Protein AF-A0A6A3NQK3-F1 (afdb_monomer_lite)

Organism: NCBI:txid129364

Foldseek 3Di:
DPPVQFDDPPWDWAAPPCCVQQVAQWEAFLLFTFGWDFRTWTQDPQGIKTWIAGLQQGKTWIKDWAPDADQFDPPDDPVQRRQKIWIWMKMWGADPDQKTKIFTWTGIARPVVNYTYIATDDIAMARHDDPVRNVHRDDPDDGHDPPCVVLVVVVVVVVVVVVVVLVVLLVLLVVVCVVVVHDDDPQLSLLLSLVVVLCPCPPDDPVRLVVVLVSLRRQLVVLVVVLRNDNDPVNLVSLLSNLVSLLVNVSSVLVNVLVVVPDDPVVNVVSVVLSSQLRRPVLSVQLSNQLSVVLSVVSSCVVVDCSSVCVVVCVVPHSVVSSVVSVVVSSVVSNVSSSVRRNVVSVVVCVPGQWDDDPNDIHGDQSSVVSQVFHFDADPNDTDTDHDDSD

Secondary structure (DSSP, 8-state):
--GGGPPPTTPPPB-TTHHHHS---EEEETTEEEE-EEEEEEEETTEEEEEEEETTTTEEEEEEEEEEE-PPPTTS-GGGGGGEEEEEEEEEEE-SSS-EEEEEEEEEEETTTTEEEEEEEEEEEES--THHHHH----SSPP--HHHHHHHHHHHHHHHHHHHHHHHHHHHHHHHHHHTT----HHHHHHHHHHHHHHTTTT--HHHHHHHHHHHHHHHHHHHHHHHH--STHHHHHHHHHHHHHHHHHHHHHHHHHHTT-S-HHHHHHHHHHHHHHT-HHHHHHHHHHHHHHHHHHHHHGGGSGGGG-HHHHHHH-HHHHHHHHHHHHHHHHHHHHHHHHHHHHHHHHHHSSEEEETTEEEE-HHHHHTTTEEEEEETTEEEEEE----

Sequence (391 aa):
MPQLLVVPSDLQQETANISSVCPVQGYLLAGVWWNLHPTHYYNTKNGTICHGVVPQYNLHGNYWIGDATTTPYYRTPANCIDNSFVYDMYMYHGSIGFYSFYEEVVGTYCAKDNFAYVVVDVLGTYDINGVFLAADTGSVNLRLSYWYGIAGVVWLIYRGLTIHRSFVACRRYGRKCTEMGVGLHQKEAMVFVQESLRWSAHGASNYQRAALLYLIVEGIMSDLFLIIANDNWTTKIQYLSLGYNLSGLMLLLFEMVESMQWLSDKWRQRVKRVKRVFFSYETALVGELVSALALQAFLTGLNGSDFKRSRPVALAVSYYFWSLISHSVVVAVITGIIASVRVPTAITLMMLGGYRWEHGRLYYKVTALKAFGMLKMEEDGVEYLALQKLH

Radius of gyration: 26.5 Å; chains: 1; bounding box: 67×40×82 Å

pLDDT: mean 78.44, std 11.05, range [43.75, 94.56]

Structure (mmCIF, N/CA/C/O backbone):
data_AF-A0A6A3NQK3-F1
#
_entry.id   AF-A0A6A3NQK3-F1
#
loop_
_atom_site.group_PDB
_atom_site.id
_atom_site.type_symbol
_atom_site.label_atom_id
_atom_site.label_alt_id
_atom_site.label_comp_id
_atom_site.label_asym_id
_atom_site.label_entity_id
_atom_site.label_seq_id
_atom_site.pdbx_PDB_ins_code
_atom_site.Cartn_x
_atom_site.Cartn_y
_atom_site.Cartn_z
_atom_site.occupancy
_atom_site.B_iso_or_equiv
_atom_site.auth_seq_id
_atom_site.auth_comp_id
_atom_site.auth_asym_id
_atom_site.auth_atom_id
_atom_site.pdbx_PDB_model_num
ATOM 1 N N . MET A 1 1 ? -1.022 -5.386 -20.473 1.00 72.81 1 MET A N 1
ATOM 2 C CA . MET A 1 1 ? 0.406 -5.269 -20.812 1.00 72.81 1 MET A CA 1
ATOM 3 C C . MET A 1 1 ? 0.598 -4.872 -22.258 1.00 72.81 1 MET A C 1
ATOM 5 O O . MET A 1 1 ? 0.149 -5.611 -23.139 1.00 72.81 1 MET A O 1
ATOM 9 N N . PRO A 1 2 ? 1.319 -3.773 -22.510 1.00 78.62 2 PRO A N 1
ATOM 10 C CA . PRO A 1 2 ? 1.888 -3.475 -23.814 1.00 78.62 2 PRO A CA 1
ATOM 11 C C . PRO A 1 2 ? 2.771 -4.628 -24.296 1.00 78.62 2 PRO A C 1
ATOM 13 O O . PRO A 1 2 ? 3.581 -5.165 -23.538 1.00 78.62 2 PRO A O 1
ATOM 16 N N . GLN A 1 3 ? 2.653 -4.989 -25.574 1.00 81.44 3 GLN A N 1
ATOM 17 C CA . GLN A 1 3 ? 3.459 -6.056 -26.176 1.00 81.44 3 GLN A CA 1
ATOM 18 C C . GLN A 1 3 ? 4.968 -5.761 -26.103 1.00 81.44 3 GLN A C 1
ATOM 20 O O . GLN A 1 3 ? 5.765 -6.691 -26.057 1.00 81.44 3 GLN A O 1
ATOM 25 N N . LEU A 1 4 ? 5.355 -4.480 -26.039 1.00 84.00 4 LEU A N 1
ATOM 26 C CA . LEU A 1 4 ? 6.747 -4.042 -25.909 1.00 84.00 4 LEU A CA 1
ATOM 27 C C . LEU A 1 4 ? 7.423 -4.449 -24.595 1.00 84.00 4 LEU A C 1
ATOM 29 O O . LEU A 1 4 ? 8.645 -4.501 -24.558 1.00 84.00 4 LEU A O 1
ATOM 33 N N . LEU A 1 5 ? 6.664 -4.724 -23.534 1.00 85.19 5 LEU A N 1
ATOM 34 C CA . LEU A 1 5 ? 7.226 -5.100 -22.232 1.00 85.19 5 LEU A CA 1
ATOM 35 C C . LEU A 1 5 ? 7.298 -6.620 -22.031 1.00 85.19 5 LEU A C 1
ATOM 37 O O . LEU A 1 5 ? 7.822 -7.089 -21.021 1.00 85.19 5 LEU A O 1
ATOM 41 N N . VAL A 1 6 ? 6.756 -7.394 -22.976 1.00 88.12 6 VAL A N 1
ATOM 42 C CA . VAL A 1 6 ? 6.719 -8.854 -22.904 1.00 88.12 6 VAL A CA 1
ATOM 43 C C . VAL A 1 6 ? 7.976 -9.427 -23.545 1.00 88.12 6 VAL A C 1
ATOM 45 O O . VAL A 1 6 ? 8.252 -9.199 -24.722 1.00 88.12 6 VAL A O 1
ATOM 48 N N . VAL A 1 7 ? 8.713 -10.214 -22.770 1.00 87.00 7 VAL A N 1
ATOM 49 C CA . VAL A 1 7 ? 9.919 -10.912 -23.206 1.00 87.00 7 VAL A CA 1
ATOM 50 C C . VAL A 1 7 ? 9.530 -12.306 -23.728 1.00 87.00 7 VAL A C 1
ATOM 52 O O . VAL A 1 7 ? 8.929 -13.095 -22.990 1.00 87.00 7 VAL A O 1
ATOM 55 N N . PRO A 1 8 ? 9.853 -12.636 -24.992 1.00 85.06 8 PRO A N 1
ATOM 56 C CA . PRO A 1 8 ? 9.714 -13.988 -25.526 1.00 85.06 8 PRO A CA 1
ATOM 57 C C . PRO A 1 8 ? 10.480 -15.033 -24.700 1.00 85.06 8 PRO A C 1
ATOM 59 O O . PRO A 1 8 ? 11.602 -14.794 -24.261 1.00 85.06 8 PRO A O 1
ATOM 62 N N . SER A 1 9 ? 9.883 -16.211 -24.505 1.00 81.44 9 SER A N 1
ATOM 63 C CA . SER A 1 9 ? 10.418 -17.268 -23.629 1.00 81.44 9 SER A CA 1
ATOM 64 C C . SER A 1 9 ? 11.724 -17.910 -24.115 1.00 81.44 9 SER A C 1
ATOM 66 O O . SER A 1 9 ? 12.358 -18.646 -23.366 1.00 81.44 9 SER A O 1
ATOM 68 N N . ASP A 1 10 ? 12.093 -17.696 -25.375 1.00 83.75 10 ASP A N 1
ATOM 69 C CA . ASP A 1 10 ? 13.293 -18.226 -26.027 1.00 83.75 10 ASP A CA 1
ATOM 70 C C . ASP A 1 10 ? 14.533 -17.334 -25.856 1.00 83.75 10 ASP A C 1
ATOM 72 O O . ASP A 1 10 ? 15.645 -17.766 -26.168 1.00 83.75 10 ASP A O 1
ATOM 76 N N . LEU A 1 11 ? 14.369 -16.110 -25.346 1.00 86.31 11 LEU A N 1
ATOM 77 C CA . LEU A 1 11 ? 15.478 -15.181 -25.145 1.00 86.31 11 LEU A CA 1
ATOM 78 C C . LEU A 1 11 ? 16.240 -15.473 -23.850 1.00 86.31 11 LEU A C 1
ATOM 80 O O . LEU A 1 11 ? 15.658 -15.739 -22.799 1.00 86.31 11 LEU A O 1
ATOM 84 N N . GLN A 1 12 ? 17.568 -15.381 -23.925 1.00 86.88 12 GLN A N 1
ATOM 85 C CA . GLN A 1 12 ? 18.438 -15.542 -22.765 1.00 86.88 12 GLN A CA 1
ATOM 86 C C . GLN A 1 12 ? 18.610 -14.228 -22.002 1.00 86.88 12 GLN A C 1
ATOM 88 O O . GLN A 1 12 ? 18.578 -13.142 -22.577 1.00 86.88 12 GLN A O 1
ATOM 93 N N . GLN A 1 13 ? 18.814 -14.357 -20.693 1.00 90.94 13 GLN A N 1
ATOM 94 C CA . GLN A 1 13 ? 19.129 -13.239 -19.812 1.00 90.94 13 GLN A CA 1
ATOM 95 C C . GLN A 1 13 ? 20.565 -12.775 -20.039 1.00 90.94 13 GLN A C 1
ATOM 97 O O . GLN A 1 13 ? 21.504 -13.570 -19.951 1.00 90.94 13 GLN A O 1
ATOM 102 N N . GLU A 1 14 ? 20.741 -11.476 -20.250 1.00 92.12 14 GLU A N 1
ATOM 103 C CA . GLU A 1 14 ? 22.048 -10.843 -20.370 1.00 92.12 14 GLU A CA 1
ATOM 104 C C . GLU A 1 14 ? 22.323 -9.940 -19.160 1.00 92.12 14 GLU A C 1
ATOM 106 O O . GLU A 1 14 ? 21.443 -9.251 -18.643 1.00 92.12 14 GLU A O 1
ATOM 111 N N . THR A 1 15 ? 23.567 -9.947 -18.679 1.00 92.12 15 THR A N 1
ATOM 112 C CA . THR A 1 15 ? 24.007 -9.150 -17.513 1.00 92.12 15 THR A CA 1
ATOM 113 C C . THR A 1 15 ? 25.237 -8.290 -17.808 1.00 92.12 15 THR A C 1
ATOM 115 O O . THR A 1 15 ? 25.654 -7.476 -16.981 1.00 92.12 15 THR A O 1
ATOM 118 N N . ALA A 1 16 ? 25.824 -8.433 -19.000 1.00 91.31 16 ALA A N 1
ATOM 119 C CA . ALA A 1 16 ? 27.027 -7.715 -19.395 1.00 91.31 16 ALA A CA 1
ATOM 120 C C . ALA A 1 16 ? 26.740 -6.219 -19.590 1.00 91.31 16 ALA A C 1
ATOM 122 O O . ALA A 1 16 ? 25.795 -5.852 -20.282 1.00 91.31 16 ALA A O 1
ATOM 123 N N . ASN A 1 17 ? 27.584 -5.357 -19.010 1.00 91.00 17 ASN A N 1
ATOM 124 C CA . ASN A 1 17 ? 27.489 -3.895 -19.121 1.00 91.00 17 ASN A CA 1
ATOM 125 C C . ASN A 1 17 ? 26.116 -3.319 -18.724 1.00 91.00 17 ASN A C 1
ATOM 127 O O . ASN A 1 17 ? 25.649 -2.333 -19.292 1.00 91.00 17 ASN A O 1
ATOM 131 N N . ILE A 1 18 ? 25.470 -3.913 -17.716 1.00 91.00 18 ILE A N 1
ATOM 132 C CA . ILE A 1 18 ? 24.099 -3.553 -17.347 1.00 91.00 18 ILE A CA 1
ATOM 133 C C . ILE A 1 18 ? 23.912 -2.061 -17.050 1.00 91.00 18 ILE A C 1
ATOM 135 O O . ILE A 1 18 ? 22.918 -1.483 -17.462 1.00 91.00 18 ILE A O 1
ATOM 139 N N . SER A 1 19 ? 24.883 -1.403 -16.414 1.00 87.38 19 SER A N 1
ATOM 140 C CA . SER A 1 19 ? 24.779 0.020 -16.071 1.00 87.38 19 SER A CA 1
ATOM 141 C C . SER A 1 19 ? 24.772 0.949 -17.288 1.00 87.38 19 SER A C 1
ATOM 143 O O . SER A 1 19 ? 24.285 2.069 -17.176 1.00 87.38 19 SER A O 1
ATOM 145 N N . SER A 1 20 ? 25.335 0.527 -18.426 1.00 89.00 20 SER A N 1
ATOM 146 C CA . SER A 1 20 ? 25.296 1.322 -19.661 1.00 89.00 20 SER A CA 1
ATOM 147 C C . SER A 1 20 ? 24.070 1.005 -20.508 1.00 89.00 20 SER A C 1
ATOM 149 O O . SER A 1 20 ? 23.533 1.900 -21.146 1.00 89.00 20 SER A O 1
ATOM 151 N N . VAL A 1 21 ? 23.635 -0.258 -20.514 1.00 91.62 21 VAL A N 1
ATOM 152 C CA . VAL A 1 21 ? 22.471 -0.716 -21.290 1.00 91.62 21 VAL A CA 1
ATOM 153 C C . VAL A 1 21 ? 21.159 -0.304 -20.615 1.00 91.62 21 VAL A C 1
ATOM 155 O O . VAL A 1 21 ? 20.217 0.134 -21.264 1.00 91.62 21 VAL A O 1
ATOM 158 N N . CYS A 1 22 ? 21.123 -0.395 -19.291 1.00 94.12 22 CYS A N 1
ATOM 159 C CA . CYS A 1 22 ? 19.976 -0.128 -18.441 1.00 94.12 22 CYS A CA 1
ATOM 160 C C . CYS A 1 22 ? 20.345 1.000 -17.458 1.00 94.12 22 CYS A C 1
ATOM 162 O O . CYS A 1 22 ? 20.640 0.727 -16.296 1.00 94.12 22 CYS A O 1
ATOM 164 N N . PRO A 1 23 ? 20.372 2.273 -17.895 1.00 93.25 23 PRO A N 1
ATOM 165 C CA . PRO A 1 23 ? 20.962 3.366 -17.112 1.00 93.25 23 PRO A CA 1
ATOM 166 C C . PRO A 1 23 ? 20.088 3.871 -15.953 1.00 93.25 23 PRO A C 1
ATOM 168 O O . PRO A 1 23 ? 20.563 4.638 -15.117 1.00 93.25 23 PRO A O 1
ATOM 171 N N . VAL A 1 24 ? 18.820 3.454 -15.884 1.00 93.25 24 VAL A N 1
ATOM 172 C CA . VAL A 1 24 ? 17.829 3.957 -14.920 1.00 93.25 24 VAL A CA 1
ATOM 173 C C . VAL A 1 24 ? 18.227 3.612 -13.487 1.00 93.25 24 VAL A C 1
ATOM 175 O O . VAL A 1 24 ? 18.388 2.443 -13.137 1.00 93.25 24 VAL A O 1
ATOM 178 N N . GLN A 1 25 ? 18.338 4.637 -12.640 1.00 91.44 25 GLN A N 1
ATOM 179 C CA . GLN A 1 25 ? 18.720 4.484 -11.229 1.00 91.44 25 GLN A CA 1
ATOM 180 C C . GLN A 1 25 ? 17.521 4.525 -10.274 1.00 91.44 25 GLN A C 1
ATOM 182 O O . GLN A 1 25 ? 17.608 4.098 -9.121 1.00 91.44 25 GLN A O 1
ATOM 187 N N . GLY A 1 26 ? 16.387 5.041 -10.737 1.00 91.31 26 GLY A N 1
ATOM 188 C CA . GLY A 1 26 ? 15.159 5.104 -9.963 1.00 91.31 26 GLY A CA 1
ATOM 189 C C . GLY A 1 26 ? 14.068 5.874 -10.675 1.00 91.31 26 GLY A C 1
ATOM 190 O O . GLY A 1 26 ? 14.263 6.387 -11.779 1.00 91.31 26 GLY A O 1
ATOM 191 N N . TYR A 1 27 ? 12.919 5.968 -10.020 1.00 90.94 27 TYR A N 1
ATOM 192 C CA . TYR A 1 27 ? 11.779 6.696 -10.552 1.00 90.94 27 TYR A CA 1
ATOM 193 C C . TYR A 1 27 ? 11.020 7.469 -9.476 1.00 90.94 27 TYR A C 1
ATOM 195 O O . TYR A 1 27 ? 11.101 7.171 -8.281 1.00 90.94 27 TYR A O 1
ATOM 203 N N . LEU A 1 28 ? 10.299 8.500 -9.908 1.00 88.81 28 LEU A N 1
ATOM 204 C CA . LEU A 1 28 ? 9.404 9.290 -9.074 1.00 88.81 28 LEU A CA 1
ATOM 205 C C . LEU A 1 28 ? 7.955 8.952 -9.432 1.00 88.81 28 LEU A C 1
ATOM 207 O O . LEU A 1 28 ? 7.515 9.232 -10.548 1.00 88.81 28 LEU A O 1
ATOM 211 N N . LEU A 1 29 ? 7.216 8.407 -8.466 1.00 87.00 29 LEU A N 1
ATOM 212 C CA . LEU A 1 29 ? 5.804 8.047 -8.589 1.00 87.00 29 LEU A CA 1
ATOM 213 C C . LEU A 1 29 ? 5.005 8.715 -7.466 1.00 87.00 29 LEU A C 1
ATOM 215 O O . LEU A 1 29 ? 5.373 8.609 -6.299 1.00 87.00 29 LEU A O 1
ATOM 219 N N . ALA A 1 30 ? 3.945 9.451 -7.818 1.00 79.56 30 ALA A N 1
ATOM 220 C CA . ALA A 1 30 ? 3.093 10.200 -6.880 1.00 79.56 30 ALA A CA 1
ATOM 221 C C . ALA A 1 30 ? 3.865 11.093 -5.880 1.00 79.56 30 ALA A C 1
ATOM 223 O O . ALA A 1 30 ? 3.456 11.290 -4.738 1.00 79.56 30 ALA A O 1
ATOM 224 N N . GLY A 1 31 ? 5.005 11.648 -6.307 1.00 77.31 31 GLY A N 1
ATOM 225 C CA . GLY A 1 31 ? 5.861 12.476 -5.452 1.00 77.31 31 GLY A CA 1
ATOM 226 C C . GLY A 1 31 ? 6.709 11.690 -4.448 1.00 77.31 31 GLY A C 1
ATOM 227 O O . GLY A 1 31 ? 7.399 12.311 -3.645 1.00 77.31 31 GLY A O 1
ATOM 228 N N . VAL A 1 32 ? 6.706 10.358 -4.513 1.00 81.25 32 VAL A N 1
ATOM 229 C CA . VAL A 1 32 ? 7.569 9.460 -3.740 1.00 81.25 32 VAL A CA 1
ATOM 230 C C . VAL A 1 32 ? 8.636 8.881 -4.656 1.00 81.25 32 VAL A C 1
ATOM 232 O O . VAL A 1 32 ? 8.386 8.548 -5.814 1.00 81.25 32 VAL A O 1
ATOM 235 N N . TRP A 1 33 ? 9.849 8.797 -4.140 1.00 86.25 33 TRP A N 1
ATOM 236 C CA . TRP A 1 33 ? 11.007 8.292 -4.854 1.00 86.25 33 TRP A CA 1
ATOM 237 C C . TRP A 1 33 ? 11.221 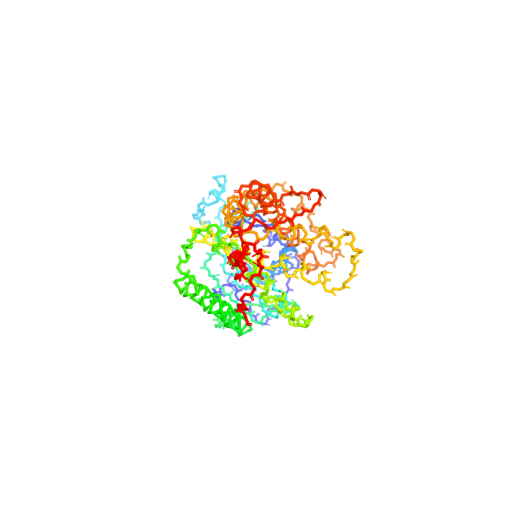6.787 -4.628 1.00 86.25 33 TRP A C 1
ATOM 239 O O . TRP A 1 33 ? 11.094 6.298 -3.504 1.00 86.25 33 TRP A O 1
ATOM 249 N N . TRP A 1 34 ? 11.618 6.078 -5.687 1.00 88.19 34 TRP A N 1
ATOM 250 C CA . TRP A 1 34 ? 11.801 4.623 -5.725 1.00 88.19 34 TRP A CA 1
ATOM 251 C C . TRP A 1 34 ? 13.187 4.294 -6.294 1.00 88.19 34 TRP A C 1
ATOM 253 O O . TRP A 1 34 ? 13.529 4.777 -7.376 1.00 88.19 34 TRP A O 1
ATOM 263 N N . ASN A 1 35 ? 14.001 3.485 -5.594 1.00 88.50 35 ASN A N 1
ATOM 264 C CA . ASN A 1 35 ? 15.262 3.006 -6.182 1.00 88.50 35 ASN A CA 1
ATOM 265 C C . ASN A 1 35 ? 14.952 1.922 -7.193 1.00 88.50 35 ASN A C 1
ATOM 267 O O . ASN A 1 35 ? 14.375 0.905 -6.819 1.00 88.50 35 ASN A O 1
ATOM 271 N N . LEU A 1 36 ? 15.450 2.071 -8.412 1.00 90.81 36 LEU A N 1
ATOM 272 C CA . LEU A 1 36 ? 15.404 1.002 -9.388 1.00 90.81 36 LEU A CA 1
ATOM 273 C C . LEU A 1 36 ? 16.799 0.425 -9.564 1.00 90.81 36 LEU A C 1
ATOM 275 O O . LEU A 1 36 ? 17.779 1.142 -9.769 1.00 90.81 36 LEU A O 1
ATOM 279 N N . HIS A 1 37 ? 16.887 -0.894 -9.482 1.00 89.25 37 HIS A N 1
ATOM 280 C CA . HIS A 1 37 ? 18.121 -1.613 -9.727 1.00 89.25 37 HIS A CA 1
ATOM 281 C C . HIS A 1 37 ? 17.925 -2.606 -10.861 1.00 89.25 37 HIS A C 1
ATOM 283 O O . HIS A 1 37 ? 17.261 -3.625 -10.676 1.00 89.25 37 HIS A O 1
ATOM 289 N N . PRO A 1 38 ? 18.515 -2.324 -12.026 1.00 92.19 38 PRO A N 1
ATOM 290 C CA . PRO A 1 38 ? 18.568 -3.280 -13.116 1.00 92.19 38 PRO A CA 1
ATOM 291 C C . PRO A 1 38 ? 19.358 -4.518 -12.680 1.00 92.19 38 PRO A C 1
ATOM 293 O O . PRO A 1 38 ? 20.419 -4.391 -12.061 1.00 92.19 38 PRO A O 1
ATOM 296 N N . THR A 1 39 ? 18.848 -5.709 -12.985 1.00 90.50 39 THR A N 1
ATOM 297 C CA . THR A 1 39 ? 19.514 -6.985 -12.643 1.00 90.50 39 THR A CA 1
ATOM 298 C C . THR A 1 39 ? 19.956 -7.768 -13.871 1.00 90.50 39 THR A C 1
ATOM 300 O O . THR A 1 39 ? 21.042 -8.343 -13.867 1.00 90.50 39 THR A O 1
ATOM 303 N N . HIS A 1 40 ? 19.148 -7.748 -14.927 1.00 92.56 40 HIS A N 1
ATOM 304 C CA . HIS A 1 40 ? 19.435 -8.343 -16.224 1.00 92.56 40 HIS A CA 1
ATOM 305 C C . HIS A 1 40 ? 18.617 -7.628 -17.306 1.00 92.56 40 HIS A C 1
ATOM 307 O O . HIS A 1 40 ? 17.730 -6.829 -16.996 1.00 92.56 40 HIS A O 1
ATOM 313 N N . TYR A 1 41 ? 18.914 -7.904 -18.569 1.00 94.12 41 TYR A N 1
ATOM 314 C CA . TYR A 1 41 ? 18.152 -7.413 -19.711 1.00 94.12 41 TYR A CA 1
ATOM 315 C C . TYR A 1 41 ? 17.993 -8.487 -20.781 1.00 94.12 41 TYR A C 1
ATOM 317 O O . TYR A 1 41 ? 18.647 -9.530 -20.748 1.00 94.12 41 TYR A O 1
ATOM 325 N N . TYR A 1 42 ? 17.105 -8.201 -21.724 1.00 92.69 42 TYR A N 1
ATOM 326 C CA . TYR A 1 42 ? 16.799 -9.031 -22.873 1.00 92.69 42 TYR A CA 1
ATOM 327 C C . TYR A 1 42 ? 16.870 -8.177 -24.132 1.00 92.69 42 TYR A C 1
ATOM 329 O O . TYR A 1 42 ? 16.253 -7.110 -24.211 1.00 92.69 42 TYR A O 1
ATOM 337 N N . ASN A 1 43 ? 17.592 -8.660 -25.136 1.00 90.38 43 ASN A N 1
ATOM 338 C CA . ASN A 1 43 ? 17.611 -8.040 -26.451 1.00 90.38 43 ASN A CA 1
ATOM 339 C C . ASN A 1 43 ? 16.445 -8.572 -27.284 1.00 90.38 43 ASN A C 1
ATOM 341 O O . ASN A 1 43 ? 16.431 -9.733 -27.693 1.00 90.38 43 ASN A O 1
ATOM 345 N N . THR A 1 44 ? 15.451 -7.720 -27.531 1.00 87.00 44 THR A N 1
ATOM 346 C CA . THR A 1 44 ? 14.289 -8.061 -28.358 1.00 87.00 44 THR A CA 1
ATOM 347 C C . THR A 1 44 ? 14.364 -7.370 -29.718 1.00 87.00 44 THR A C 1
ATOM 349 O O . THR A 1 44 ? 15.156 -6.455 -29.933 1.00 87.00 44 THR A O 1
ATOM 352 N N . LYS A 1 45 ? 13.494 -7.769 -30.654 1.00 82.12 45 LYS A N 1
ATOM 353 C CA . LYS A 1 45 ? 13.386 -7.110 -31.969 1.00 82.12 45 LYS A CA 1
ATOM 354 C C . LYS A 1 45 ? 12.962 -5.638 -31.876 1.00 82.12 45 LYS A C 1
ATOM 356 O O . LYS A 1 45 ? 13.254 -4.880 -32.792 1.00 82.12 45 LYS A O 1
ATOM 361 N N . ASN A 1 46 ? 12.290 -5.254 -30.789 1.00 79.19 46 ASN A N 1
ATOM 362 C CA . ASN A 1 46 ? 11.742 -3.913 -30.577 1.00 79.19 46 ASN A CA 1
ATOM 363 C C . ASN A 1 46 ? 12.624 -3.059 -29.645 1.00 79.19 46 ASN A C 1
ATOM 365 O O . ASN A 1 46 ? 12.188 -2.009 -29.180 1.00 79.19 46 ASN A O 1
ATOM 369 N N . GLY A 1 47 ? 13.844 -3.520 -29.354 1.00 86.38 47 GLY A N 1
ATOM 370 C CA . GLY A 1 47 ? 14.792 -2.855 -28.464 1.00 86.38 47 GLY A CA 1
ATOM 371 C C . GLY A 1 47 ? 15.118 -3.682 -27.223 1.00 86.38 47 GLY A C 1
ATOM 372 O O . GLY A 1 47 ? 14.764 -4.862 -27.108 1.00 86.38 47 GLY A O 1
ATOM 373 N N . THR A 1 48 ? 15.825 -3.060 -26.288 1.00 91.56 48 THR A N 1
ATOM 374 C CA . THR A 1 48 ? 16.267 -3.716 -25.059 1.00 91.56 48 THR A CA 1
ATOM 375 C C . THR A 1 48 ? 15.224 -3.573 -23.956 1.00 91.56 48 THR A C 1
ATOM 377 O O . THR A 1 48 ? 14.789 -2.468 -23.636 1.00 91.56 48 THR A O 1
ATOM 380 N N . ILE A 1 49 ? 14.839 -4.699 -23.355 1.00 93.75 49 ILE A N 1
ATOM 381 C CA . ILE A 1 49 ? 13.955 -4.743 -22.188 1.00 93.75 49 ILE A CA 1
ATOM 382 C C . ILE A 1 49 ? 14.813 -5.031 -20.963 1.00 93.75 49 ILE A C 1
ATOM 384 O O . ILE A 1 49 ? 15.499 -6.051 -20.903 1.00 93.75 49 ILE A O 1
ATOM 388 N N . CYS A 1 50 ? 14.764 -4.150 -19.977 1.00 94.25 50 CYS A N 1
ATOM 389 C CA . CYS A 1 50 ? 15.528 -4.278 -18.746 1.00 94.25 50 CYS A CA 1
ATOM 390 C C . CYS A 1 50 ? 14.628 -4.797 -17.622 1.00 94.25 50 CYS A C 1
ATOM 392 O O . CYS A 1 50 ? 13.533 -4.276 -17.414 1.00 94.25 50 CYS A O 1
ATOM 394 N N . HIS A 1 51 ? 15.104 -5.774 -16.854 1.00 93.56 51 HIS A N 1
ATOM 395 C CA . HIS A 1 51 ? 14.448 -6.196 -15.622 1.00 93.56 51 HIS A CA 1
ATOM 396 C C . HIS A 1 51 ? 15.006 -5.412 -14.439 1.00 93.56 51 HIS A C 1
ATOM 398 O O . HIS A 1 51 ? 16.212 -5.446 -14.156 1.00 93.56 51 HIS A O 1
ATOM 404 N N . GLY A 1 52 ? 14.122 -4.728 -13.724 1.00 91.31 52 GLY A N 1
ATOM 405 C CA . GLY A 1 52 ? 14.452 -3.908 -12.573 1.00 91.31 52 GLY A CA 1
ATOM 406 C C . GLY A 1 52 ? 13.792 -4.410 -11.297 1.00 91.31 52 GLY A C 1
ATOM 407 O O . GLY A 1 52 ? 12.651 -4.867 -11.298 1.00 91.31 52 GLY A O 1
ATOM 408 N N . VAL A 1 53 ? 14.518 -4.274 -10.190 1.00 89.94 53 VAL A N 1
ATOM 409 C CA . VAL A 1 53 ? 14.001 -4.529 -8.846 1.00 89.94 53 VAL A CA 1
ATOM 410 C C . VAL A 1 53 ? 14.021 -3.256 -8.016 1.00 89.94 53 VAL A C 1
ATOM 412 O O . VAL A 1 53 ? 14.935 -2.437 -8.144 1.00 89.94 53 VAL A O 1
ATOM 415 N N . VAL A 1 54 ? 13.044 -3.112 -7.124 1.00 88.94 54 VAL A N 1
ATOM 416 C CA . VAL A 1 54 ? 12.992 -2.040 -6.123 1.00 88.94 54 VAL A CA 1
ATOM 417 C C . VAL A 1 54 ? 13.152 -2.661 -4.736 1.00 88.94 54 VAL A C 1
ATOM 419 O O . VAL A 1 54 ? 12.170 -3.114 -4.136 1.00 88.94 54 VAL A O 1
ATOM 422 N N . PRO A 1 55 ? 14.378 -2.717 -4.182 1.00 78.69 55 PRO A N 1
ATOM 423 C CA . PRO A 1 55 ? 14.626 -3.460 -2.950 1.00 78.69 55 PRO A CA 1
ATOM 424 C C . PRO A 1 55 ? 13.910 -2.931 -1.717 1.00 78.69 55 PRO A C 1
ATOM 426 O O . PRO A 1 55 ? 13.669 -3.702 -0.793 1.00 78.69 55 PRO A O 1
ATOM 429 N N . GLN A 1 56 ? 13.604 -1.629 -1.658 1.00 79.25 56 GLN A N 1
ATOM 430 C CA . GLN A 1 56 ? 12.974 -1.047 -0.464 1.00 79.25 56 GLN A CA 1
ATOM 431 C C . GLN A 1 56 ? 11.554 -1.541 -0.255 1.00 79.25 56 GLN A C 1
ATOM 433 O O . GLN A 1 56 ? 11.058 -1.506 0.863 1.00 79.25 56 GLN A O 1
ATOM 438 N N . TYR A 1 57 ? 10.907 -1.975 -1.328 1.00 80.38 57 TYR A N 1
ATOM 439 C CA . TYR A 1 57 ? 9.486 -2.271 -1.328 1.00 80.38 57 TYR A CA 1
ATOM 440 C C . TYR A 1 57 ? 9.192 -3.642 -1.960 1.00 80.38 57 TYR A C 1
ATOM 442 O O . TYR A 1 57 ? 8.044 -4.055 -2.029 1.00 80.38 57 TYR A O 1
ATOM 450 N N . ASN A 1 58 ? 10.236 -4.405 -2.317 1.00 83.00 58 ASN A N 1
ATOM 451 C CA . ASN A 1 58 ? 10.147 -5.722 -2.951 1.00 83.00 58 ASN A CA 1
ATOM 452 C C . ASN A 1 58 ? 9.282 -5.697 -4.218 1.00 83.00 58 ASN A C 1
ATOM 454 O O . ASN A 1 58 ? 8.299 -6.432 -4.336 1.00 83.00 58 ASN A O 1
ATOM 458 N N . LEU A 1 59 ? 9.673 -4.833 -5.155 1.00 88.19 59 LEU A N 1
ATOM 459 C CA . LEU A 1 59 ? 9.072 -4.814 -6.477 1.00 88.19 59 LEU A CA 1
ATOM 460 C C . LEU A 1 59 ? 9.983 -5.427 -7.527 1.00 88.19 59 LEU A C 1
ATOM 462 O O . LEU A 1 59 ? 11.204 -5.292 -7.432 1.00 88.19 59 LEU A O 1
ATOM 466 N N . HIS A 1 60 ? 9.369 -6.080 -8.511 1.00 91.00 60 HIS A N 1
ATOM 467 C CA . HIS A 1 60 ? 10.039 -6.731 -9.639 1.00 91.00 60 HIS A CA 1
ATOM 468 C C . HIS A 1 60 ? 9.251 -6.492 -10.916 1.00 91.00 60 HIS A C 1
ATOM 470 O O . HIS A 1 60 ? 8.019 -6.570 -10.905 1.00 91.00 60 HIS A O 1
ATOM 476 N N . GLY A 1 61 ? 9.942 -6.221 -12.013 1.00 91.75 61 GLY A N 1
ATOM 477 C CA . GLY A 1 61 ? 9.261 -5.869 -13.245 1.00 91.75 61 GLY A CA 1
ATOM 478 C C . GLY A 1 61 ? 10.199 -5.529 -14.382 1.00 91.75 61 GLY A C 1
ATOM 479 O O . GLY A 1 61 ? 11.407 -5.376 -14.195 1.00 91.75 61 GLY A O 1
ATOM 480 N N . ASN A 1 62 ? 9.620 -5.403 -15.570 1.00 93.50 62 ASN A N 1
ATOM 481 C CA . ASN A 1 62 ? 10.356 -5.058 -16.774 1.00 93.50 62 ASN A CA 1
ATOM 482 C C . ASN A 1 62 ? 10.028 -3.634 -17.194 1.00 93.50 62 ASN A C 1
ATOM 484 O O . ASN A 1 62 ? 8.892 -3.173 -17.061 1.00 93.50 62 ASN A O 1
ATOM 488 N N . TYR A 1 63 ? 11.027 -2.962 -17.745 1.00 94.31 63 TYR A N 1
ATOM 489 C CA . TYR A 1 63 ? 10.875 -1.640 -18.313 1.00 94.31 63 TYR A CA 1
ATOM 490 C C . TYR A 1 63 ? 11.595 -1.517 -19.644 1.00 94.31 63 TYR A C 1
ATOM 492 O O . TYR A 1 63 ? 12.540 -2.251 -19.951 1.00 94.31 63 TYR A O 1
ATOM 500 N N . TRP A 1 64 ? 11.133 -0.550 -20.415 1.00 94.56 64 TRP A N 1
ATOM 501 C CA . TRP A 1 64 ? 11.633 -0.226 -21.732 1.00 94.56 64 TRP A CA 1
ATOM 502 C C . TRP A 1 64 ? 11.800 1.289 -21.856 1.00 94.56 64 TRP A C 1
ATOM 504 O O . TRP A 1 64 ? 11.029 2.067 -21.289 1.00 94.56 64 TRP A O 1
ATOM 514 N N . ILE A 1 65 ? 12.845 1.693 -22.576 1.00 92.88 65 ILE A N 1
ATOM 515 C CA . ILE A 1 65 ? 13.153 3.092 -22.871 1.00 92.88 65 ILE A CA 1
ATOM 516 C C . ILE A 1 65 ? 13.104 3.252 -24.386 1.00 92.88 65 ILE A C 1
ATOM 518 O O . ILE A 1 65 ? 13.728 2.472 -25.103 1.00 92.88 65 ILE A O 1
ATOM 522 N N . GLY A 1 66 ? 12.378 4.259 -24.862 1.00 89.81 66 GLY A N 1
ATOM 523 C CA . GLY A 1 66 ? 12.331 4.581 -26.285 1.00 89.81 66 GLY A CA 1
ATOM 524 C C . GLY A 1 66 ? 13.587 5.302 -26.777 1.00 89.81 66 GLY A C 1
ATOM 525 O O . GLY A 1 66 ? 14.193 6.082 -26.047 1.00 89.81 66 GLY A O 1
ATOM 526 N N . ASP A 1 67 ? 13.928 5.098 -28.050 1.00 87.56 67 ASP A N 1
ATOM 527 C CA . ASP A 1 67 ? 15.119 5.697 -28.675 1.00 87.56 67 ASP A CA 1
ATOM 528 C C . ASP A 1 67 ? 14.923 7.170 -29.078 1.00 87.56 67 ASP A C 1
ATOM 530 O O . ASP A 1 67 ? 15.887 7.917 -29.255 1.00 87.56 67 ASP A O 1
ATOM 534 N N . ALA A 1 68 ? 13.669 7.599 -29.248 1.00 87.44 68 ALA A N 1
ATOM 535 C CA . ALA A 1 68 ? 13.317 8.951 -29.668 1.00 87.44 68 ALA A CA 1
ATOM 536 C C . ALA A 1 68 ? 12.966 9.843 -28.473 1.00 87.44 68 ALA A C 1
ATOM 538 O O . ALA A 1 68 ? 12.334 9.406 -27.504 1.00 87.44 68 ALA A O 1
ATOM 539 N N . THR A 1 69 ? 13.336 11.120 -28.571 1.00 88.81 69 THR A N 1
ATOM 540 C CA . THR A 1 69 ? 12.926 12.116 -27.585 1.00 88.81 69 THR A CA 1
ATOM 541 C C . THR A 1 69 ? 11.418 12.353 -27.645 1.00 88.81 69 THR A C 1
ATOM 543 O O . THR A 1 69 ? 10.795 12.284 -28.706 1.00 88.81 69 THR A O 1
ATOM 546 N N . THR A 1 70 ? 10.818 12.621 -26.489 1.00 90.00 70 THR A N 1
ATOM 547 C CA . THR A 1 70 ? 9.374 12.820 -26.332 1.00 90.00 70 THR A CA 1
ATOM 548 C C . THR A 1 70 ? 9.071 14.065 -25.509 1.00 90.00 70 THR A C 1
ATOM 550 O O . THR A 1 70 ? 9.929 14.583 -24.790 1.00 90.00 70 THR A O 1
ATOM 553 N N . THR A 1 71 ? 7.830 14.540 -25.592 1.00 87.50 71 THR A N 1
ATOM 554 C CA . THR A 1 71 ? 7.338 15.608 -24.722 1.00 87.50 71 THR A CA 1
ATOM 555 C C . THR A 1 71 ? 7.377 15.144 -23.261 1.00 87.50 71 THR A C 1
ATOM 557 O O . THR A 1 71 ? 6.758 14.125 -22.943 1.00 87.50 71 THR A O 1
ATOM 560 N N . PRO A 1 72 ? 8.067 15.867 -22.363 1.00 86.88 72 PRO A N 1
ATOM 561 C CA . PRO A 1 72 ? 8.185 15.466 -20.968 1.00 86.88 72 PRO A CA 1
ATOM 562 C C . PRO A 1 72 ? 6.841 15.442 -20.241 1.00 86.88 72 PRO A C 1
ATOM 564 O O . PRO A 1 72 ? 5.994 16.313 -20.448 1.00 86.88 72 PRO A O 1
ATOM 567 N N . TYR A 1 73 ? 6.674 14.489 -19.325 1.00 84.75 73 TYR A N 1
ATOM 568 C CA . TYR A 1 73 ? 5.543 14.472 -18.401 1.00 84.75 73 TYR A CA 1
ATOM 569 C C . TYR A 1 73 ? 5.517 15.710 -17.493 1.00 84.75 73 TYR A C 1
ATOM 571 O O . TYR A 1 73 ? 6.550 16.296 -17.177 1.00 84.75 73 TYR A O 1
ATOM 579 N N . TYR A 1 74 ? 4.335 16.075 -16.985 1.00 82.75 74 TYR A N 1
ATOM 580 C CA . TYR A 1 74 ? 4.135 17.283 -16.163 1.00 82.75 74 TYR A CA 1
ATOM 581 C C . TYR A 1 74 ? 4.943 17.315 -14.851 1.00 82.75 74 TYR A C 1
ATOM 583 O O . TYR A 1 74 ? 5.092 18.377 -14.250 1.00 82.75 74 TYR A O 1
ATOM 591 N N . ARG A 1 75 ? 5.452 16.165 -14.384 1.00 78.75 75 ARG A N 1
ATOM 592 C CA . ARG A 1 75 ? 6.343 16.063 -13.213 1.00 78.75 75 ARG A CA 1
ATOM 593 C C . ARG A 1 75 ? 7.830 16.069 -13.559 1.00 78.75 75 ARG A C 1
ATOM 595 O O . ARG A 1 75 ? 8.649 16.141 -12.642 1.00 78.75 75 ARG A O 1
ATOM 602 N N . THR A 1 76 ? 8.180 15.981 -14.837 1.00 85.25 76 THR A N 1
ATOM 603 C CA . THR A 1 76 ? 9.570 16.005 -15.279 1.00 85.25 76 THR A CA 1
ATOM 604 C C . THR A 1 76 ? 10.151 17.404 -15.049 1.00 85.25 76 THR A C 1
ATOM 606 O O . THR A 1 76 ? 9.523 18.398 -15.426 1.00 85.25 76 THR A O 1
ATOM 609 N N . PRO A 1 77 ? 11.333 17.533 -14.425 1.00 86.69 77 PRO A N 1
ATOM 610 C CA . PRO A 1 77 ? 11.928 18.832 -14.169 1.00 86.69 77 PRO A CA 1
ATOM 611 C C . PRO A 1 77 ? 12.274 19.563 -15.471 1.00 86.69 77 PRO A C 1
ATOM 613 O O . PRO A 1 77 ? 12.655 18.958 -16.472 1.00 86.69 77 PRO A O 1
ATOM 616 N N . ALA A 1 78 ? 12.205 20.895 -15.444 1.00 85.50 78 ALA A N 1
ATOM 617 C CA . ALA A 1 78 ? 12.410 21.727 -16.633 1.00 85.50 78 ALA A CA 1
ATOM 618 C C . ALA A 1 78 ? 13.802 21.563 -17.276 1.00 85.50 78 ALA A C 1
ATOM 620 O O . ALA A 1 78 ? 13.971 21.794 -18.469 1.00 85.50 78 ALA A O 1
ATOM 621 N N . ASN A 1 79 ? 14.812 21.136 -16.513 1.00 87.56 79 ASN A N 1
ATOM 622 C CA . ASN A 1 79 ? 16.156 20.890 -17.042 1.00 87.56 79 ASN A CA 1
ATOM 623 C C . ASN A 1 79 ? 16.235 19.644 -17.952 1.00 87.56 79 ASN A C 1
ATOM 625 O O . ASN A 1 79 ? 17.219 19.505 -18.682 1.00 87.56 79 ASN A O 1
ATOM 629 N N . CYS A 1 80 ? 15.230 18.766 -17.931 1.00 88.00 80 CYS A N 1
ATOM 630 C CA . CYS A 1 80 ? 15.181 17.504 -18.669 1.00 88.00 80 CYS A CA 1
ATOM 631 C C . CYS A 1 80 ? 14.406 17.585 -19.994 1.00 88.00 80 CYS A C 1
ATOM 633 O O . CYS A 1 80 ? 14.301 16.567 -20.675 1.00 88.00 80 CYS A O 1
ATOM 635 N N . ILE A 1 81 ? 13.892 18.761 -20.384 1.00 82.50 81 ILE A N 1
ATOM 636 C CA . ILE A 1 81 ? 13.002 18.915 -21.550 1.00 82.50 81 ILE A CA 1
ATOM 637 C C . ILE A 1 81 ? 13.608 18.343 -22.840 1.00 82.50 81 ILE A C 1
ATOM 639 O O . ILE A 1 81 ? 12.947 17.579 -23.533 1.00 82.50 81 ILE A O 1
ATOM 643 N N . ASP A 1 82 ? 14.881 18.634 -23.106 1.00 86.25 82 ASP A N 1
ATOM 644 C CA . ASP A 1 82 ? 15.543 18.223 -24.355 1.00 86.25 82 ASP A CA 1
ATOM 645 C C . ASP A 1 82 ? 16.123 16.795 -24.316 1.00 86.25 82 ASP A C 1
ATOM 647 O O . ASP A 1 82 ? 16.535 16.261 -25.341 1.00 86.25 82 ASP A O 1
ATOM 651 N N . ASN A 1 83 ? 16.156 16.162 -23.137 1.00 90.56 83 ASN A N 1
ATOM 652 C CA . ASN A 1 83 ? 16.781 14.849 -22.910 1.00 90.56 83 ASN A CA 1
ATOM 653 C C . ASN A 1 83 ? 15.782 13.859 -22.291 1.00 90.56 83 ASN A C 1
ATOM 655 O O . ASN A 1 83 ? 16.130 13.082 -21.396 1.00 90.56 83 ASN A O 1
ATOM 659 N N . SER A 1 84 ? 14.534 13.955 -22.740 1.00 92.44 84 SER A N 1
ATOM 660 C CA . SER A 1 84 ? 13.393 13.184 -22.262 1.00 92.44 84 SER A CA 1
ATOM 661 C C . SER A 1 84 ? 13.034 12.087 -23.256 1.00 92.44 84 SER A C 1
ATOM 663 O O . SER A 1 84 ? 12.752 12.383 -24.413 1.00 92.44 84 SER A O 1
ATOM 665 N N . PHE A 1 85 ? 13.013 10.838 -22.802 1.00 93.38 85 PHE A N 1
ATOM 666 C CA . PHE A 1 85 ? 12.698 9.651 -23.603 1.00 93.38 85 PHE A CA 1
ATOM 667 C C . PHE A 1 85 ? 11.437 8.969 -23.080 1.00 93.38 85 PHE A C 1
ATOM 669 O O . PHE A 1 85 ? 11.107 9.096 -21.899 1.00 93.38 85 PHE A O 1
ATOM 676 N N . VAL A 1 86 ? 10.729 8.245 -23.949 1.00 93.19 86 VAL A N 1
ATOM 677 C CA . VAL A 1 86 ? 9.560 7.451 -23.536 1.00 93.19 86 VAL A CA 1
ATOM 678 C C . VAL A 1 86 ? 10.004 6.389 -22.534 1.00 93.19 86 VAL A C 1
ATOM 680 O O . VAL A 1 86 ? 11.042 5.755 -22.728 1.00 93.19 86 VAL A O 1
ATOM 683 N N . TYR A 1 87 ? 9.230 6.218 -21.466 1.00 93.38 87 TYR A N 1
ATOM 684 C CA . TYR A 1 87 ? 9.481 5.215 -20.445 1.00 93.38 87 TYR A CA 1
ATOM 685 C C . TYR A 1 87 ? 8.201 4.452 -20.135 1.00 93.38 87 TYR A C 1
ATOM 687 O O . TYR A 1 87 ? 7.242 5.044 -19.638 1.00 93.38 87 TYR A O 1
ATOM 695 N N . ASP A 1 88 ? 8.235 3.145 -20.379 1.00 93.75 88 ASP A N 1
ATOM 696 C CA . ASP A 1 88 ? 7.156 2.224 -20.042 1.00 93.75 88 ASP A CA 1
ATOM 697 C C . ASP A 1 88 ? 7.693 1.142 -19.119 1.00 93.75 88 ASP A C 1
ATOM 699 O O . ASP A 1 88 ? 8.798 0.623 -19.303 1.00 93.75 88 ASP A O 1
ATOM 703 N N . MET A 1 89 ? 6.907 0.781 -18.119 1.00 93.00 89 MET A N 1
ATOM 704 C CA . MET A 1 89 ? 7.284 -0.239 -17.160 1.00 93.00 89 MET A CA 1
ATOM 705 C C . MET A 1 89 ? 6.042 -0.936 -16.639 1.00 93.00 89 MET A C 1
ATOM 707 O O . MET A 1 89 ? 4.998 -0.321 -16.444 1.00 93.00 89 MET A O 1
ATOM 711 N N . TYR A 1 90 ? 6.170 -2.225 -16.357 1.00 92.75 90 TYR A N 1
ATOM 712 C CA . TYR A 1 90 ? 5.253 -2.871 -15.437 1.00 92.75 90 TYR A CA 1
ATOM 713 C C . TYR A 1 90 ? 6.016 -3.372 -14.230 1.00 92.75 90 TYR A C 1
ATOM 715 O O . TYR A 1 90 ? 7.196 -3.714 -14.320 1.00 92.75 90 TYR A O 1
ATOM 723 N N . MET A 1 91 ? 5.324 -3.444 -13.105 1.00 91.06 91 MET A N 1
ATOM 724 C CA . MET A 1 91 ? 5.921 -3.815 -11.844 1.00 91.06 91 MET A CA 1
ATOM 725 C C . MET A 1 91 ? 4.934 -4.618 -11.001 1.00 91.06 91 MET A C 1
ATOM 727 O O . MET A 1 91 ? 3.734 -4.342 -10.976 1.00 91.06 91 MET A O 1
ATOM 731 N N . TYR A 1 92 ? 5.449 -5.620 -10.300 1.00 90.88 92 TYR A N 1
ATOM 732 C CA . TYR A 1 92 ? 4.724 -6.321 -9.256 1.00 90.88 92 TYR A CA 1
ATOM 733 C C . TYR A 1 92 ? 5.182 -5.850 -7.896 1.00 90.88 92 TYR A C 1
ATOM 735 O O . TYR A 1 92 ? 6.368 -5.936 -7.591 1.00 90.88 92 TYR A O 1
ATOM 743 N N . HIS A 1 93 ? 4.240 -5.445 -7.059 1.00 88.38 93 HIS A N 1
ATOM 744 C CA . HIS A 1 93 ? 4.468 -5.230 -5.642 1.00 88.38 93 HIS A CA 1
ATOM 745 C C . HIS A 1 93 ? 4.017 -6.465 -4.862 1.00 88.38 93 HIS A C 1
ATOM 747 O O . HIS A 1 93 ? 2.817 -6.731 -4.738 1.00 88.38 93 HIS A O 1
ATOM 753 N N . GLY A 1 94 ? 4.977 -7.224 -4.329 1.00 81.56 94 GLY A N 1
ATOM 754 C CA . GLY A 1 94 ? 4.681 -8.433 -3.558 1.00 81.56 94 GLY A CA 1
ATOM 755 C C . GLY A 1 94 ? 3.816 -8.137 -2.329 1.00 81.56 94 GLY A C 1
ATOM 756 O O . GLY A 1 94 ? 4.096 -7.188 -1.592 1.00 81.56 94 GLY A O 1
ATOM 757 N N . SER A 1 95 ? 2.773 -8.941 -2.096 1.00 77.38 95 SER A N 1
ATOM 758 C CA . SER A 1 95 ? 2.033 -8.930 -0.824 1.00 77.38 95 SER A CA 1
ATOM 759 C C . SER A 1 95 ? 2.653 -9.909 0.189 1.00 77.38 95 SER A C 1
ATOM 761 O O . SER A 1 95 ? 3.624 -10.610 -0.099 1.00 77.38 95 SER A O 1
ATOM 763 N N . ILE A 1 96 ? 2.094 -9.961 1.399 1.00 76.12 96 ILE A N 1
ATOM 764 C CA . ILE A 1 96 ? 2.367 -11.009 2.394 1.00 76.12 96 ILE A CA 1
ATOM 765 C C . ILE A 1 96 ? 1.679 -12.328 1.986 1.00 76.12 96 ILE A C 1
ATOM 767 O O . ILE A 1 96 ? 2.185 -13.407 2.293 1.00 76.12 96 ILE A O 1
ATOM 771 N N . GLY A 1 97 ? 0.549 -12.257 1.274 1.00 74.38 97 GLY A N 1
ATOM 772 C CA . GLY A 1 97 ? -0.121 -13.404 0.654 1.00 74.38 97 GLY A CA 1
ATOM 773 C C . GLY A 1 97 ? 0.534 -13.903 -0.644 1.00 74.38 97 GLY A C 1
ATOM 774 O O . GLY A 1 97 ? 1.586 -13.436 -1.059 1.00 74.38 97 GLY A O 1
ATOM 775 N N . PHE A 1 98 ? -0.107 -14.861 -1.325 1.00 81.62 98 PHE A N 1
ATOM 776 C CA . PHE A 1 98 ? 0.393 -15.421 -2.596 1.00 81.62 98 PHE A CA 1
ATOM 777 C C . PHE A 1 98 ? 0.192 -14.498 -3.817 1.00 81.62 98 PHE A C 1
ATOM 779 O O . PHE A 1 98 ? 0.753 -14.756 -4.876 1.00 81.62 98 PHE A O 1
ATOM 786 N N . TYR A 1 99 ? -0.588 -13.425 -3.681 1.00 87.38 99 TYR A N 1
ATOM 787 C CA . TYR A 1 99 ? -0.827 -12.473 -4.764 1.00 87.38 99 TYR A CA 1
ATOM 788 C C . TYR A 1 99 ? 0.129 -11.275 -4.689 1.00 87.38 99 TYR A C 1
ATOM 790 O O . TYR A 1 99 ? 0.670 -10.951 -3.629 1.00 87.38 99 TYR A O 1
ATOM 798 N N . SER A 1 100 ? 0.290 -10.591 -5.815 1.00 89.25 100 SER A N 1
ATOM 799 C CA . SER A 1 100 ? 0.994 -9.316 -5.922 1.00 89.25 100 SER A CA 1
ATOM 800 C C . SER A 1 100 ? 0.083 -8.268 -6.536 1.00 89.25 100 SER A C 1
ATOM 802 O O . SER A 1 100 ? -0.772 -8.578 -7.376 1.00 89.25 100 SER A O 1
ATOM 804 N N . PHE A 1 101 ? 0.281 -7.018 -6.135 1.00 88.81 101 PHE A N 1
ATOM 805 C CA . PHE A 1 101 ? -0.305 -5.906 -6.861 1.00 88.81 101 PHE A CA 1
ATOM 806 C C . PHE A 1 101 ? 0.467 -5.681 -8.146 1.00 88.81 101 PHE A C 1
ATOM 808 O O . PHE A 1 101 ? 1.684 -5.844 -8.189 1.00 88.81 101 PHE A O 1
ATOM 815 N N . TYR A 1 102 ? -0.268 -5.349 -9.190 1.00 89.00 102 TYR A N 1
ATOM 816 C CA . TYR A 1 102 ? 0.245 -5.167 -10.526 1.00 89.00 102 TYR A CA 1
ATOM 817 C C . TYR A 1 102 ? 0.065 -3.711 -10.939 1.00 89.00 102 TYR A C 1
ATOM 819 O O . TYR A 1 102 ? -1.042 -3.179 -10.839 1.00 89.00 102 TYR A O 1
ATOM 827 N N . GLU A 1 103 ? 1.143 -3.093 -11.405 1.00 89.38 103 GLU A N 1
ATOM 828 C CA . GLU A 1 103 ? 1.167 -1.710 -11.873 1.00 89.38 103 GLU A CA 1
ATOM 829 C C . GLU A 1 103 ? 1.734 -1.662 -13.285 1.00 89.38 103 GLU A C 1
ATOM 831 O O . GLU A 1 103 ? 2.815 -2.197 -13.535 1.00 89.38 103 GLU A O 1
ATOM 836 N N . GLU A 1 104 ? 1.031 -0.998 -14.198 1.00 90.81 104 GLU A N 1
ATOM 837 C CA . GLU A 1 104 ? 1.621 -0.467 -15.426 1.00 90.81 104 GLU A CA 1
ATOM 838 C C . GLU A 1 104 ? 1.858 1.021 -15.206 1.00 90.81 104 GLU A C 1
ATOM 840 O O . GLU A 1 104 ? 0.934 1.767 -14.866 1.00 90.81 104 GLU A O 1
ATOM 845 N N . VAL A 1 105 ? 3.107 1.443 -15.371 1.00 90.69 105 VAL A N 1
ATOM 846 C CA . VAL A 1 105 ? 3.519 2.831 -15.225 1.00 90.69 105 VAL A CA 1
ATOM 847 C C . VAL A 1 105 ? 4.069 3.340 -16.545 1.00 90.69 105 VAL A C 1
ATOM 849 O O . VAL A 1 105 ? 4.864 2.677 -17.214 1.00 90.69 105 VAL A O 1
ATOM 852 N N . VAL A 1 106 ? 3.641 4.544 -16.896 1.00 92.31 106 VAL A N 1
ATOM 853 C CA . VAL A 1 106 ? 4.056 5.255 -18.104 1.00 92.31 106 VAL A CA 1
ATOM 854 C C . VAL A 1 106 ? 4.652 6.591 -17.700 1.00 92.31 106 VAL A C 1
ATOM 856 O O . VAL A 1 106 ? 4.299 7.173 -16.666 1.00 92.31 106 VAL A O 1
ATOM 859 N N . GLY A 1 107 ? 5.579 7.099 -18.497 1.00 92.50 107 GLY A N 1
ATOM 860 C CA . GLY A 1 107 ? 6.171 8.391 -18.213 1.00 92.50 107 GLY A CA 1
ATOM 861 C C . GLY A 1 107 ? 7.369 8.720 -19.074 1.00 92.50 107 GLY A C 1
ATOM 862 O O . GLY A 1 107 ? 7.438 8.394 -20.260 1.00 92.50 107 GLY A O 1
ATOM 863 N N . THR A 1 108 ? 8.311 9.432 -18.464 1.00 94.19 108 THR A N 1
ATOM 864 C CA . THR A 1 108 ? 9.467 9.979 -19.165 1.00 94.19 108 THR A CA 1
ATOM 865 C C . THR A 1 108 ? 10.757 9.671 -18.425 1.00 94.19 108 THR A C 1
ATOM 867 O O . THR A 1 108 ? 10.88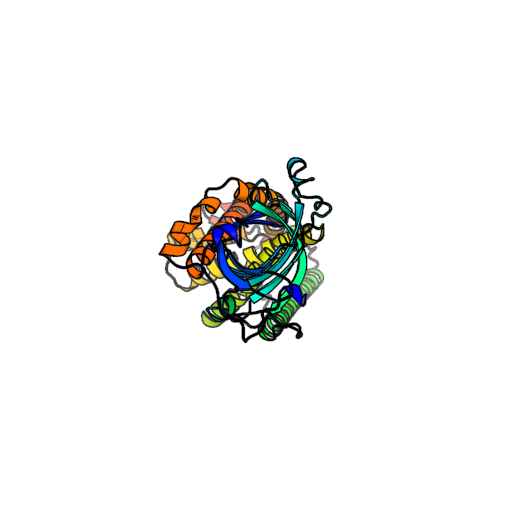3 9.978 -17.241 1.00 94.19 108 THR A O 1
ATOM 870 N N . TYR A 1 109 ? 11.738 9.121 -19.129 1.00 94.56 109 TYR A N 1
ATOM 871 C CA . TYR A 1 109 ? 13.099 8.950 -18.634 1.00 94.56 109 TYR A CA 1
ATOM 872 C C . TYR A 1 109 ? 13.951 10.179 -18.964 1.00 94.56 109 TYR A C 1
ATOM 874 O O . TYR A 1 109 ? 14.007 10.596 -20.121 1.00 94.56 109 TYR A O 1
ATOM 882 N N . CYS A 1 110 ? 14.637 10.744 -17.968 1.00 93.81 110 CYS A N 1
ATOM 883 C CA . CYS A 1 110 ? 15.595 11.823 -18.170 1.00 93.81 110 CYS A CA 1
ATOM 884 C C . CYS A 1 110 ? 17.035 11.299 -18.183 1.00 93.81 110 CYS A C 1
ATOM 886 O O . CYS A 1 110 ? 17.565 10.827 -17.179 1.00 93.81 110 CYS A O 1
ATOM 888 N N . ALA A 1 111 ? 17.725 11.471 -19.312 1.00 91.56 111 ALA A N 1
ATOM 889 C CA . ALA A 1 111 ? 19.115 11.027 -19.446 1.00 91.56 111 ALA A CA 1
ATOM 890 C C . ALA A 1 111 ? 20.140 11.917 -18.710 1.00 91.56 111 ALA A C 1
ATOM 892 O O . ALA A 1 111 ? 21.308 11.552 -18.618 1.00 91.56 111 ALA A O 1
ATOM 893 N N . LYS A 1 112 ? 19.745 13.100 -18.211 1.00 90.69 112 LYS A N 1
ATOM 894 C CA . LYS A 1 112 ? 20.660 13.999 -17.477 1.00 90.69 112 LYS A CA 1
ATOM 895 C C . LYS A 1 112 ? 20.880 13.564 -16.031 1.00 90.69 112 LYS A C 1
ATOM 897 O O . LYS A 1 112 ? 21.978 13.746 -15.512 1.00 90.69 112 LYS A O 1
ATOM 902 N N . ASP A 1 113 ? 19.852 13.029 -15.382 1.00 90.25 113 ASP A N 1
ATOM 903 C CA . ASP A 1 113 ? 19.907 12.584 -13.986 1.00 90.25 113 ASP A CA 1
ATOM 904 C C . ASP A 1 113 ? 19.700 11.072 -13.817 1.00 90.25 113 ASP A C 1
ATOM 906 O O . ASP A 1 113 ? 19.903 10.554 -12.720 1.00 90.25 113 ASP A O 1
ATOM 910 N N . ASN A 1 114 ? 19.389 10.358 -14.902 1.00 92.19 114 ASN A N 1
ATOM 911 C CA . ASN A 1 114 ? 19.109 8.925 -14.941 1.00 92.19 114 ASN A CA 1
ATOM 912 C C . ASN A 1 114 ? 17.869 8.506 -14.127 1.00 92.19 114 ASN A C 1
ATOM 914 O O . ASN A 1 114 ? 17.791 7.361 -13.658 1.00 92.19 114 ASN A O 1
ATOM 918 N N . PHE A 1 115 ? 16.895 9.409 -13.971 1.00 91.81 115 PHE A N 1
ATOM 919 C CA . PHE A 1 115 ? 15.619 9.135 -13.309 1.00 91.81 115 PHE A CA 1
ATOM 920 C C . PHE A 1 115 ? 14.452 9.072 -14.292 1.00 91.81 115 PHE A C 1
ATOM 922 O O . PHE A 1 115 ? 14.405 9.789 -15.291 1.00 91.81 115 PHE A O 1
ATOM 929 N N . ALA A 1 116 ? 13.474 8.223 -13.978 1.00 92.94 116 ALA A N 1
ATOM 930 C CA . ALA A 1 116 ? 12.183 8.221 -14.654 1.00 92.94 116 ALA A CA 1
ATOM 931 C C . ALA A 1 116 ? 11.118 8.977 -13.840 1.00 92.94 116 ALA A C 1
ATOM 933 O O . ALA A 1 116 ? 11.035 8.868 -12.617 1.00 92.94 116 ALA A O 1
ATOM 934 N N . TYR A 1 117 ? 10.278 9.741 -14.525 1.00 92.38 117 TYR A N 1
ATOM 935 C CA . TYR A 1 117 ? 9.159 10.488 -13.959 1.00 92.38 117 TYR A CA 1
ATOM 936 C C . TYR A 1 117 ? 7.876 9.868 -14.477 1.00 92.38 117 TYR A C 1
ATOM 938 O O . TYR A 1 117 ? 7.573 9.985 -15.664 1.00 92.38 117 TYR A O 1
ATOM 946 N N . VAL A 1 118 ? 7.156 9.175 -13.595 1.00 91.38 118 VAL A N 1
ATOM 947 C CA . VAL A 1 118 ? 6.099 8.249 -14.006 1.00 91.38 118 VAL A CA 1
ATOM 948 C C . VAL A 1 118 ? 4.765 8.530 -13.322 1.00 91.38 118 VAL A C 1
ATOM 950 O O . VAL A 1 118 ? 4.666 9.180 -12.266 1.00 91.38 118 VAL A O 1
ATOM 953 N N . VAL A 1 119 ? 3.719 8.028 -13.962 1.00 89.75 119 VAL A N 1
ATOM 954 C CA . VAL A 1 119 ? 2.364 7.911 -13.431 1.00 89.75 119 VAL A CA 1
ATOM 955 C C . VAL A 1 119 ? 1.886 6.481 -13.628 1.00 89.75 119 VAL A C 1
ATOM 957 O O . VAL A 1 119 ? 2.362 5.782 -14.521 1.00 89.75 119 VAL A O 1
ATOM 960 N N . VAL A 1 120 ? 0.949 6.049 -12.794 1.00 89.25 120 VAL A N 1
ATOM 961 C CA . VAL A 1 120 ? 0.275 4.771 -13.008 1.00 89.25 120 VAL A CA 1
ATOM 962 C C . VAL A 1 120 ? -0.776 4.943 -14.098 1.00 89.25 120 VAL A C 1
ATOM 964 O O . VAL A 1 120 ? -1.595 5.859 -14.018 1.00 89.25 120 VAL A O 1
ATOM 967 N N . ASP A 1 121 ? -0.746 4.063 -15.093 1.00 88.75 121 ASP A N 1
ATOM 968 C CA . ASP A 1 121 ? -1.756 3.983 -16.152 1.00 88.75 121 ASP A CA 1
ATOM 969 C C . ASP A 1 121 ? -2.781 2.884 -15.845 1.00 88.75 121 ASP A C 1
ATOM 971 O O . ASP A 1 121 ? -3.992 3.111 -15.867 1.00 88.75 121 ASP A O 1
ATOM 975 N N . VAL A 1 122 ? -2.298 1.696 -15.461 1.00 88.06 122 VAL A N 1
ATOM 976 C CA . VAL A 1 122 ? -3.148 0.536 -15.159 1.00 88.06 122 VAL A CA 1
ATOM 977 C C . VAL A 1 122 ? -2.789 -0.058 -13.804 1.00 88.06 122 VAL A C 1
ATOM 979 O O . VAL A 1 122 ? -1.621 -0.226 -13.460 1.00 88.06 122 VAL A O 1
ATOM 982 N N . LEU A 1 123 ? -3.825 -0.427 -13.049 1.00 88.44 123 LEU A N 1
ATOM 983 C CA . LEU A 1 123 ? -3.718 -1.161 -11.794 1.00 88.44 123 LEU A CA 1
ATOM 984 C C . LEU A 1 123 ? -4.431 -2.501 -11.887 1.00 88.44 123 LEU A C 1
ATOM 986 O O . LEU A 1 123 ? -5.537 -2.604 -12.421 1.00 88.44 123 LEU A O 1
ATOM 990 N N . GLY A 1 124 ? -3.824 -3.518 -11.294 1.00 88.62 124 GLY A N 1
ATOM 991 C CA . GLY A 1 124 ? -4.408 -4.842 -11.190 1.00 88.62 124 GLY A CA 1
ATOM 992 C C . GLY A 1 124 ? -3.835 -5.642 -10.030 1.00 88.62 124 GLY A C 1
ATOM 993 O O . GLY A 1 124 ? -3.093 -5.146 -9.184 1.00 88.62 124 GLY A O 1
ATOM 994 N N . THR A 1 125 ? -4.186 -6.919 -10.001 1.00 90.00 125 THR A N 1
ATOM 995 C CA . THR A 1 125 ? -3.632 -7.903 -9.070 1.00 90.00 125 THR A CA 1
ATOM 996 C C . THR A 1 125 ? -3.406 -9.209 -9.811 1.00 90.00 125 THR A C 1
ATOM 998 O O . THR A 1 125 ? -4.137 -9.533 -10.750 1.00 90.00 125 THR A O 1
ATOM 1001 N N . TYR A 1 126 ? -2.389 -9.964 -9.408 1.00 91.31 126 TYR A N 1
ATOM 1002 C CA . TYR A 1 126 ? -2.066 -11.243 -10.031 1.00 91.31 126 TYR A CA 1
ATOM 1003 C C . TYR A 1 126 ? -1.548 -12.253 -9.004 1.00 91.31 126 TYR A C 1
ATOM 1005 O O . TYR A 1 126 ? -0.834 -11.883 -8.073 1.00 91.31 126 TYR A O 1
ATOM 1013 N N . ASP A 1 127 ? -1.918 -13.525 -9.165 1.00 90.88 127 ASP A N 1
ATOM 1014 C CA . ASP A 1 127 ? -1.533 -14.619 -8.262 1.00 90.88 127 ASP A CA 1
ATOM 1015 C C . ASP A 1 127 ? -0.092 -15.076 -8.532 1.00 90.88 127 ASP A C 1
ATOM 1017 O O . ASP A 1 127 ? 0.166 -16.131 -9.111 1.00 90.88 127 ASP A O 1
ATOM 1021 N N . ILE A 1 128 ? 0.854 -14.233 -8.131 1.00 88.00 128 ILE A N 1
ATOM 1022 C CA . ILE A 1 128 ? 2.290 -14.468 -8.223 1.00 88.00 128 ILE A CA 1
ATOM 1023 C C . ILE A 1 128 ? 2.981 -13.825 -7.021 1.00 88.00 128 ILE A C 1
ATOM 1025 O O . ILE A 1 128 ? 2.587 -12.746 -6.584 1.00 88.00 128 ILE A O 1
ATOM 1029 N N . ASN A 1 129 ? 4.022 -14.458 -6.485 1.00 86.00 129 ASN A N 1
ATOM 1030 C CA . ASN A 1 129 ? 4.894 -13.865 -5.471 1.00 86.00 129 ASN A CA 1
ATOM 1031 C C . ASN A 1 129 ? 6.232 -14.626 -5.422 1.00 86.00 129 ASN A C 1
ATOM 1033 O O . ASN A 1 129 ? 6.415 -15.640 -6.103 1.00 86.00 129 ASN A O 1
ATOM 1037 N N . GLY A 1 130 ? 7.174 -14.189 -4.594 1.00 80.88 130 GLY A N 1
ATOM 1038 C CA . GLY A 1 130 ? 8.406 -14.932 -4.342 1.00 80.88 130 GLY A CA 1
ATOM 1039 C C . GLY A 1 130 ? 9.379 -14.882 -5.519 1.00 80.88 130 GLY A C 1
ATOM 1040 O O . GLY A 1 130 ? 9.561 -13.859 -6.176 1.00 80.88 130 GLY A O 1
ATOM 1041 N N . VAL A 1 131 ? 10.016 -16.023 -5.777 1.00 81.69 131 VAL A N 1
ATOM 1042 C CA . VAL A 1 131 ? 10.984 -16.207 -6.872 1.00 81.69 131 VAL A CA 1
ATOM 1043 C C . VAL A 1 131 ? 10.322 -16.064 -8.245 1.00 81.69 131 VAL A C 1
ATOM 1045 O O . VAL A 1 131 ? 10.964 -15.621 -9.191 1.00 81.69 131 VAL A O 1
ATOM 1048 N N . PHE A 1 132 ? 9.028 -16.376 -8.351 1.00 86.56 132 PHE A N 1
ATOM 1049 C CA . PHE A 1 132 ? 8.293 -16.285 -9.611 1.00 86.56 132 PHE A CA 1
ATOM 1050 C C . PHE A 1 132 ? 8.198 -14.846 -10.133 1.00 86.56 132 PHE A C 1
ATOM 1052 O O . PHE A 1 132 ? 8.158 -14.655 -11.340 1.00 86.56 132 PHE A O 1
ATOM 1059 N N . LEU A 1 133 ? 8.237 -13.842 -9.247 1.00 84.06 133 LEU A N 1
ATOM 1060 C CA . LEU A 1 133 ? 8.254 -12.429 -9.636 1.00 84.06 133 LEU A CA 1
ATOM 1061 C C . LEU A 1 133 ? 9.493 -12.054 -10.453 1.00 84.06 133 LEU A C 1
ATOM 1063 O O . LEU A 1 133 ? 9.380 -11.364 -11.460 1.00 84.06 133 LEU A O 1
ATOM 1067 N N . ALA A 1 134 ? 10.661 -12.539 -10.033 1.00 81.38 134 ALA A N 1
ATOM 1068 C CA . ALA A 1 134 ? 11.927 -12.268 -10.711 1.00 81.38 134 ALA A CA 1
ATOM 1069 C C . ALA A 1 134 ? 12.057 -13.025 -12.045 1.00 81.38 134 ALA A C 1
ATOM 1071 O O . ALA A 1 134 ? 12.855 -12.648 -12.897 1.00 81.38 134 ALA A O 1
ATOM 1072 N N . ALA A 1 135 ? 11.289 -14.105 -12.213 1.00 84.12 135 ALA A N 1
ATOM 1073 C CA . ALA A 1 135 ? 11.271 -14.924 -13.421 1.00 84.12 135 ALA A CA 1
ATOM 1074 C C . ALA A 1 135 ? 10.138 -14.550 -14.396 1.00 84.12 135 ALA A C 1
ATOM 1076 O O . ALA A 1 135 ? 10.056 -15.136 -15.474 1.00 84.12 135 ALA A O 1
ATOM 1077 N N . ASP A 1 136 ? 9.247 -13.619 -14.034 1.00 87.62 136 ASP A N 1
ATOM 1078 C CA . ASP A 1 136 ? 8.116 -13.246 -14.883 1.00 87.62 136 ASP A CA 1
ATOM 1079 C C . ASP A 1 136 ? 8.577 -12.394 -16.072 1.00 87.62 136 ASP A C 1
ATOM 1081 O O . ASP A 1 136 ? 9.111 -11.295 -15.921 1.00 87.62 136 ASP A O 1
ATOM 1085 N N . THR A 1 137 ? 8.311 -12.892 -17.275 1.00 87.00 137 THR A N 1
ATOM 1086 C CA . THR A 1 137 ? 8.674 -12.251 -18.543 1.00 87.00 137 THR A CA 1
ATOM 1087 C C . THR A 1 137 ? 7.550 -11.402 -19.137 1.00 87.00 137 THR A C 1
ATOM 1089 O O . THR A 1 137 ? 7.662 -10.935 -20.269 1.00 87.00 137 THR A O 1
ATOM 1092 N N . GLY A 1 138 ? 6.452 -11.184 -18.413 1.00 85.44 138 GLY A N 1
ATOM 1093 C CA . GLY A 1 138 ? 5.289 -10.485 -18.951 1.00 85.44 138 GLY A CA 1
ATOM 1094 C C . GLY A 1 138 ? 4.385 -11.402 -19.788 1.00 85.44 138 GLY A C 1
ATOM 1095 O O . GLY A 1 138 ? 4.732 -12.516 -20.168 1.00 85.44 138 GLY A O 1
ATOM 1096 N N . SER A 1 139 ? 3.139 -10.977 -20.004 1.00 85.00 139 SER A N 1
ATOM 1097 C CA . SER A 1 139 ? 2.168 -11.691 -20.842 1.00 85.00 139 SER A CA 1
ATOM 1098 C C . SER A 1 139 ? 1.087 -10.734 -21.327 1.00 85.00 139 SER A C 1
ATOM 1100 O O . SER A 1 139 ? 0.617 -9.899 -20.561 1.00 85.00 139 SER A O 1
ATOM 1102 N N . VAL A 1 140 ? 0.655 -10.894 -22.578 1.00 85.00 140 VAL A N 1
ATOM 1103 C CA . VAL A 1 140 ? -0.494 -10.162 -23.139 1.00 85.00 140 VAL A CA 1
ATOM 1104 C C . VAL A 1 140 ? -1.843 -10.716 -22.667 1.00 85.00 140 VAL A C 1
ATOM 1106 O O . VAL A 1 140 ? -2.875 -10.088 -22.888 1.00 85.00 140 VAL A O 1
ATOM 1109 N N . ASN A 1 141 ? -1.849 -11.886 -22.024 1.00 85.62 141 ASN A N 1
ATOM 1110 C CA . ASN A 1 141 ? -3.066 -12.479 -21.486 1.00 85.62 141 ASN A CA 1
ATOM 1111 C C . ASN A 1 141 ? -3.589 -11.679 -20.290 1.00 85.62 141 ASN A C 1
ATOM 1113 O O . ASN A 1 141 ? -2.835 -11.016 -19.575 1.00 85.62 141 ASN A O 1
ATOM 1117 N N . LEU A 1 142 ? -4.897 -11.790 -20.049 1.00 81.88 142 LEU A N 1
ATOM 1118 C CA . LEU A 1 142 ? -5.539 -11.175 -18.895 1.00 81.88 142 LEU A CA 1
ATOM 1119 C C . LEU A 1 142 ? -4.906 -11.699 -17.597 1.00 81.88 142 LEU A C 1
ATOM 1121 O O . LEU A 1 142 ? -4.933 -12.901 -17.327 1.00 81.88 142 LEU A O 1
ATOM 1125 N N . ARG A 1 143 ? -4.371 -10.785 -16.785 1.00 84.81 143 ARG A N 1
ATOM 1126 C CA . ARG A 1 143 ? -3.850 -11.079 -15.448 1.00 84.81 143 ARG A CA 1
ATOM 1127 C C . ARG A 1 143 ? -4.880 -10.683 -14.402 1.00 84.81 143 ARG A C 1
ATOM 1129 O O . ARG A 1 143 ? -5.361 -9.554 -14.396 1.00 84.81 143 ARG A O 1
ATOM 1136 N N . LEU A 1 144 ? -5.227 -11.630 -13.542 1.00 88.75 144 LEU A N 1
ATOM 1137 C CA . LEU A 1 144 ? -6.185 -11.440 -12.461 1.00 88.75 144 LEU A CA 1
ATOM 1138 C C . LEU A 1 144 ? -5.793 -12.304 -11.262 1.00 88.75 144 LEU A C 1
ATOM 1140 O O . LEU A 1 144 ? -5.209 -13.375 -11.431 1.00 88.75 144 LEU A O 1
ATOM 1144 N N . SER A 1 145 ? -6.109 -11.833 -10.059 1.00 90.19 145 SER A N 1
ATOM 1145 C CA . SER A 1 145 ? -5.900 -12.578 -8.819 1.00 90.19 145 SER A CA 1
ATOM 1146 C C . SER A 1 145 ? -7.230 -13.096 -8.288 1.00 90.19 145 SER A C 1
ATOM 1148 O O . SER A 1 145 ? -8.100 -12.323 -7.869 1.00 90.19 145 SER A O 1
ATOM 1150 N N . TYR A 1 146 ? -7.381 -14.418 -8.260 1.00 89.75 146 TYR A N 1
ATOM 1151 C CA . TYR A 1 146 ? -8.502 -15.047 -7.568 1.00 89.75 146 TYR A CA 1
ATOM 1152 C C . TYR A 1 146 ? -8.323 -14.937 -6.056 1.00 89.75 146 TYR A C 1
ATOM 1154 O O . TYR A 1 146 ? -9.307 -14.785 -5.330 1.00 89.75 146 TYR A O 1
ATOM 1162 N N . TRP A 1 147 ? -7.075 -14.972 -5.578 1.00 87.56 147 TRP A N 1
ATOM 1163 C CA . TRP A 1 147 ? -6.779 -14.908 -4.152 1.00 87.56 147 TRP A CA 1
ATOM 1164 C C . TRP A 1 147 ? -7.164 -13.563 -3.539 1.00 87.56 147 TRP A C 1
ATOM 1166 O O . TRP A 1 147 ? -7.857 -13.523 -2.519 1.00 87.56 147 TRP A O 1
ATOM 1176 N N . TYR A 1 148 ? -6.811 -12.468 -4.214 1.00 87.19 148 TYR A N 1
ATOM 1177 C CA . TYR A 1 148 ? -7.238 -11.123 -3.848 1.00 87.19 148 TYR A CA 1
ATOM 1178 C C . TYR A 1 148 ? -8.763 -10.992 -3.878 1.00 87.19 148 TYR A C 1
ATOM 1180 O O . TYR A 1 148 ? -9.359 -10.467 -2.938 1.00 87.19 148 TYR A O 1
ATOM 1188 N N . GLY A 1 149 ? -9.411 -11.537 -4.916 1.00 88.12 149 GLY A N 1
ATOM 1189 C CA . GLY A 1 149 ? -10.869 -11.545 -5.033 1.00 88.12 149 GLY A CA 1
ATOM 1190 C C . GLY A 1 149 ? -11.556 -12.254 -3.861 1.00 88.12 149 GLY A C 1
ATOM 1191 O O . GLY A 1 149 ? -12.457 -11.691 -3.238 1.00 88.12 149 GLY A O 1
ATOM 1192 N N . ILE A 1 150 ? -11.106 -13.461 -3.507 1.00 88.94 150 ILE A N 1
ATOM 1193 C CA . ILE A 1 150 ? -11.664 -14.240 -2.391 1.00 88.94 150 ILE A CA 1
ATOM 1194 C C . ILE A 1 150 ? -11.425 -13.524 -1.058 1.00 88.94 150 ILE A C 1
ATOM 1196 O O . ILE A 1 150 ? -12.372 -13.350 -0.285 1.00 88.94 150 ILE A O 1
ATOM 1200 N N . ALA A 1 151 ? -10.193 -13.080 -0.791 1.00 85.50 151 ALA A N 1
ATOM 1201 C CA . ALA A 1 151 ? -9.861 -12.353 0.433 1.00 85.50 151 ALA A CA 1
ATOM 1202 C C . ALA A 1 151 ? -10.699 -11.071 0.564 1.00 85.50 151 ALA A C 1
ATOM 1204 O O . ALA A 1 151 ? -11.260 -10.803 1.630 1.00 85.50 151 ALA A O 1
ATOM 1205 N N . GLY A 1 152 ? -10.865 -10.333 -0.537 1.00 86.56 152 GLY A N 1
ATOM 1206 C CA . GLY A 1 152 ? -11.710 -9.146 -0.620 1.00 86.56 152 GLY A CA 1
ATOM 1207 C C . GLY A 1 152 ? -13.180 -9.443 -0.322 1.00 86.56 152 GLY A C 1
ATOM 1208 O O . GLY A 1 152 ? -13.785 -8.759 0.503 1.00 86.56 152 GLY A O 1
ATOM 1209 N N . VAL A 1 153 ? -13.759 -10.494 -0.913 1.00 90.44 153 VAL A N 1
ATOM 1210 C CA . VAL A 1 153 ? -15.154 -10.892 -0.645 1.00 90.44 153 VAL A CA 1
ATOM 1211 C C . VAL A 1 153 ? -15.343 -11.295 0.817 1.00 90.44 153 VAL A C 1
ATOM 1213 O O . VAL A 1 153 ? -16.283 -10.827 1.462 1.00 90.44 153 VAL A O 1
ATOM 1216 N N . VAL A 1 154 ? -14.440 -12.109 1.373 1.00 88.94 154 VAL A N 1
ATOM 1217 C CA . VAL A 1 154 ? -14.478 -12.495 2.795 1.00 88.94 154 VAL A CA 1
ATOM 1218 C C . VAL A 1 154 ? -14.415 -11.256 3.690 1.00 88.94 154 VAL A C 1
ATOM 1220 O O . VAL A 1 154 ? -15.182 -11.138 4.651 1.00 88.94 154 VAL A O 1
ATOM 1223 N N . TRP A 1 155 ? -13.553 -10.299 3.348 1.00 86.69 155 TRP A N 1
ATOM 1224 C CA . TRP A 1 155 ? -13.411 -9.048 4.084 1.00 86.69 155 TRP A CA 1
ATOM 1225 C C . TRP A 1 155 ? -14.665 -8.170 4.021 1.00 86.69 155 TRP A C 1
ATOM 1227 O O . TRP A 1 155 ? -15.108 -7.641 5.046 1.00 86.69 155 TRP A O 1
ATOM 1237 N N . LEU A 1 156 ? -15.289 -8.062 2.846 1.00 86.81 156 LEU A N 1
ATOM 1238 C CA . LEU A 1 156 ? -16.543 -7.331 2.660 1.00 86.81 156 LEU A CA 1
ATOM 1239 C C . LEU A 1 156 ? -17.698 -7.970 3.431 1.00 86.81 156 LEU A C 1
ATOM 1241 O O . LEU A 1 156 ? -18.452 -7.252 4.089 1.00 86.81 156 LEU A O 1
ATOM 1245 N N . ILE A 1 157 ? -17.809 -9.302 3.418 1.00 88.88 157 ILE A N 1
ATOM 1246 C CA . ILE A 1 157 ? -18.810 -10.030 4.210 1.00 88.88 157 ILE A CA 1
ATOM 1247 C C . ILE A 1 157 ? -18.607 -9.737 5.698 1.00 88.88 157 ILE A C 1
ATOM 1249 O O . ILE A 1 157 ? -19.555 -9.353 6.385 1.00 88.88 157 ILE A O 1
ATOM 1253 N N . TYR A 1 158 ? -17.374 -9.849 6.198 1.00 84.06 158 TYR A N 1
ATOM 1254 C CA . TYR A 1 158 ? -17.058 -9.562 7.597 1.00 84.06 158 TYR A CA 1
ATOM 1255 C C . TYR A 1 158 ? -17.431 -8.124 7.998 1.00 84.06 158 TYR A C 1
ATOM 1257 O O . TYR A 1 158 ? -18.089 -7.904 9.025 1.00 84.06 158 TYR A O 1
ATOM 1265 N N . ARG A 1 159 ? -17.067 -7.133 7.174 1.00 81.75 159 ARG A N 1
ATOM 1266 C CA . ARG A 1 159 ? -17.422 -5.725 7.412 1.00 81.75 159 ARG A CA 1
ATOM 1267 C C . ARG A 1 159 ? -18.932 -5.506 7.359 1.00 81.75 159 ARG A C 1
ATOM 1269 O O . ARG A 1 159 ? -19.475 -4.853 8.248 1.00 81.75 159 ARG A O 1
ATOM 1276 N N . GLY A 1 160 ? -19.620 -6.100 6.387 1.00 82.75 160 GLY A N 1
ATOM 1277 C CA . GLY A 1 160 ? -21.077 -6.039 6.261 1.00 82.75 160 GLY A CA 1
ATOM 1278 C C . GLY A 1 160 ? -21.793 -6.602 7.490 1.00 82.75 160 GLY A C 1
ATOM 1279 O O . GLY A 1 160 ? -22.673 -5.945 8.049 1.00 82.75 160 GLY A O 1
ATOM 1280 N N . LEU A 1 161 ? -21.357 -7.764 7.985 1.00 84.75 161 LEU A N 1
ATOM 1281 C CA . LEU A 1 161 ? -21.877 -8.364 9.219 1.00 84.75 161 LEU A CA 1
ATOM 1282 C C . LEU A 1 161 ? -21.608 -7.483 10.446 1.00 84.75 161 LEU A C 1
ATOM 1284 O O . LEU A 1 161 ? -22.474 -7.342 11.312 1.00 84.75 161 LEU A O 1
ATOM 1288 N N . THR A 1 162 ? -20.437 -6.846 10.509 1.00 77.50 162 THR A N 1
ATOM 1289 C CA . THR A 1 162 ? -20.073 -5.930 11.601 1.00 77.50 162 THR A CA 1
ATOM 1290 C C . THR A 1 162 ? -20.953 -4.678 11.599 1.00 77.50 162 THR A C 1
ATOM 1292 O O . THR A 1 162 ? -21.480 -4.290 12.648 1.00 77.50 162 THR A O 1
ATOM 1295 N N . ILE A 1 163 ? -21.184 -4.078 10.427 1.00 78.38 163 ILE A N 1
ATOM 1296 C CA . ILE A 1 163 ? -22.089 -2.931 10.258 1.00 78.38 163 ILE A CA 1
ATOM 1297 C C . ILE A 1 163 ? -23.518 -3.331 10.625 1.00 78.38 163 ILE A C 1
ATOM 1299 O O . ILE A 1 163 ? -24.167 -2.630 11.400 1.00 78.38 163 ILE A O 1
ATOM 1303 N N . HIS A 1 164 ? -23.993 -4.482 10.145 1.00 82.00 164 HIS A N 1
ATOM 1304 C CA . HIS A 1 164 ? -25.328 -4.983 10.459 1.00 82.00 164 HIS A CA 1
ATOM 1305 C C . HIS A 1 164 ? -25.523 -5.187 11.967 1.00 82.00 164 HIS A C 1
ATOM 1307 O O . HIS A 1 164 ? -26.492 -4.686 12.542 1.00 82.00 164 HIS A O 1
ATOM 1313 N N . ARG A 1 165 ? -24.577 -5.859 12.637 1.00 82.31 165 ARG A N 1
ATOM 1314 C CA . ARG A 1 165 ? -24.594 -6.035 14.098 1.00 82.31 165 ARG A CA 1
ATOM 1315 C C . ARG A 1 165 ? -24.651 -4.688 14.818 1.00 82.31 165 ARG A C 1
ATOM 1317 O O . ARG A 1 165 ? -25.444 -4.530 15.746 1.00 82.31 165 ARG A O 1
ATOM 1324 N N . SER A 1 166 ? -23.836 -3.730 14.382 1.00 75.38 166 SER A N 1
ATOM 1325 C CA . SER A 1 166 ? -23.766 -2.388 14.970 1.00 75.38 166 SER A CA 1
ATOM 1326 C C . SER A 1 166 ? -25.085 -1.632 14.791 1.00 75.38 166 SER A C 1
ATOM 1328 O O . SER A 1 166 ? -25.616 -1.077 15.750 1.00 75.38 166 SER A O 1
ATOM 1330 N N . PHE A 1 167 ? -25.679 -1.695 13.598 1.00 79.88 167 PHE A N 1
ATOM 1331 C CA . PHE A 1 167 ? -26.987 -1.113 13.307 1.00 79.88 167 PHE A CA 1
ATOM 1332 C C . PHE A 1 167 ? -28.095 -1.716 14.180 1.00 79.88 167 PHE A C 1
ATOM 1334 O O . PHE A 1 167 ? -28.876 -0.980 14.787 1.00 79.88 167 PHE A O 1
ATOM 1341 N N . VAL A 1 168 ? -28.152 -3.047 14.299 1.00 83.25 168 VAL A N 1
ATOM 1342 C CA . VAL A 1 168 ? -29.143 -3.731 15.144 1.00 83.25 168 VAL A CA 1
ATOM 1343 C C . VAL A 1 168 ? -28.968 -3.349 16.616 1.00 83.25 168 VAL A C 1
ATOM 1345 O O . VAL A 1 168 ? -29.966 -3.098 17.295 1.00 83.25 168 VAL A O 1
ATOM 1348 N N . ALA A 1 169 ? -27.728 -3.263 17.106 1.00 76.81 169 ALA A N 1
ATOM 1349 C CA . ALA A 1 169 ? -27.434 -2.839 18.474 1.00 76.81 169 ALA A CA 1
ATOM 1350 C C . ALA A 1 169 ? -27.910 -1.401 18.735 1.00 76.81 169 ALA A C 1
ATOM 1352 O O . ALA A 1 169 ? -28.672 -1.177 19.676 1.00 76.81 169 ALA A O 1
ATOM 1353 N N . CYS A 1 170 ? -27.554 -0.453 17.862 1.00 75.00 170 CYS A N 1
ATOM 1354 C CA . CYS A 1 170 ? -27.995 0.941 17.960 1.00 75.00 170 CYS A CA 1
ATOM 1355 C C . CYS A 1 170 ? -29.520 1.074 17.880 1.00 75.00 170 CYS A C 1
ATOM 1357 O O . CYS A 1 170 ? -30.115 1.806 18.668 1.00 75.00 170 CYS A O 1
ATOM 1359 N N . ARG A 1 171 ? -30.180 0.332 16.982 1.00 81.88 171 ARG A N 1
ATOM 1360 C CA . ARG A 1 171 ? -31.644 0.348 16.850 1.00 81.88 171 ARG A CA 1
ATOM 1361 C C . ARG A 1 171 ? -32.339 -0.182 18.105 1.00 81.88 171 ARG A C 1
ATOM 1363 O O . ARG A 1 171 ? -33.316 0.413 18.555 1.00 81.88 171 ARG A O 1
ATOM 1370 N N . ARG A 1 172 ? -31.852 -1.291 18.676 1.00 81.75 172 ARG A N 1
ATOM 1371 C CA . ARG A 1 172 ? -32.389 -1.851 19.931 1.00 81.75 172 ARG A CA 1
ATOM 1372 C C . ARG A 1 172 ? -32.193 -0.887 21.095 1.00 81.75 172 ARG A C 1
ATOM 1374 O O . ARG A 1 172 ? -33.110 -0.718 21.889 1.00 81.75 172 ARG A O 1
ATOM 1381 N N . TYR A 1 173 ? -31.024 -0.259 21.169 1.00 76.62 173 TYR A N 1
ATOM 1382 C CA . TYR A 1 173 ? -30.719 0.744 22.180 1.00 76.62 173 TYR A CA 1
ATOM 1383 C C . TYR A 1 173 ? -31.642 1.965 22.062 1.00 76.62 173 TYR A C 1
ATOM 1385 O O . TYR A 1 173 ? -32.312 2.307 23.031 1.00 76.62 173 TYR A O 1
ATOM 1393 N N . GLY A 1 174 ? -31.790 2.533 20.861 1.00 77.56 174 GLY A N 1
ATOM 1394 C CA . GLY A 1 174 ? -32.706 3.650 20.613 1.00 77.56 174 GLY A CA 1
ATOM 1395 C C . GLY A 1 174 ? -34.154 3.324 20.984 1.00 77.56 174 GLY A C 1
ATOM 1396 O O . GLY A 1 174 ? -34.789 4.106 21.685 1.00 77.56 174 GLY A O 1
ATOM 1397 N N . ARG A 1 175 ? -34.651 2.135 20.604 1.00 81.56 175 ARG A N 1
ATOM 1398 C CA . ARG A 1 175 ? -36.004 1.686 20.975 1.00 81.56 175 ARG A CA 1
ATOM 1399 C C . ARG A 1 175 ? -36.187 1.605 22.493 1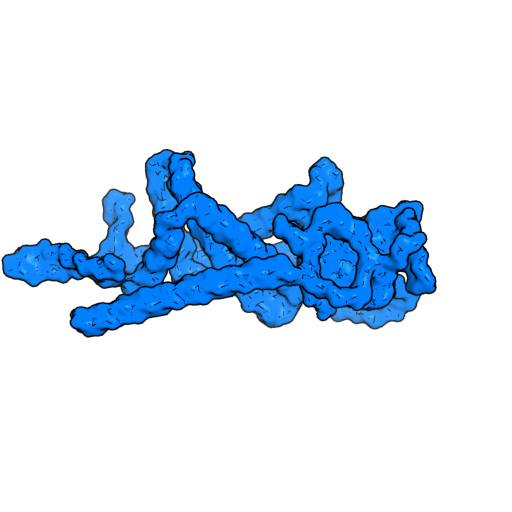.00 81.56 175 ARG A C 1
ATOM 1401 O O . ARG A 1 175 ? -37.190 2.090 23.000 1.00 81.56 175 ARG A O 1
ATOM 1408 N N . LYS A 1 176 ? -35.207 1.051 23.214 1.00 75.69 176 LYS A N 1
ATOM 1409 C CA . LYS A 1 176 ? -35.244 0.984 24.682 1.00 75.69 176 LYS A CA 1
ATOM 1410 C C . LYS A 1 176 ? -35.261 2.374 25.318 1.00 75.69 176 LYS A C 1
ATOM 1412 O O . LYS A 1 176 ? -36.009 2.601 26.259 1.00 75.69 176 LYS A O 1
ATOM 1417 N N . CYS A 1 177 ? -34.475 3.319 24.808 1.00 74.19 177 CYS A N 1
ATOM 1418 C CA . CYS A 1 177 ? -34.500 4.695 25.310 1.00 74.19 177 CYS A CA 1
ATOM 1419 C C . CYS A 1 177 ? -35.873 5.352 25.112 1.00 74.19 177 CYS A C 1
ATOM 1421 O O . CYS A 1 177 ? -36.358 6.014 26.027 1.00 74.19 177 CYS A O 1
ATOM 1423 N N . THR A 1 178 ? -36.534 5.095 23.976 1.00 79.81 178 THR A N 1
ATOM 1424 C CA . THR A 1 178 ? -37.924 5.516 23.745 1.00 79.81 178 THR A CA 1
ATOM 1425 C C . THR A 1 178 ? -38.895 4.872 24.738 1.00 79.81 178 THR A C 1
ATOM 1427 O O . THR A 1 178 ? -39.706 5.587 25.318 1.00 79.81 178 THR A O 1
ATOM 1430 N N . GLU A 1 179 ? -38.796 3.559 24.980 1.00 79.06 179 GLU A N 1
ATOM 1431 C CA . GLU A 1 179 ? -39.641 2.830 25.947 1.00 79.06 179 GLU A CA 1
ATOM 1432 C C . GLU A 1 179 ? -39.495 3.375 27.381 1.00 79.06 179 GLU A C 1
ATOM 1434 O O . GLU A 1 179 ? -40.471 3.435 28.121 1.00 79.06 179 GLU A O 1
ATOM 1439 N N . MET A 1 180 ? -38.294 3.815 27.763 1.00 72.44 180 MET A N 1
ATOM 1440 C CA . MET A 1 180 ? -38.008 4.375 29.091 1.00 72.44 180 MET A CA 1
ATOM 1441 C C . MET A 1 180 ? -38.298 5.882 29.204 1.00 72.44 180 MET A C 1
ATOM 1443 O O . MET A 1 180 ? -38.077 6.463 30.265 1.00 72.44 180 MET A O 1
ATOM 1447 N N . GLY A 1 181 ? -38.725 6.544 28.122 1.00 74.06 181 GLY A N 1
ATOM 1448 C CA . GLY A 1 181 ? -38.921 7.998 28.098 1.00 74.06 181 GLY A CA 1
ATOM 1449 C C . GLY A 1 181 ? -37.632 8.808 28.294 1.00 74.06 181 GLY A C 1
ATOM 1450 O O . GLY A 1 181 ? -37.687 9.973 28.688 1.00 74.06 181 GLY A O 1
ATOM 1451 N N . VAL A 1 182 ? -36.459 8.213 28.044 1.00 71.69 182 VAL A N 1
ATOM 1452 C CA . VAL A 1 182 ? -35.157 8.867 28.235 1.00 71.69 182 VAL A CA 1
ATOM 1453 C C . VAL A 1 182 ? -34.661 9.420 26.902 1.00 71.69 182 VAL A C 1
ATOM 1455 O O . VAL A 1 182 ? -34.464 8.680 25.937 1.00 71.69 182 VAL A O 1
ATOM 1458 N N . GLY A 1 183 ? -34.430 10.733 26.853 1.00 66.94 183 GLY A N 1
ATOM 1459 C CA . GLY A 1 183 ? -33.831 11.398 25.699 1.00 66.94 183 GLY A CA 1
ATOM 1460 C C . GLY A 1 183 ? -32.387 10.949 25.475 1.00 66.94 183 GLY A C 1
ATOM 1461 O O . GLY A 1 183 ? -31.599 10.876 26.415 1.00 66.94 183 GLY A O 1
ATOM 1462 N N . LEU A 1 184 ? -32.038 10.659 24.222 1.00 67.94 184 LEU A N 1
ATOM 1463 C CA . LEU A 1 184 ? -30.697 10.223 23.857 1.00 67.94 184 LEU A CA 1
ATOM 1464 C C . LEU A 1 184 ? -29.811 11.426 23.535 1.00 67.94 184 LEU A C 1
ATOM 1466 O O . LEU A 1 184 ? -29.890 11.992 22.443 1.00 67.94 184 LEU A O 1
ATOM 1470 N N . HIS A 1 185 ? -28.934 11.815 24.457 1.00 67.62 185 HIS A N 1
ATOM 1471 C CA . HIS A 1 185 ? -27.926 12.817 24.128 1.00 67.62 185 HIS A CA 1
ATOM 1472 C C . HIS A 1 185 ? -26.788 12.195 23.310 1.00 67.62 185 HIS A C 1
ATOM 1474 O O . HIS A 1 185 ? -26.361 11.066 23.556 1.00 67.62 185 HIS A O 1
ATOM 1480 N N . GLN A 1 186 ? -26.241 12.966 22.365 1.00 64.81 186 GLN A N 1
ATOM 1481 C CA . GLN A 1 186 ? -25.144 12.545 21.482 1.00 64.81 186 GLN A CA 1
ATOM 1482 C C . GLN A 1 186 ? -23.969 11.917 22.251 1.00 64.81 186 GLN A C 1
ATOM 1484 O O . GLN A 1 186 ? -23.417 10.906 21.829 1.00 64.81 186 GLN A O 1
ATOM 1489 N N . LYS A 1 187 ? -23.637 12.470 23.424 1.00 65.25 187 LYS A N 1
ATOM 1490 C CA . LYS A 1 187 ? -22.555 11.980 24.293 1.00 65.25 187 LYS A CA 1
ATOM 1491 C C . LYS A 1 187 ? -22.812 10.568 24.833 1.00 65.25 187 LYS A C 1
ATOM 1493 O O . LYS A 1 187 ? -21.888 9.769 24.917 1.00 65.25 187 LYS A O 1
ATOM 1498 N N . GLU A 1 188 ? -24.052 10.254 25.195 1.00 66.31 188 GLU A N 1
ATOM 1499 C CA . GLU A 1 188 ? -24.438 8.949 25.750 1.00 66.31 188 GLU A CA 1
ATOM 1500 C C . GLU A 1 188 ? -24.504 7.888 24.645 1.00 66.31 188 GLU A C 1
ATOM 1502 O O . GLU A 1 188 ? -23.983 6.785 24.807 1.00 66.31 188 GLU A O 1
ATOM 1507 N N . ALA A 1 189 ? -25.043 8.254 23.478 1.00 65.25 189 ALA A N 1
ATOM 1508 C CA . ALA A 1 189 ? -25.013 7.413 22.282 1.00 65.25 189 ALA A CA 1
ATOM 1509 C C . ALA A 1 189 ? -23.576 7.057 21.867 1.00 65.25 189 ALA A C 1
ATOM 1511 O O . ALA A 1 189 ? -23.287 5.909 21.529 1.00 65.25 189 ALA A O 1
ATOM 1512 N N . MET A 1 190 ? -22.661 8.027 21.951 1.00 60.88 190 MET A N 1
ATOM 1513 C CA . MET A 1 190 ? -21.251 7.836 21.619 1.00 60.88 190 MET A CA 1
ATOM 1514 C C . MET A 1 190 ? -20.571 6.816 22.539 1.00 60.88 190 MET A C 1
ATOM 1516 O O . MET A 1 190 ? -19.852 5.932 22.074 1.00 60.88 190 MET A O 1
ATOM 1520 N N . VAL A 1 191 ? -20.839 6.901 23.845 1.00 65.19 191 VAL A N 1
ATOM 1521 C CA . VAL A 1 191 ? -20.308 5.969 24.850 1.00 65.19 191 VAL A CA 1
ATOM 1522 C C . VAL A 1 191 ? -20.819 4.540 24.609 1.00 65.19 191 VAL A C 1
ATOM 1524 O O . VAL A 1 191 ? -20.036 3.590 24.683 1.00 65.19 191 VAL A O 1
ATOM 1527 N N . PHE A 1 192 ? -22.096 4.379 24.243 1.00 66.69 192 PHE A N 1
ATOM 1528 C CA . PHE A 1 192 ? -22.666 3.077 23.878 1.00 66.69 192 PHE A CA 1
ATOM 1529 C C . PHE A 1 192 ? -21.992 2.463 22.639 1.00 66.69 192 PHE A C 1
ATOM 1531 O O . PHE A 1 192 ? -21.623 1.284 22.654 1.00 66.69 192 PHE A O 1
ATOM 1538 N N . VAL A 1 193 ? -21.794 3.253 21.577 1.00 62.47 193 VAL A N 1
ATOM 1539 C CA . VAL A 1 193 ? -21.109 2.803 20.352 1.00 62.47 193 VAL A CA 1
ATOM 1540 C C . VAL A 1 193 ? -19.665 2.393 20.656 1.00 62.47 193 VAL A C 1
ATOM 1542 O O . VAL A 1 193 ? -19.226 1.327 20.221 1.00 62.47 193 VAL A O 1
ATOM 1545 N N . GLN A 1 194 ? -18.945 3.190 21.452 1.00 61.97 194 GLN A N 1
ATOM 1546 C CA . GLN A 1 194 ? -17.550 2.930 21.815 1.00 61.97 194 GLN A CA 1
ATOM 1547 C C . GLN A 1 194 ? -17.379 1.594 22.557 1.00 61.97 194 GLN A C 1
ATOM 1549 O O . GLN A 1 194 ? -16.513 0.786 22.212 1.00 61.97 194 GLN A O 1
ATOM 1554 N N . GLU A 1 195 ? -18.212 1.326 23.560 1.00 63.38 195 GLU A N 1
ATOM 1555 C CA . GLU A 1 195 ? -18.147 0.065 24.308 1.00 63.38 195 GLU A CA 1
ATOM 1556 C C . GLU A 1 195 ? -18.664 -1.130 23.492 1.00 63.38 195 GLU A C 1
ATOM 1558 O O . GLU A 1 195 ? -18.100 -2.222 23.588 1.00 63.38 195 GLU A O 1
ATOM 1563 N N . SER A 1 196 ? -19.655 -0.926 22.617 1.00 63.84 196 SER A N 1
ATOM 1564 C CA . SER A 1 196 ? -20.133 -1.968 21.694 1.00 63.84 196 SER A CA 1
ATOM 1565 C C . SER A 1 196 ? -19.038 -2.417 20.719 1.00 63.84 196 SER A C 1
ATOM 1567 O O . SER A 1 196 ? -18.869 -3.616 20.483 1.00 63.84 196 SER A O 1
ATOM 1569 N N . LEU A 1 197 ? -18.248 -1.471 20.193 1.00 59.34 197 LEU A N 1
ATOM 1570 C CA . LEU A 1 197 ? -17.077 -1.762 19.360 1.00 59.34 197 LEU A CA 1
ATOM 1571 C C . LEU A 1 197 ? -15.987 -2.487 20.157 1.00 59.34 197 LEU A C 1
ATOM 1573 O O . LEU A 1 197 ? -15.427 -3.467 19.664 1.00 59.34 197 LEU A O 1
ATOM 1577 N N . ARG A 1 198 ? -15.731 -2.083 21.408 1.00 62.31 198 ARG A N 1
ATOM 1578 C CA . ARG A 1 198 ? -14.768 -2.762 22.294 1.00 62.31 198 ARG A CA 1
ATOM 1579 C C . ARG A 1 198 ? -15.133 -4.226 22.538 1.00 62.31 198 ARG A C 1
ATOM 1581 O O . ARG A 1 198 ? -14.249 -5.075 22.596 1.00 62.31 198 ARG A O 1
ATOM 1588 N N . TRP A 1 199 ? -16.417 -4.533 22.700 1.00 59.00 199 TRP A N 1
ATOM 1589 C CA . TRP A 1 199 ? -16.878 -5.899 22.972 1.00 59.00 199 TRP A CA 1
ATOM 1590 C C . TRP A 1 199 ? -16.963 -6.787 21.733 1.00 59.00 199 TRP A C 1
ATOM 1592 O O . TRP A 1 199 ? -17.140 -7.995 21.871 1.00 59.00 199 TRP A O 1
ATOM 1602 N N . SER A 1 200 ? -16.811 -6.233 20.528 1.00 58.88 200 SER A N 1
ATOM 1603 C CA . SER A 1 200 ? -16.894 -7.011 19.287 1.00 58.88 200 SER A CA 1
ATOM 1604 C C . SER A 1 200 ? -15.866 -8.151 19.213 1.00 58.88 200 SER A C 1
ATOM 1606 O O . SER A 1 200 ? -16.210 -9.228 18.731 1.00 58.88 200 SER A O 1
ATOM 1608 N N . ALA A 1 201 ? -14.661 -7.948 19.761 1.00 56.50 201 ALA A N 1
ATOM 1609 C CA . ALA A 1 201 ? -13.571 -8.931 19.800 1.00 56.50 201 ALA A CA 1
ATOM 1610 C C . ALA A 1 201 ? -13.493 -9.737 21.117 1.00 56.50 201 ALA A C 1
ATOM 1612 O O . ALA A 1 201 ? -12.617 -10.597 21.289 1.00 56.50 201 ALA A O 1
ATOM 1613 N N . HIS A 1 202 ? -14.381 -9.452 22.073 1.00 61.81 202 HIS A N 1
ATOM 1614 C CA . HIS A 1 202 ? -14.366 -10.096 23.380 1.00 61.81 202 HIS A CA 1
ATOM 1615 C C . HIS A 1 202 ? -14.916 -11.526 23.266 1.00 61.81 202 HIS A C 1
ATOM 1617 O O . HIS A 1 202 ? -16.031 -11.727 22.795 1.00 61.81 202 HIS A O 1
ATOM 1623 N N . GLY A 1 203 ? -14.118 -12.521 23.665 1.00 65.31 203 GLY A N 1
ATOM 1624 C CA . GLY A 1 203 ? -14.461 -13.946 23.539 1.00 65.31 203 GLY A CA 1
ATOM 1625 C C . GLY A 1 203 ? -13.979 -14.635 22.254 1.00 65.31 203 GLY A C 1
ATOM 1626 O O . GLY A 1 203 ? -14.140 -15.845 22.133 1.00 65.31 203 GLY A O 1
ATOM 1627 N N . ALA A 1 204 ? -13.350 -13.914 21.316 1.00 73.88 204 ALA A N 1
ATOM 1628 C CA . ALA A 1 204 ? -12.725 -14.529 20.141 1.00 73.88 204 ALA A CA 1
ATOM 1629 C C . ALA A 1 204 ? -11.463 -15.321 20.525 1.00 73.88 204 ALA A C 1
ATOM 1631 O O . ALA A 1 204 ? -10.624 -14.822 21.281 1.00 73.88 204 ALA A O 1
ATOM 1632 N N . SER A 1 205 ? -11.301 -16.517 19.957 1.00 81.50 205 SER A N 1
ATOM 1633 C CA . SER A 1 205 ? -10.091 -17.337 20.109 1.00 81.50 205 SER A CA 1
ATOM 1634 C C . SER A 1 205 ? -8.867 -16.680 19.456 1.00 81.50 205 SER A C 1
ATOM 1636 O O . SER A 1 205 ? -8.989 -15.850 18.553 1.00 81.50 205 SER A O 1
ATOM 1638 N N . ASN A 1 206 ? -7.663 -17.092 19.862 1.00 80.38 206 ASN A N 1
ATOM 1639 C CA . ASN A 1 206 ? -6.421 -16.581 19.272 1.00 80.38 206 ASN A CA 1
ATOM 1640 C C . ASN A 1 206 ? -6.312 -16.874 17.765 1.00 80.38 206 ASN A C 1
ATOM 1642 O O . ASN A 1 206 ? -5.801 -16.036 17.030 1.00 80.38 206 ASN A O 1
ATOM 1646 N N . TYR A 1 207 ? -6.861 -17.995 17.284 1.00 82.75 207 TYR A N 1
ATOM 1647 C CA . TYR A 1 207 ? -6.906 -18.313 15.851 1.00 82.75 207 TYR A CA 1
ATOM 1648 C C . TYR A 1 207 ? -7.791 -17.342 15.064 1.00 82.75 207 TYR A C 1
ATOM 1650 O O . TYR A 1 207 ? -7.388 -16.850 14.014 1.00 82.75 207 TYR A O 1
ATOM 1658 N N . GLN A 1 208 ? -8.971 -17.007 15.592 1.00 84.69 208 GLN A N 1
ATOM 1659 C CA . GLN A 1 208 ? -9.858 -16.015 14.973 1.00 84.69 208 GLN A CA 1
ATOM 1660 C C . GLN A 1 208 ? -9.210 -14.626 14.947 1.00 84.69 208 GLN A C 1
ATOM 1662 O O . GLN A 1 208 ? -9.325 -13.908 13.956 1.00 84.69 208 GLN A O 1
ATOM 1667 N N . ARG A 1 209 ? -8.485 -14.260 16.011 1.00 84.31 209 ARG A N 1
ATOM 1668 C CA . ARG A 1 209 ? -7.728 -13.000 16.080 1.00 84.31 209 ARG A CA 1
ATOM 1669 C C . ARG A 1 209 ? -6.581 -12.973 15.071 1.00 84.31 209 ARG A C 1
ATOM 1671 O O . ARG A 1 209 ? -6.384 -11.948 14.433 1.00 84.31 209 ARG A O 1
ATOM 1678 N N . ALA A 1 210 ? -5.874 -14.087 14.887 1.00 84.88 210 ALA A N 1
ATOM 1679 C CA . ALA A 1 210 ? -4.817 -14.210 13.886 1.00 84.88 210 ALA A CA 1
ATOM 1680 C C . ALA A 1 210 ? -5.362 -14.124 12.449 1.00 84.88 210 ALA A C 1
ATOM 1682 O O . ALA A 1 210 ? -4.795 -13.417 11.621 1.00 84.88 210 ALA A O 1
ATOM 1683 N N . ALA A 1 211 ? -6.498 -14.767 12.159 1.00 86.00 211 ALA A N 1
ATOM 1684 C CA . ALA A 1 211 ? -7.161 -14.644 10.859 1.00 86.00 211 ALA A CA 1
ATOM 1685 C C . ALA A 1 211 ? -7.616 -13.200 10.584 1.00 86.00 211 ALA A C 1
ATOM 1687 O O . ALA A 1 211 ? -7.433 -12.680 9.485 1.00 86.00 211 ALA A O 1
ATOM 1688 N N . LEU A 1 212 ? -8.161 -12.521 11.598 1.00 84.94 212 LEU A N 1
ATOM 1689 C CA . LEU A 1 212 ? -8.551 -11.119 11.485 1.00 84.94 212 LEU A CA 1
ATOM 1690 C C . LEU A 1 212 ? -7.335 -10.191 11.324 1.00 84.94 212 LEU A C 1
ATOM 1692 O O . LEU A 1 212 ? -7.399 -9.246 10.544 1.00 84.94 212 LEU A O 1
ATOM 1696 N N . LEU A 1 213 ? -6.223 -10.479 12.013 1.00 86.50 213 LEU A N 1
ATOM 1697 C CA . LEU A 1 213 ? -4.955 -9.768 11.836 1.00 86.50 213 LEU A CA 1
ATOM 1698 C C . LEU A 1 213 ? -4.492 -9.839 10.385 1.00 86.50 213 LEU A C 1
ATOM 1700 O O . LEU A 1 213 ? -4.163 -8.806 9.812 1.00 86.50 213 LEU A O 1
ATOM 1704 N N . TYR A 1 214 ? -4.502 -11.038 9.801 1.00 86.25 214 TYR A N 1
ATOM 1705 C CA . TYR A 1 214 ? -4.115 -11.246 8.411 1.00 86.25 214 TYR A CA 1
ATOM 1706 C C . TYR A 1 214 ? -4.947 -10.370 7.463 1.00 86.25 214 TYR A C 1
ATOM 1708 O O . TYR A 1 214 ? -4.385 -9.580 6.712 1.00 86.25 214 TYR A O 1
ATOM 1716 N N . LEU A 1 215 ? -6.279 -10.416 7.571 1.00 85.75 215 LEU A N 1
ATOM 1717 C CA . LEU A 1 215 ? -7.167 -9.617 6.715 1.00 85.75 215 LEU A CA 1
ATOM 1718 C C . LEU A 1 215 ? -6.980 -8.101 6.898 1.00 85.75 215 LEU A C 1
ATOM 1720 O O . LEU A 1 215 ? -7.043 -7.351 5.925 1.00 85.75 215 LEU A O 1
ATOM 1724 N N . ILE A 1 216 ? -6.726 -7.637 8.128 1.00 86.00 216 ILE A N 1
ATOM 1725 C CA . ILE A 1 216 ? -6.439 -6.220 8.397 1.00 86.00 216 ILE A CA 1
ATOM 1726 C C . ILE A 1 216 ? -5.112 -5.804 7.759 1.00 86.00 216 ILE A C 1
ATOM 1728 O O . ILE A 1 216 ? -5.046 -4.739 7.151 1.00 86.00 216 ILE A O 1
ATOM 1732 N N . VAL A 1 217 ? -4.067 -6.622 7.891 1.00 84.81 217 VAL A N 1
ATOM 1733 C CA . VAL A 1 217 ? -2.749 -6.332 7.312 1.00 84.81 217 VAL A CA 1
ATOM 1734 C C . VAL A 1 217 ? -2.833 -6.266 5.785 1.00 84.81 217 VAL A C 1
ATOM 1736 O O . VAL A 1 217 ? -2.346 -5.302 5.202 1.00 84.81 217 VAL A O 1
ATOM 1739 N N . GLU A 1 218 ? -3.522 -7.212 5.145 1.00 83.62 218 GLU A N 1
ATOM 1740 C CA . GLU A 1 218 ? -3.773 -7.186 3.694 1.00 83.62 218 GLU A CA 1
ATOM 1741 C C . GLU A 1 218 ? -4.563 -5.931 3.269 1.00 83.62 218 GLU A C 1
ATOM 1743 O O . GLU A 1 218 ? -4.256 -5.299 2.254 1.00 83.62 218 GLU A O 1
ATOM 1748 N N . GLY A 1 219 ? -5.540 -5.509 4.081 1.00 83.12 219 GLY A N 1
ATOM 1749 C CA . GLY A 1 219 ? -6.275 -4.259 3.874 1.00 83.12 219 GLY A CA 1
ATOM 1750 C C . GLY A 1 219 ? -5.392 -3.008 3.972 1.00 83.12 219 GLY A C 1
ATOM 1751 O O . GLY A 1 219 ? -5.507 -2.119 3.133 1.00 83.12 219 GLY A O 1
ATOM 1752 N N . ILE A 1 220 ? -4.480 -2.954 4.950 1.00 83.56 220 ILE A N 1
ATOM 1753 C CA . ILE A 1 220 ? -3.514 -1.851 5.113 1.00 83.56 220 ILE A CA 1
ATOM 1754 C C . ILE A 1 220 ? -2.567 -1.779 3.916 1.00 83.56 220 ILE A C 1
ATOM 1756 O O . ILE A 1 220 ? -2.325 -0.690 3.401 1.00 83.56 220 ILE A O 1
ATOM 1760 N N . MET A 1 221 ? -2.048 -2.923 3.462 1.00 82.25 221 MET A N 1
ATOM 1761 C CA . MET A 1 221 ? -1.166 -2.982 2.294 1.00 82.25 221 MET A CA 1
ATOM 1762 C C . MET A 1 221 ? -1.885 -2.506 1.029 1.00 82.25 221 MET A C 1
ATOM 1764 O O . MET A 1 221 ? -1.328 -1.704 0.286 1.00 82.25 221 MET A O 1
ATOM 1768 N N . SER A 1 222 ? -3.143 -2.917 0.838 1.00 83.12 222 SER A N 1
ATOM 1769 C CA . SER A 1 222 ? -3.982 -2.443 -0.272 1.00 83.12 222 SER A CA 1
ATOM 1770 C C . SER A 1 222 ? -4.199 -0.926 -0.225 1.00 83.12 222 SER A C 1
ATOM 1772 O O . SER A 1 222 ? -4.092 -0.254 -1.248 1.00 83.12 222 SER A O 1
ATOM 1774 N N . ASP A 1 223 ? -4.485 -0.370 0.958 1.00 83.75 223 ASP A N 1
ATOM 1775 C CA . ASP A 1 223 ? -4.679 1.072 1.123 1.00 83.75 223 ASP A CA 1
ATOM 1776 C C . ASP A 1 223 ? -3.392 1.860 0.842 1.00 83.75 223 ASP A C 1
ATOM 1778 O O . ASP A 1 223 ? -3.433 2.853 0.117 1.00 83.75 223 ASP A O 1
ATOM 1782 N N . LEU A 1 224 ? -2.255 1.419 1.397 1.00 81.25 224 LEU A N 1
ATOM 1783 C CA . LEU A 1 224 ? -0.943 2.039 1.173 1.00 81.25 224 LEU A CA 1
ATOM 1784 C C . LEU A 1 224 ? -0.567 2.035 -0.309 1.00 81.25 224 LEU A C 1
ATOM 1786 O O . LEU A 1 224 ? -0.124 3.054 -0.833 1.00 81.25 224 LEU A O 1
ATOM 1790 N N . PHE A 1 225 ? -0.786 0.906 -0.977 1.00 81.06 225 PHE A N 1
ATOM 1791 C CA . PHE A 1 225 ? -0.538 0.756 -2.401 1.00 81.06 225 PHE A CA 1
ATOM 1792 C C . PHE A 1 225 ? -1.394 1.726 -3.228 1.00 81.06 225 PHE A C 1
ATOM 1794 O O . PHE A 1 225 ? -0.864 2.515 -4.005 1.00 81.06 225 PHE A O 1
ATOM 1801 N N . LEU A 1 226 ? -2.709 1.770 -2.989 1.00 82.25 226 LEU A N 1
ATOM 1802 C CA . LEU A 1 226 ? -3.616 2.671 -3.711 1.00 82.25 226 LEU A CA 1
ATOM 1803 C C . LEU A 1 226 ? -3.323 4.158 -3.469 1.00 82.25 226 LEU A C 1
ATOM 1805 O O . LEU A 1 226 ? -3.577 4.975 -4.357 1.00 82.25 226 LEU A O 1
ATOM 1809 N N . ILE A 1 227 ? -2.794 4.506 -2.290 1.00 79.69 227 ILE A N 1
ATOM 1810 C CA . ILE A 1 227 ? -2.342 5.865 -1.965 1.00 79.69 227 ILE A CA 1
ATOM 1811 C C . ILE A 1 227 ? -1.153 6.282 -2.831 1.00 79.69 227 ILE A C 1
ATOM 1813 O O . ILE A 1 227 ? -1.069 7.432 -3.251 1.00 79.69 227 ILE A O 1
ATOM 1817 N N . ILE A 1 228 ? -0.222 5.360 -3.052 1.00 76.38 228 ILE A N 1
ATOM 1818 C CA . ILE A 1 228 ? 1.016 5.600 -3.795 1.00 76.38 228 ILE A CA 1
ATOM 1819 C C . ILE A 1 228 ? 0.767 5.539 -5.306 1.00 76.38 228 ILE A C 1
ATOM 1821 O O . ILE A 1 228 ? 1.409 6.261 -6.065 1.00 76.38 228 ILE A O 1
ATOM 1825 N N . ALA A 1 229 ? -0.185 4.717 -5.740 1.00 77.31 229 ALA A N 1
ATOM 1826 C CA . ALA A 1 229 ? -0.519 4.557 -7.146 1.00 77.31 229 ALA A CA 1
ATOM 1827 C C . ALA A 1 229 ? -1.374 5.705 -7.715 1.00 77.31 229 ALA A C 1
ATOM 1829 O O . ALA A 1 229 ? -1.375 5.930 -8.921 1.00 77.31 229 ALA A O 1
ATOM 1830 N N . ASN A 1 230 ? -2.100 6.448 -6.873 1.00 75.44 230 ASN A N 1
ATOM 1831 C CA . ASN A 1 230 ? -2.964 7.545 -7.313 1.00 75.44 230 ASN A CA 1
ATOM 1832 C C . ASN A 1 230 ? -2.507 8.889 -6.743 1.00 75.44 230 ASN A C 1
ATOM 1834 O O . ASN A 1 230 ? -2.348 9.047 -5.534 1.00 75.44 230 ASN A O 1
ATOM 1838 N N . ASP A 1 231 ? -2.415 9.908 -7.591 1.00 69.38 231 ASP A N 1
ATOM 1839 C CA . ASP A 1 231 ? -2.160 11.298 -7.191 1.00 69.38 231 ASP A CA 1
ATOM 1840 C C . ASP A 1 231 ? -3.414 12.194 -7.252 1.00 69.38 231 ASP A C 1
ATOM 1842 O O . ASP A 1 231 ? -3.336 13.411 -7.067 1.00 69.38 231 ASP A O 1
ATOM 1846 N N . ASN A 1 232 ? -4.585 11.585 -7.448 1.00 72.75 232 ASN A N 1
ATOM 1847 C CA . ASN A 1 232 ? -5.867 12.267 -7.593 1.00 72.75 232 ASN A CA 1
ATOM 1848 C C . ASN A 1 232 ? -6.571 12.537 -6.250 1.00 72.75 232 ASN A C 1
ATOM 1850 O O . ASN A 1 232 ? -6.177 12.083 -5.179 1.00 72.75 232 ASN A O 1
ATOM 1854 N N . TRP A 1 233 ? -7.687 13.275 -6.285 1.00 67.88 233 TRP A N 1
ATOM 1855 C CA . TRP A 1 233 ? -8.486 13.559 -5.082 1.00 67.88 233 TRP A CA 1
ATOM 1856 C C . TRP A 1 233 ? -8.987 12.287 -4.369 1.00 67.88 233 TRP A C 1
ATOM 1858 O O . TRP A 1 233 ? -9.178 12.291 -3.151 1.00 67.88 233 TRP A O 1
ATOM 1868 N N . THR A 1 234 ? -9.156 11.186 -5.105 1.00 69.06 234 THR A N 1
ATOM 1869 C CA . THR A 1 234 ? -9.521 9.860 -4.579 1.00 69.06 234 THR A CA 1
ATOM 1870 C C . THR A 1 234 ? -8.529 9.344 -3.532 1.00 69.06 234 THR A C 1
ATOM 1872 O O . THR A 1 234 ? -8.947 8.687 -2.578 1.00 69.06 234 THR A O 1
ATOM 1875 N N . THR A 1 235 ? -7.256 9.745 -3.604 1.00 70.19 235 THR A N 1
ATOM 1876 C CA . THR A 1 235 ? -6.209 9.430 -2.618 1.00 70.19 235 THR A CA 1
ATOM 1877 C C . THR A 1 235 ? -6.574 9.918 -1.210 1.00 70.19 235 THR A C 1
ATOM 1879 O O . THR A 1 235 ? -6.256 9.264 -0.217 1.00 70.19 235 THR A O 1
ATOM 1882 N N . LYS A 1 236 ? -7.344 11.013 -1.089 1.00 70.06 236 LYS A N 1
ATOM 1883 C CA . LYS A 1 236 ? -7.829 11.518 0.211 1.00 70.06 236 LYS A CA 1
ATOM 1884 C C . LYS A 1 236 ? -8.803 10.569 0.898 1.00 70.06 236 LYS A C 1
ATOM 1886 O O . LYS A 1 236 ? -8.771 10.443 2.120 1.00 70.06 236 LYS A O 1
ATOM 1891 N N . ILE A 1 237 ? -9.649 9.892 0.124 1.00 71.62 237 ILE A N 1
ATOM 1892 C CA . ILE A 1 237 ? -10.570 8.875 0.645 1.00 71.62 237 ILE A CA 1
ATOM 1893 C C . ILE A 1 237 ? -9.769 7.651 1.100 1.00 71.62 237 ILE A C 1
ATOM 1895 O O . ILE A 1 237 ? -10.058 7.078 2.151 1.00 71.62 237 ILE A O 1
ATOM 1899 N N . GLN A 1 238 ? -8.715 7.298 0.363 1.00 77.31 238 GLN A N 1
ATOM 1900 C CA . GLN A 1 238 ? -7.862 6.169 0.715 1.00 77.31 238 GLN A CA 1
ATOM 1901 C C . GLN A 1 238 ? -7.113 6.383 2.037 1.00 77.31 238 GLN A C 1
ATOM 1903 O O . GLN A 1 238 ? -7.009 5.456 2.839 1.00 77.31 238 GLN A O 1
ATOM 1908 N N . TYR A 1 239 ? -6.684 7.615 2.331 1.00 74.31 239 TYR A N 1
ATOM 1909 C CA . TYR A 1 239 ? -6.104 7.947 3.635 1.00 74.31 239 TYR A CA 1
ATOM 1910 C C . TYR A 1 239 ? -7.069 7.719 4.808 1.00 74.31 239 TYR A C 1
ATOM 1912 O O . TYR A 1 239 ? -6.641 7.273 5.875 1.00 74.31 239 TYR A O 1
ATOM 1920 N N . LEU A 1 240 ? -8.367 7.980 4.616 1.00 70.44 240 LEU A N 1
ATOM 1921 C CA . LEU A 1 240 ? -9.386 7.690 5.631 1.00 70.44 240 LEU A CA 1
ATOM 1922 C C . LEU A 1 240 ? -9.536 6.175 5.846 1.00 70.44 240 LEU A C 1
ATOM 1924 O O . LEU A 1 240 ? -9.558 5.722 6.991 1.00 70.44 240 LEU A O 1
ATOM 1928 N N . SER A 1 241 ? -9.570 5.388 4.761 1.00 78.38 241 SER A N 1
ATOM 1929 C CA . SER A 1 241 ? -9.596 3.914 4.831 1.00 78.38 241 SER A CA 1
ATOM 1930 C C . SER A 1 241 ? -8.383 3.361 5.589 1.00 78.38 241 SER A C 1
ATOM 1932 O O . SER A 1 241 ? -8.546 2.566 6.521 1.00 78.38 241 SER A O 1
ATOM 1934 N N . LEU A 1 242 ? -7.185 3.870 5.278 1.00 79.62 242 LEU A N 1
ATOM 1935 C CA . LEU A 1 242 ? -5.938 3.476 5.934 1.00 79.62 242 LEU A CA 1
ATOM 1936 C C . LEU A 1 242 ? -5.972 3.758 7.439 1.00 79.62 242 LEU A C 1
ATOM 1938 O O . LEU A 1 242 ? -5.622 2.894 8.246 1.00 79.62 242 LEU A O 1
ATOM 1942 N N . GLY A 1 243 ? -6.418 4.954 7.835 1.00 73.94 243 GLY A N 1
ATOM 1943 C CA . GLY A 1 243 ? -6.547 5.323 9.244 1.00 73.94 243 GLY A CA 1
ATOM 1944 C C . GLY A 1 243 ? -7.530 4.421 10.001 1.00 73.94 243 GLY A C 1
ATOM 1945 O O . GLY A 1 243 ? -7.240 3.992 11.125 1.00 73.94 243 GLY A O 1
ATOM 1946 N N . TYR A 1 244 ? -8.644 4.044 9.369 1.00 75.19 244 TYR A N 1
ATOM 1947 C CA . TYR A 1 244 ? -9.602 3.095 9.939 1.00 75.19 244 TYR A CA 1
ATOM 1948 C C . TYR A 1 244 ? -8.992 1.695 10.112 1.00 75.19 244 TYR A C 1
ATOM 1950 O O . TYR A 1 244 ? -9.076 1.100 11.192 1.00 75.19 244 TYR A O 1
ATOM 1958 N N . ASN A 1 245 ? -8.316 1.176 9.084 1.00 79.25 245 ASN A N 1
ATOM 195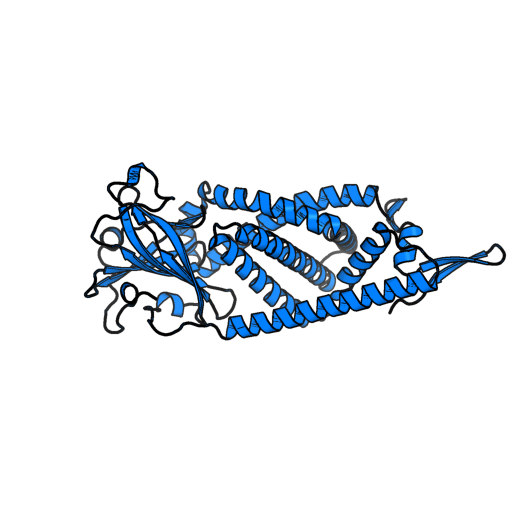9 C CA . ASN A 1 245 ? -7.659 -0.131 9.133 1.00 79.25 245 ASN A CA 1
ATOM 1960 C C . ASN A 1 245 ? -6.532 -0.184 10.179 1.00 79.25 245 ASN A C 1
ATOM 1962 O O . ASN A 1 245 ? -6.456 -1.145 10.949 1.00 79.25 245 ASN A O 1
ATOM 1966 N N . LEU A 1 246 ? -5.721 0.872 10.296 1.00 77.12 246 LEU A N 1
ATOM 1967 C CA . LEU A 1 246 ? -4.704 1.001 11.347 1.00 77.12 246 LEU A CA 1
ATOM 1968 C C . LEU A 1 246 ? -5.321 1.044 12.747 1.00 77.12 246 LEU A C 1
ATOM 1970 O O . LEU A 1 246 ? -4.786 0.453 13.684 1.00 77.12 246 LEU A O 1
ATOM 1974 N N . SER A 1 247 ? -6.484 1.678 12.897 1.00 75.50 247 SER A N 1
ATOM 1975 C CA . SER A 1 247 ? -7.236 1.655 14.157 1.00 75.50 247 SER A CA 1
ATOM 1976 C C . SER A 1 247 ? -7.663 0.234 14.524 1.00 75.50 247 SER A C 1
ATOM 1978 O O . SER A 1 247 ? -7.470 -0.199 15.661 1.00 75.50 247 SER A O 1
ATOM 1980 N N . GLY A 1 248 ? -8.195 -0.512 13.553 1.00 75.94 248 GLY A N 1
ATOM 1981 C CA . GLY A 1 248 ? -8.523 -1.927 13.721 1.00 75.94 248 GLY A CA 1
ATOM 1982 C C . GLY A 1 248 ? -7.302 -2.760 14.121 1.00 75.94 248 GLY A C 1
ATOM 1983 O O . GLY A 1 248 ? -7.378 -3.530 15.082 1.00 75.94 248 GLY A O 1
ATOM 1984 N N . LEU A 1 249 ? -6.164 -2.549 13.448 1.00 81.06 249 LEU A N 1
ATOM 1985 C CA . LEU A 1 249 ? -4.895 -3.217 13.751 1.00 81.06 249 LEU A CA 1
ATOM 1986 C C . LEU A 1 249 ? -4.466 -2.963 15.196 1.00 81.06 249 LEU A C 1
ATOM 1988 O O . LEU A 1 249 ? -4.220 -3.911 15.941 1.00 81.06 249 LEU A O 1
ATOM 1992 N N . MET A 1 250 ? -4.414 -1.696 15.614 1.00 77.19 250 MET A N 1
ATOM 1993 C CA . MET A 1 250 ? -4.022 -1.342 16.976 1.00 77.19 250 MET A CA 1
ATOM 1994 C C . MET A 1 250 ? -4.951 -2.002 18.005 1.00 77.19 250 MET A C 1
ATOM 1996 O O . MET A 1 250 ? -4.465 -2.587 18.973 1.00 77.19 250 MET A O 1
ATOM 2000 N N . LEU A 1 251 ? -6.276 -1.946 17.803 1.00 76.44 251 LEU A N 1
ATOM 2001 C CA . LEU A 1 251 ? -7.254 -2.523 18.735 1.00 76.44 251 LEU A CA 1
ATOM 2002 C C . LEU A 1 251 ? -7.037 -4.030 18.900 1.00 76.44 251 LEU A C 1
ATOM 2004 O O . LEU A 1 251 ? -7.046 -4.543 20.022 1.00 76.44 251 LEU A O 1
ATOM 2008 N N . LEU A 1 252 ? -6.812 -4.720 17.785 1.00 78.00 252 LEU A N 1
ATOM 2009 C CA . LEU A 1 252 ? -6.585 -6.155 17.758 1.00 78.00 252 LEU A CA 1
ATOM 2010 C C . LEU A 1 252 ? -5.244 -6.542 18.404 1.00 78.00 252 LEU A C 1
ATOM 2012 O O . LEU A 1 252 ? -5.209 -7.473 19.211 1.00 78.00 252 LEU A O 1
ATOM 2016 N N . LEU A 1 253 ? -4.163 -5.804 18.129 1.00 78.75 253 LEU A N 1
ATOM 2017 C CA . LEU A 1 253 ? -2.868 -5.997 18.794 1.00 78.75 253 LEU A CA 1
ATOM 2018 C C . LEU A 1 253 ? -2.999 -5.841 20.316 1.00 78.75 253 LEU A C 1
ATOM 2020 O O . LEU A 1 253 ? -2.501 -6.682 21.067 1.00 78.75 253 LEU A O 1
ATOM 2024 N N . PHE A 1 254 ? -3.736 -4.828 20.785 1.00 77.00 254 PHE A N 1
ATOM 2025 C CA . PHE A 1 254 ? -4.012 -4.654 22.214 1.00 77.00 254 PHE A CA 1
ATOM 2026 C C . PHE A 1 254 ? -4.785 -5.836 22.815 1.00 77.00 254 PHE A C 1
ATOM 2028 O O . PHE A 1 254 ? -4.448 -6.287 23.909 1.00 77.00 254 PHE A O 1
ATOM 2035 N N . GLU A 1 255 ? -5.811 -6.342 22.126 1.00 76.88 255 GLU A N 1
ATOM 2036 C CA . GLU A 1 255 ? -6.578 -7.516 22.568 1.00 76.88 255 GLU A CA 1
ATOM 2037 C C . GLU A 1 255 ? -5.715 -8.779 22.656 1.00 76.88 255 GLU A C 1
ATOM 2039 O O . GLU A 1 255 ? -5.844 -9.548 23.614 1.00 76.88 255 GLU A O 1
ATOM 2044 N N . MET A 1 256 ? -4.819 -8.990 21.688 1.00 76.50 256 MET A N 1
ATOM 2045 C CA . MET A 1 256 ? -3.902 -10.131 21.691 1.00 76.50 256 MET A CA 1
ATOM 2046 C C . MET A 1 256 ? -2.915 -10.047 22.857 1.00 76.50 256 MET A C 1
ATOM 2048 O O . MET A 1 256 ? -2.845 -10.989 23.650 1.00 76.50 256 MET A O 1
ATOM 2052 N N . VAL A 1 257 ? -2.253 -8.900 23.046 1.00 77.88 257 VAL A N 1
ATOM 2053 C CA . VAL A 1 257 ? -1.343 -8.669 24.185 1.00 77.88 257 VAL A CA 1
ATOM 2054 C C . VAL A 1 257 ? -2.064 -8.856 25.526 1.00 77.88 257 VAL A C 1
ATOM 2056 O O . VAL A 1 257 ? -1.515 -9.461 26.449 1.00 77.88 257 VAL A O 1
ATOM 2059 N N . GLU A 1 258 ? -3.311 -8.387 25.646 1.00 75.62 258 GLU A N 1
ATOM 2060 C CA . GLU A 1 258 ? -4.109 -8.572 26.862 1.00 75.62 258 GLU A CA 1
ATOM 2061 C C . GLU A 1 258 ? -4.412 -10.058 27.129 1.00 75.62 258 GLU A C 1
ATOM 2063 O O . GLU A 1 258 ? -4.256 -10.523 28.266 1.00 75.62 258 GLU A O 1
ATOM 2068 N N . SER A 1 259 ? -4.809 -10.809 26.096 1.00 74.12 259 SER A N 1
ATOM 2069 C CA . SER A 1 259 ? -5.142 -12.236 26.223 1.00 74.12 259 SER A CA 1
ATOM 2070 C C . SER A 1 259 ? -3.947 -13.135 26.506 1.00 74.12 259 SER A C 1
ATOM 2072 O O . SER A 1 259 ? -4.097 -14.120 27.220 1.00 74.12 259 SER A O 1
ATOM 2074 N N . MET A 1 260 ? -2.763 -12.782 26.004 1.00 75.81 260 MET A N 1
ATOM 2075 C CA . MET A 1 260 ? -1.543 -13.572 26.191 1.00 75.81 260 MET A CA 1
ATOM 2076 C C . MET A 1 260 ? -0.989 -13.498 27.622 1.00 75.81 260 MET A C 1
ATOM 2078 O O . MET A 1 260 ? -0.053 -14.209 27.960 1.00 75.81 260 MET A O 1
ATOM 2082 N N . GLN A 1 261 ? -1.566 -12.649 28.478 1.00 71.38 261 GLN A N 1
ATOM 2083 C CA . GLN A 1 261 ? -1.156 -12.439 29.869 1.00 71.38 261 GLN A CA 1
ATOM 2084 C C . GLN A 1 261 ? 0.324 -12.059 30.074 1.00 71.38 261 GLN A C 1
ATOM 2086 O O . GLN A 1 261 ? 0.821 -12.122 31.192 1.00 71.38 261 GLN A O 1
ATOM 2091 N N . TRP A 1 262 ? 1.005 -11.568 29.036 1.00 74.06 262 TRP A N 1
ATOM 2092 C CA . TRP A 1 262 ? 2.430 -11.210 29.076 1.00 74.06 262 TRP A CA 1
ATOM 2093 C C . TRP A 1 262 ? 2.763 -9.988 29.946 1.00 74.06 262 TRP A C 1
ATOM 2095 O O . TRP A 1 262 ? 3.928 -9.723 30.226 1.00 74.06 262 TRP A O 1
ATOM 2105 N N . LEU A 1 263 ? 1.755 -9.225 30.376 1.00 74.19 263 LEU A N 1
ATOM 2106 C CA . LEU A 1 263 ? 1.930 -8.025 31.192 1.00 74.19 263 LEU A CA 1
ATOM 2107 C C . LEU A 1 263 ? 1.533 -8.278 32.647 1.00 74.19 263 LEU A C 1
ATOM 2109 O O . LEU A 1 263 ? 0.460 -8.821 32.922 1.00 74.19 263 LEU A O 1
ATOM 2113 N N . SER A 1 264 ? 2.350 -7.772 33.575 1.00 76.38 264 SER A N 1
ATOM 2114 C CA . SER A 1 264 ? 2.000 -7.732 34.997 1.00 76.38 264 SER A CA 1
ATOM 2115 C C . SER A 1 264 ? 0.754 -6.876 35.243 1.00 76.38 264 SER A C 1
ATOM 2117 O O . SER A 1 264 ? 0.444 -5.965 34.468 1.00 76.38 264 SER A O 1
ATOM 2119 N N . ASP A 1 265 ? 0.038 -7.121 36.340 1.00 72.88 265 ASP A N 1
ATOM 2120 C CA . ASP A 1 265 ? -1.281 -6.514 36.578 1.00 72.88 265 ASP A CA 1
ATOM 2121 C C . ASP A 1 265 ? -1.275 -4.981 36.581 1.00 72.88 265 ASP A C 1
ATOM 2123 O O . ASP A 1 265 ? -2.194 -4.348 36.051 1.00 72.88 265 ASP A O 1
ATOM 2127 N N . LYS A 1 266 ? -0.201 -4.360 37.086 1.00 73.38 266 LYS A N 1
ATOM 2128 C CA . LYS A 1 266 ? -0.026 -2.897 37.043 1.00 73.38 266 LYS A CA 1
ATOM 2129 C C . LYS A 1 266 ? 0.053 -2.376 35.603 1.00 73.38 266 LYS A C 1
ATOM 2131 O O . LYS A 1 266 ? -0.579 -1.367 35.277 1.00 73.38 266 LYS A O 1
ATOM 2136 N N . TRP A 1 267 ? 0.798 -3.060 34.734 1.00 67.88 267 TRP A N 1
ATOM 2137 C CA . TRP A 1 267 ? 0.926 -2.702 33.319 1.00 67.88 267 TRP A CA 1
ATOM 2138 C C . TRP A 1 267 ? -0.334 -3.041 32.530 1.00 67.88 267 TRP A C 1
ATOM 2140 O O . TRP A 1 267 ? -0.786 -2.210 31.745 1.00 67.88 267 TRP A O 1
ATOM 2150 N N . ARG A 1 268 ? -0.985 -4.172 32.816 1.00 67.12 268 ARG A N 1
ATOM 2151 C CA . ARG A 1 268 ? -2.288 -4.537 32.245 1.00 67.12 268 ARG A CA 1
ATOM 2152 C C . ARG A 1 268 ? -3.336 -3.452 32.507 1.00 67.12 268 ARG A C 1
ATOM 2154 O O . ARG A 1 268 ? -4.055 -3.057 31.593 1.00 67.12 268 ARG A O 1
ATOM 2161 N N . GLN A 1 269 ? -3.400 -2.910 33.726 1.00 63.56 269 GLN A N 1
ATOM 2162 C CA . GLN A 1 269 ? -4.311 -1.807 34.061 1.00 63.56 269 GLN A CA 1
ATOM 2163 C C . GLN A 1 269 ? -3.958 -0.490 33.354 1.00 63.56 269 GLN A C 1
ATOM 2165 O O . GLN A 1 269 ? -4.855 0.285 33.010 1.00 63.56 269 GLN A O 1
ATOM 2170 N N . ARG A 1 270 ? -2.669 -0.200 33.141 1.00 66.31 270 ARG A N 1
ATOM 2171 C CA . ARG A 1 270 ? -2.232 0.972 32.361 1.00 66.31 270 ARG A CA 1
ATOM 2172 C C . ARG A 1 270 ? -2.577 0.817 30.883 1.00 66.31 270 ARG A C 1
ATOM 2174 O O . ARG A 1 270 ? -3.174 1.723 30.321 1.00 66.31 270 ARG A O 1
ATOM 2181 N N . VAL A 1 271 ? -2.313 -0.343 30.292 1.00 64.88 271 VAL A N 1
ATOM 2182 C CA . VAL A 1 271 ? -2.664 -0.651 28.898 1.00 64.88 271 VAL A CA 1
ATOM 2183 C C . VAL A 1 271 ? -4.179 -0.611 28.687 1.00 64.88 271 VAL A C 1
ATOM 2185 O O . VAL A 1 271 ? -4.645 0.010 27.737 1.00 64.88 271 VAL A O 1
ATOM 2188 N N . LYS A 1 272 ? -4.975 -1.147 29.624 1.00 63.50 272 LYS A N 1
ATOM 2189 C CA . LYS A 1 272 ? -6.442 -0.996 29.611 1.00 63.50 272 LYS A CA 1
ATOM 2190 C C . LYS A 1 272 ? -6.897 0.461 29.649 1.00 63.50 272 LYS A C 1
ATOM 2192 O O . LYS A 1 272 ? -7.869 0.806 28.981 1.00 63.50 272 LYS A O 1
ATOM 2197 N N . ARG A 1 273 ? -6.222 1.309 30.436 1.00 61.09 273 ARG A N 1
ATOM 2198 C CA . ARG A 1 273 ? -6.491 2.756 30.480 1.00 61.09 273 ARG A CA 1
ATOM 2199 C C . ARG A 1 273 ? -6.168 3.416 29.144 1.00 61.09 273 ARG A C 1
ATOM 2201 O O . ARG A 1 273 ? -7.020 4.110 28.606 1.00 61.09 273 ARG A O 1
ATOM 2208 N N . VAL A 1 274 ? -4.993 3.134 28.591 1.00 62.69 274 VAL A N 1
ATOM 2209 C CA . VAL A 1 274 ? -4.534 3.646 27.293 1.00 62.69 274 VAL A CA 1
ATOM 2210 C C . VAL A 1 274 ? -5.497 3.244 26.174 1.00 62.69 274 VAL A C 1
ATOM 2212 O O . VAL A 1 274 ? -5.975 4.104 25.445 1.00 62.69 274 VAL A O 1
ATOM 2215 N N . LYS A 1 275 ? -5.901 1.974 26.099 1.00 66.00 275 LYS A N 1
ATOM 2216 C CA . LYS A 1 275 ? -6.897 1.486 25.132 1.00 66.00 275 LYS A CA 1
ATOM 2217 C C . LYS A 1 275 ? -8.211 2.275 25.185 1.00 66.00 275 LYS A C 1
ATOM 2219 O O . LYS A 1 275 ? -8.770 2.616 24.149 1.00 66.00 275 LYS A O 1
ATOM 2224 N N . ARG A 1 276 ? -8.700 2.603 26.385 1.00 61.59 276 ARG A N 1
ATOM 2225 C CA . ARG A 1 276 ? -9.952 3.361 26.561 1.00 61.59 276 ARG A CA 1
ATOM 2226 C C . ARG A 1 276 ? -9.853 4.804 26.041 1.00 61.59 276 ARG A C 1
ATOM 2228 O O . ARG A 1 276 ? -10.857 5.365 25.624 1.00 61.59 276 ARG A O 1
ATOM 2235 N N . VAL A 1 277 ? -8.647 5.370 26.060 1.00 60.38 277 VAL A N 1
ATOM 2236 C CA . VAL A 1 277 ? -8.313 6.711 25.554 1.00 60.38 277 VAL A CA 1
ATOM 2237 C C . VAL A 1 277 ? -8.128 6.679 24.030 1.00 60.38 277 VAL A C 1
ATOM 2239 O O . VAL A 1 277 ? -8.703 7.496 23.326 1.00 60.38 277 VAL A O 1
ATOM 2242 N N . PHE A 1 278 ? -7.398 5.695 23.500 1.00 61.47 278 PHE A N 1
ATOM 2243 C CA . PHE A 1 278 ? -7.023 5.618 22.081 1.00 61.47 278 PHE A CA 1
ATOM 2244 C C . PHE A 1 278 ? -8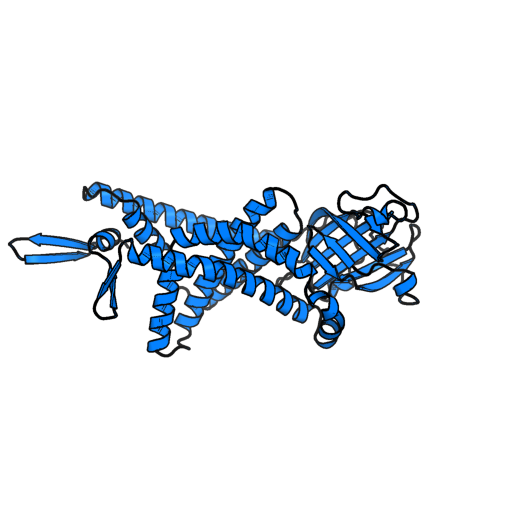.182 5.374 21.101 1.00 61.47 278 PHE A C 1
ATOM 2246 O O . PHE A 1 278 ? -8.085 5.777 19.944 1.00 61.47 278 PHE A O 1
ATOM 2253 N N . PHE A 1 279 ? -9.249 4.696 21.536 1.00 60.97 279 PHE A N 1
ATOM 2254 C CA . PHE A 1 279 ? -10.337 4.237 20.657 1.00 60.97 279 PHE A CA 1
ATOM 2255 C C . PHE A 1 279 ? -11.671 4.958 20.892 1.00 60.97 279 PHE A C 1
ATOM 2257 O O . PHE A 1 279 ? -12.733 4.365 20.710 1.00 60.97 279 PHE A O 1
ATOM 2264 N N . SER A 1 280 ? -11.650 6.226 21.313 1.00 61.06 280 SER A N 1
ATOM 2265 C CA . SER A 1 280 ? -12.867 7.050 21.281 1.00 61.06 280 SER A CA 1
ATOM 2266 C C . SER A 1 280 ? -13.200 7.435 19.835 1.00 61.06 280 SER A C 1
ATOM 2268 O O . SER A 1 280 ? -12.312 7.832 19.082 1.00 61.06 280 SER A O 1
ATOM 2270 N N . TYR A 1 281 ? -14.468 7.330 19.432 1.00 56.12 281 TYR A N 1
ATOM 2271 C CA . TYR A 1 281 ? -14.905 7.587 18.052 1.00 56.12 281 TYR A CA 1
ATOM 2272 C C . TYR A 1 281 ? -14.615 9.026 17.593 1.00 56.12 281 TYR A C 1
ATOM 2274 O O . TYR A 1 281 ? -14.125 9.234 16.486 1.00 56.12 281 TYR A O 1
ATOM 2282 N N . GLU A 1 282 ? -14.824 10.020 18.462 1.00 58.19 282 GLU A N 1
ATOM 2283 C CA . GLU A 1 282 ? -14.516 11.425 18.146 1.00 58.19 282 GLU A CA 1
ATOM 2284 C C . GLU A 1 282 ? -13.014 11.631 17.910 1.00 58.19 282 GLU A C 1
ATOM 2286 O O . GLU A 1 282 ? -12.609 12.327 16.982 1.00 58.19 282 GLU A O 1
ATOM 2291 N N . THR A 1 283 ? -12.171 10.950 18.691 1.00 63.00 283 THR A N 1
ATOM 2292 C CA . THR A 1 283 ? -10.721 10.962 18.461 1.00 63.00 283 THR A CA 1
ATOM 2293 C C . THR A 1 283 ? -10.305 10.151 17.250 1.00 63.00 283 THR A C 1
ATOM 2295 O O . THR A 1 283 ? -9.326 10.503 16.599 1.00 63.00 283 THR A O 1
ATOM 2298 N N . ALA A 1 284 ? -11.045 9.090 16.922 1.00 64.25 284 ALA A N 1
ATOM 2299 C CA . ALA A 1 284 ? -10.774 8.270 15.756 1.00 64.25 284 ALA A CA 1
ATOM 2300 C C . ALA A 1 284 ? -10.934 9.095 14.478 1.00 64.25 284 ALA A C 1
ATOM 2302 O O . ALA A 1 284 ? -9.977 9.168 13.710 1.00 64.25 284 ALA A O 1
ATOM 2303 N N . LEU A 1 285 ? -12.058 9.812 14.352 1.00 66.81 285 LEU A N 1
ATOM 2304 C CA . LEU A 1 285 ? -12.367 10.682 13.217 1.00 66.81 285 LEU A CA 1
ATOM 2305 C C . LEU A 1 285 ? -11.389 11.863 13.094 1.00 66.81 285 LEU A C 1
ATOM 2307 O O . LEU A 1 285 ? -10.855 12.115 12.017 1.00 66.81 285 LEU A O 1
ATOM 2311 N N . VAL A 1 286 ? -11.116 12.579 14.194 1.00 69.44 286 VAL A N 1
ATOM 2312 C CA . VAL A 1 286 ? -10.152 13.699 14.186 1.00 69.44 286 VAL A CA 1
ATOM 2313 C C . VAL A 1 286 ? -8.742 13.199 13.864 1.00 69.44 286 VAL A C 1
ATOM 2315 O O . VAL A 1 286 ? -8.042 13.793 13.047 1.00 69.44 286 VAL A O 1
ATOM 2318 N N . GLY A 1 287 ? -8.341 12.075 14.462 1.00 69.50 287 GLY A N 1
ATOM 2319 C CA . GLY A 1 287 ? -7.072 11.418 14.172 1.00 69.50 287 GLY A CA 1
ATOM 2320 C C . GLY A 1 287 ? -6.949 11.005 12.707 1.00 69.50 287 GLY A C 1
ATOM 2321 O O . GLY A 1 287 ? -5.900 11.227 12.116 1.00 69.50 287 GLY A O 1
ATOM 2322 N N . GLU A 1 288 ? -8.005 10.463 12.101 1.00 74.00 288 GLU A N 1
ATOM 2323 C CA . GLU A 1 288 ? -8.036 10.067 10.685 1.00 74.00 288 GLU A CA 1
ATOM 2324 C C . GLU A 1 288 ? -7.906 11.271 9.743 1.00 74.00 288 GLU A C 1
ATOM 2326 O O . GLU A 1 288 ? -7.090 11.235 8.823 1.00 74.00 288 GLU A O 1
ATOM 2331 N N . LEU A 1 289 ? -8.619 12.369 10.015 1.00 73.06 289 LEU A N 1
ATOM 2332 C CA . LEU A 1 289 ? -8.530 13.599 9.218 1.00 73.06 289 LEU A CA 1
ATOM 2333 C C . LEU A 1 289 ? -7.139 14.245 9.288 1.00 73.06 289 LEU A C 1
ATOM 2335 O O . LEU A 1 289 ? -6.584 14.634 8.261 1.00 73.06 289 LEU A O 1
ATOM 2339 N N . VAL A 1 290 ? -6.552 14.340 10.486 1.00 73.88 290 VAL A N 1
ATOM 2340 C CA . VAL A 1 290 ? -5.198 14.898 10.647 1.00 73.88 290 VAL A CA 1
ATOM 2341 C C . VAL A 1 290 ? -4.150 13.972 10.027 1.00 73.88 290 VAL A C 1
ATOM 2343 O O . VAL A 1 290 ? -3.211 14.449 9.392 1.00 73.88 290 VAL A O 1
ATOM 2346 N N . SER A 1 291 ? -4.330 12.654 10.141 1.00 71.44 291 SER A N 1
ATOM 2347 C CA . SER A 1 291 ? -3.420 11.678 9.531 1.00 71.44 291 SER A CA 1
ATOM 2348 C C . SER A 1 291 ? -3.449 11.748 8.009 1.00 71.44 291 SER A C 1
ATOM 2350 O O . SER A 1 291 ? -2.391 11.672 7.396 1.00 71.44 291 SER A O 1
ATOM 2352 N N . ALA A 1 292 ? -4.614 11.980 7.398 1.00 70.81 292 ALA A N 1
ATOM 2353 C CA . ALA A 1 292 ? -4.716 12.176 5.954 1.00 70.81 292 ALA A CA 1
ATOM 2354 C C . ALA A 1 292 ? -3.902 13.384 5.453 1.00 70.81 292 ALA A C 1
ATOM 2356 O O . ALA A 1 292 ? -3.323 13.327 4.371 1.00 70.81 292 ALA A O 1
ATOM 2357 N N . LEU A 1 293 ? -3.809 14.457 6.247 1.00 72.38 293 LEU A N 1
ATOM 2358 C CA . LEU A 1 293 ? -2.998 15.636 5.913 1.00 72.38 293 LEU A CA 1
ATOM 2359 C C . LEU A 1 293 ? -1.503 15.417 6.192 1.00 72.38 293 LEU A C 1
ATOM 2361 O O . LEU A 1 293 ? -0.656 15.759 5.368 1.00 72.38 293 LEU A O 1
ATOM 2365 N N . ALA A 1 294 ? -1.166 14.842 7.347 1.00 76.50 294 ALA A N 1
ATOM 2366 C CA . ALA A 1 294 ? 0.220 14.648 7.773 1.00 76.50 294 ALA A CA 1
ATOM 2367 C C . ALA A 1 294 ? 0.946 13.549 6.977 1.00 76.50 294 ALA A C 1
ATOM 2369 O O . ALA A 1 294 ? 2.157 13.634 6.767 1.00 76.50 294 ALA A O 1
ATOM 2370 N N . LEU A 1 295 ? 0.220 12.530 6.509 1.00 74.88 295 LEU A N 1
ATOM 2371 C CA . LEU A 1 295 ? 0.808 11.402 5.794 1.00 74.88 295 LEU A CA 1
ATOM 2372 C C . LEU A 1 295 ? 1.375 11.805 4.429 1.00 74.88 295 LEU A C 1
ATOM 2374 O O . LEU A 1 295 ? 2.472 11.379 4.078 1.00 74.88 295 LEU A O 1
ATOM 2378 N N . GLN A 1 296 ? 0.703 12.695 3.698 1.00 72.62 296 GLN A N 1
ATOM 2379 C CA . GLN A 1 296 ? 1.228 13.203 2.428 1.00 72.62 296 GLN A CA 1
ATOM 2380 C C . GLN A 1 296 ? 2.570 13.935 2.614 1.00 72.62 296 GLN A C 1
ATOM 2382 O O . GLN A 1 296 ? 3.508 13.746 1.833 1.00 72.62 296 GLN A O 1
ATOM 2387 N N . ALA A 1 297 ? 2.686 14.735 3.679 1.00 78.31 297 ALA A N 1
ATOM 2388 C CA . ALA A 1 297 ? 3.934 15.409 4.029 1.00 78.31 297 ALA A CA 1
ATOM 2389 C C . ALA A 1 297 ? 5.036 14.407 4.412 1.00 78.31 297 ALA A C 1
ATOM 2391 O O . ALA A 1 297 ? 6.178 14.558 3.978 1.00 78.31 297 ALA A O 1
ATOM 2392 N N . PHE A 1 298 ? 4.696 13.356 5.166 1.00 81.31 298 PHE A N 1
ATOM 2393 C CA . PHE A 1 298 ? 5.638 12.292 5.518 1.00 81.31 298 PHE A CA 1
ATOM 2394 C C . PHE A 1 298 ? 6.157 11.535 4.287 1.00 81.31 298 PHE A C 1
ATOM 2396 O O . PHE A 1 298 ? 7.370 11.398 4.135 1.00 81.31 298 PHE A O 1
ATOM 2403 N N . LEU A 1 299 ? 5.266 11.093 3.392 1.00 76.88 299 LEU A N 1
ATOM 2404 C CA . LEU A 1 299 ? 5.642 10.357 2.177 1.00 76.88 299 LEU A CA 1
ATOM 2405 C C . LEU A 1 299 ? 6.557 11.190 1.273 1.00 76.88 299 LEU A C 1
ATOM 2407 O O . LEU A 1 299 ? 7.559 10.683 0.778 1.00 76.88 299 LEU A O 1
ATOM 2411 N N . THR A 1 300 ? 6.280 12.488 1.136 1.00 74.44 300 THR A N 1
ATOM 2412 C CA . THR A 1 300 ? 7.162 13.406 0.396 1.00 74.44 300 THR A CA 1
ATOM 2413 C C . THR A 1 300 ? 8.507 13.588 1.113 1.00 74.44 300 THR A C 1
ATOM 2415 O O . THR A 1 300 ? 9.558 13.651 0.475 1.00 74.44 300 THR A O 1
ATOM 2418 N N . GLY A 1 301 ? 8.499 13.626 2.449 1.00 77.06 301 GLY A N 1
ATOM 2419 C CA . GLY A 1 301 ? 9.698 13.698 3.286 1.00 77.06 301 GLY A CA 1
ATOM 2420 C C . GLY A 1 301 ? 10.628 12.486 3.161 1.00 77.06 301 GLY A C 1
ATOM 2421 O O . GLY A 1 301 ? 11.841 12.642 3.315 1.00 77.06 301 GLY A O 1
ATOM 2422 N N . LEU A 1 302 ? 10.109 11.302 2.798 1.00 76.56 302 LEU A N 1
ATOM 2423 C CA . LEU A 1 302 ? 10.938 10.116 2.529 1.00 76.56 302 LEU A CA 1
ATOM 2424 C C . LEU A 1 302 ? 11.968 10.368 1.421 1.00 76.56 302 LEU A C 1
ATOM 2426 O O . LEU A 1 302 ? 13.067 9.810 1.477 1.00 76.56 302 LEU A O 1
ATOM 2430 N N . ASN A 1 303 ? 11.679 11.274 0.481 1.00 76.31 303 ASN A N 1
ATOM 2431 C CA . ASN A 1 303 ? 12.607 11.651 -0.586 1.00 76.31 303 ASN A CA 1
ATOM 2432 C C . ASN A 1 303 ? 13.914 12.264 -0.060 1.00 76.31 303 ASN A C 1
ATOM 2434 O O . ASN A 1 303 ? 14.930 12.211 -0.755 1.00 76.31 303 ASN A O 1
ATOM 2438 N N . GLY A 1 304 ? 13.901 12.861 1.133 1.00 73.75 304 GLY A N 1
ATOM 2439 C CA . GLY A 1 304 ? 15.084 13.438 1.774 1.00 73.75 304 GLY A CA 1
ATOM 2440 C C . GLY A 1 304 ? 15.833 12.475 2.698 1.00 73.75 304 GLY A C 1
ATOM 2441 O O . GLY A 1 304 ? 16.845 12.860 3.271 1.00 73.75 304 GLY A O 1
ATOM 2442 N N . SER A 1 305 ? 15.339 11.247 2.878 1.00 78.00 305 SER A N 1
ATOM 2443 C CA . SER A 1 305 ? 15.867 10.305 3.869 1.00 78.00 305 SER A CA 1
ATOM 2444 C C . SER A 1 305 ? 16.984 9.402 3.331 1.00 78.00 305 SER A C 1
ATOM 2446 O O . SER A 1 305 ? 17.129 9.192 2.125 1.00 78.00 305 SER A O 1
ATOM 2448 N N . ASP A 1 306 ? 17.734 8.771 4.239 1.00 78.69 306 ASP A N 1
ATOM 2449 C CA . ASP A 1 306 ? 18.766 7.784 3.894 1.00 78.69 306 ASP A CA 1
ATOM 2450 C C . ASP A 1 306 ? 18.205 6.451 3.363 1.00 78.69 306 ASP A C 1
ATOM 2452 O O . ASP A 1 306 ? 18.982 5.590 2.942 1.00 78.69 306 ASP A O 1
ATOM 2456 N N . PHE A 1 307 ? 16.874 6.282 3.263 1.00 72.62 307 PHE A N 1
ATOM 2457 C CA . PHE A 1 307 ? 16.275 5.142 2.547 1.00 72.62 307 PHE A CA 1
ATOM 2458 C C . PHE A 1 307 ? 16.797 5.031 1.115 1.00 72.62 307 PHE A C 1
ATOM 2460 O O . PHE A 1 307 ? 16.838 3.927 0.555 1.00 72.62 307 PHE A O 1
ATOM 2467 N N . LYS A 1 308 ? 17.281 6.145 0.548 1.00 70.56 308 LYS A N 1
ATOM 2468 C CA . LYS A 1 308 ? 17.930 6.143 -0.755 1.00 70.56 308 LYS A CA 1
ATOM 2469 C C . LYS A 1 308 ? 19.187 5.292 -0.836 1.00 70.56 308 LYS A C 1
ATOM 2471 O O . LYS A 1 308 ? 19.468 4.683 -1.864 1.00 70.56 308 LYS A O 1
ATOM 2476 N N . ARG A 1 309 ? 19.917 5.202 0.269 1.00 78.62 309 ARG A N 1
ATOM 2477 C CA . ARG A 1 309 ? 21.209 4.520 0.368 1.00 78.62 309 ARG A CA 1
ATOM 2478 C C . ARG A 1 309 ? 21.087 3.114 0.955 1.00 78.62 309 ARG A C 1
ATOM 2480 O O . ARG A 1 309 ? 22.097 2.480 1.231 1.00 78.62 309 ARG A O 1
ATOM 2487 N N . SER A 1 310 ? 19.865 2.600 1.110 1.00 77.12 310 SER A N 1
ATOM 2488 C CA . SER A 1 310 ? 19.600 1.311 1.765 1.00 77.12 310 SER A CA 1
ATOM 2489 C C . SER A 1 310 ? 19.964 0.065 0.943 1.00 77.12 310 SER A C 1
ATOM 2491 O O . SER A 1 310 ? 19.902 -1.051 1.457 1.00 77.12 310 SER A O 1
ATOM 2493 N N . ARG A 1 311 ? 20.407 0.232 -0.311 1.00 75.50 311 ARG A N 1
ATOM 2494 C CA . ARG A 1 311 ? 20.767 -0.865 -1.226 1.00 75.50 311 ARG A CA 1
ATOM 2495 C C . ARG A 1 311 ? 21.725 -1.906 -0.622 1.00 75.50 311 ARG A C 1
ATOM 2497 O O . ARG A 1 311 ? 21.401 -3.090 -0.719 1.00 75.50 311 ARG A O 1
ATOM 2504 N N . PRO A 1 312 ? 22.882 -1.541 -0.028 1.00 82.94 312 PRO A N 1
ATOM 2505 C CA . PRO A 1 312 ? 23.829 -2.537 0.478 1.00 82.94 312 PRO A CA 1
ATOM 2506 C C . PRO A 1 312 ? 23.212 -3.408 1.575 1.00 82.94 312 PRO A C 1
ATOM 2508 O O . PRO A 1 312 ? 23.471 -4.604 1.638 1.00 82.94 312 PRO A O 1
ATOM 2511 N N . VAL A 1 313 ? 22.340 -2.818 2.395 1.00 82.31 313 VAL A N 1
ATOM 2512 C CA . VAL A 1 313 ? 21.640 -3.519 3.475 1.00 82.31 313 VAL A CA 1
ATOM 2513 C C . VAL A 1 313 ? 20.582 -4.465 2.909 1.00 82.31 313 VAL A C 1
ATOM 2515 O O . VAL A 1 313 ? 20.492 -5.614 3.339 1.00 82.31 313 VAL A O 1
ATOM 2518 N N . ALA A 1 314 ? 19.830 -4.024 1.897 1.00 78.94 314 ALA A N 1
ATOM 2519 C CA . ALA A 1 314 ? 18.823 -4.855 1.246 1.00 78.94 314 ALA A CA 1
ATOM 2520 C C . ALA A 1 314 ? 19.436 -6.094 0.565 1.00 78.94 314 ALA A C 1
ATOM 2522 O O . ALA A 1 314 ? 18.875 -7.183 0.660 1.00 78.94 314 ALA A O 1
ATOM 2523 N N . LEU A 1 315 ? 20.607 -5.937 -0.066 1.00 78.75 315 LEU A N 1
ATOM 2524 C CA . LEU A 1 315 ? 21.385 -7.044 -0.637 1.00 78.75 315 LEU A CA 1
ATOM 2525 C C . LEU A 1 315 ? 21.946 -7.989 0.434 1.00 78.75 315 LEU A C 1
ATOM 2527 O O . LEU A 1 315 ? 21.994 -9.193 0.210 1.00 78.75 315 LEU A O 1
ATOM 2531 N N . ALA A 1 316 ? 22.369 -7.454 1.583 1.00 83.00 316 ALA A N 1
ATOM 2532 C CA . ALA A 1 316 ? 22.960 -8.251 2.654 1.00 83.00 316 ALA A CA 1
ATOM 2533 C C . ALA A 1 316 ? 21.941 -9.143 3.380 1.00 83.00 316 ALA A C 1
ATOM 2535 O O . ALA A 1 316 ? 22.304 -10.230 3.825 1.00 83.00 316 ALA A O 1
ATOM 2536 N N . VAL A 1 317 ? 20.687 -8.693 3.526 1.00 82.19 317 VAL A N 1
ATOM 2537 C CA . VAL A 1 317 ? 19.676 -9.421 4.316 1.00 82.19 317 VAL A CA 1
ATOM 2538 C C . VAL A 1 317 ? 18.645 -10.148 3.451 1.00 82.19 317 VAL A C 1
ATOM 2540 O O . VAL A 1 317 ? 18.328 -11.295 3.748 1.00 82.19 317 VAL A O 1
ATOM 2543 N N . SER A 1 318 ? 18.110 -9.483 2.419 1.00 81.50 318 SER A N 1
ATOM 2544 C CA . SER A 1 318 ? 17.123 -9.942 1.418 1.00 81.50 318 SER A CA 1
ATOM 2545 C C . SER A 1 318 ? 16.159 -8.795 1.109 1.00 81.50 318 SER A C 1
ATOM 2547 O O . SER A 1 318 ? 15.719 -8.084 2.017 1.00 81.50 318 SER A O 1
ATOM 2549 N N . TYR A 1 319 ? 15.750 -8.661 -0.155 1.00 78.38 319 TYR A N 1
ATOM 2550 C CA . TYR A 1 319 ? 14.744 -7.680 -0.578 1.00 78.38 319 TYR A CA 1
ATOM 2551 C C . TYR A 1 319 ? 13.394 -7.872 0.125 1.00 78.38 319 TYR A C 1
ATOM 2553 O O . TYR A 1 319 ? 12.756 -6.891 0.498 1.00 78.38 319 TYR A O 1
ATOM 2561 N N . TYR A 1 320 ? 12.993 -9.117 0.401 1.00 78.06 320 TYR A N 1
ATOM 2562 C CA . TYR A 1 320 ? 11.752 -9.416 1.127 1.00 78.06 320 TYR A CA 1
ATOM 2563 C C . TYR A 1 320 ? 11.791 -8.894 2.562 1.00 78.06 320 TYR A C 1
ATOM 2565 O O . TYR A 1 320 ? 10.883 -8.197 3.014 1.00 78.06 320 TYR A O 1
ATOM 2573 N N . PHE A 1 321 ? 12.862 -9.215 3.286 1.00 83.19 321 PHE A N 1
ATOM 2574 C CA . PHE A 1 321 ? 12.991 -8.820 4.684 1.00 83.19 321 PHE A CA 1
ATOM 2575 C C . PHE A 1 321 ? 13.197 -7.309 4.829 1.00 83.19 321 PHE A C 1
ATOM 2577 O O . PHE A 1 321 ? 12.597 -6.678 5.700 1.00 83.19 321 PHE A O 1
ATOM 2584 N N . TRP A 1 322 ? 13.996 -6.706 3.946 1.00 85.56 322 TRP A N 1
ATOM 2585 C CA . TRP A 1 322 ? 14.200 -5.261 3.942 1.00 85.56 322 TRP A CA 1
ATOM 2586 C C . TRP A 1 322 ? 12.926 -4.488 3.576 1.00 85.56 322 TRP A C 1
ATOM 2588 O O . TRP A 1 322 ? 12.646 -3.449 4.181 1.00 85.56 322 TRP A O 1
ATOM 2598 N N . SER A 1 323 ? 12.108 -5.021 2.663 1.00 81.75 323 SER A N 1
ATOM 2599 C CA . SER A 1 323 ? 10.777 -4.477 2.377 1.00 81.75 323 SER A CA 1
ATOM 2600 C C . SER A 1 323 ? 9.864 -4.521 3.600 1.00 81.75 323 SER A C 1
ATOM 2602 O O . SER A 1 323 ? 9.236 -3.511 3.923 1.00 81.75 323 SER A O 1
ATOM 2604 N N . LEU A 1 324 ? 9.852 -5.628 4.353 1.00 83.38 324 LEU A N 1
ATOM 2605 C CA . LEU A 1 324 ? 9.084 -5.728 5.599 1.00 83.38 324 LEU A CA 1
ATOM 2606 C C . LEU A 1 324 ? 9.506 -4.655 6.616 1.00 83.38 324 LEU A C 1
ATOM 2608 O O . LEU A 1 324 ? 8.647 -4.015 7.223 1.00 83.38 324 LEU A O 1
ATOM 2612 N N . ILE A 1 325 ? 10.814 -4.431 6.790 1.00 85.94 325 ILE A N 1
ATOM 2613 C CA . ILE A 1 325 ? 11.334 -3.371 7.672 1.00 85.94 325 ILE A CA 1
ATOM 2614 C C . ILE A 1 325 ? 10.874 -1.996 7.182 1.00 85.94 325 ILE A C 1
ATOM 2616 O O . ILE A 1 325 ? 10.354 -1.210 7.973 1.00 85.94 325 ILE A O 1
ATOM 2620 N N . SER A 1 326 ? 11.026 -1.717 5.888 1.00 82.25 326 SER A N 1
ATOM 2621 C CA . SER A 1 326 ? 10.671 -0.426 5.290 1.00 82.25 326 SER A CA 1
ATOM 2622 C C . SER A 1 326 ? 9.181 -0.115 5.470 1.00 82.25 326 SER A C 1
ATOM 2624 O O . SER A 1 326 ? 8.826 0.954 5.970 1.00 82.25 326 SER A O 1
ATOM 2626 N N . HIS A 1 327 ? 8.307 -1.083 5.185 1.00 83.19 327 HIS A N 1
ATOM 2627 C CA . HIS A 1 327 ? 6.870 -0.972 5.440 1.00 83.19 327 HIS A CA 1
ATOM 2628 C C . HIS A 1 327 ? 6.552 -0.835 6.934 1.00 83.19 327 HIS A C 1
ATOM 2630 O O . HIS A 1 327 ? 5.716 -0.014 7.309 1.00 83.19 327 HIS A O 1
ATOM 2636 N N . SER A 1 328 ? 7.243 -1.574 7.808 1.00 83.94 328 SER A N 1
ATOM 2637 C CA . SER A 1 328 ? 7.050 -1.480 9.262 1.00 83.94 328 SER A CA 1
ATOM 2638 C C . SER A 1 328 ? 7.389 -0.089 9.795 1.00 83.94 328 SER A C 1
ATOM 2640 O O . SER A 1 328 ? 6.677 0.415 10.661 1.00 83.94 328 SER A O 1
ATOM 2642 N N . VAL A 1 329 ? 8.431 0.559 9.264 1.00 85.38 329 VAL A N 1
ATOM 2643 C CA . VAL A 1 329 ? 8.775 1.948 9.603 1.00 85.38 329 VAL A CA 1
ATOM 2644 C C . VAL A 1 329 ? 7.659 2.897 9.173 1.00 85.38 329 VAL A C 1
ATOM 2646 O O . VAL A 1 329 ? 7.217 3.709 9.984 1.00 85.38 329 VAL A O 1
ATOM 2649 N N . VAL A 1 330 ? 7.156 2.767 7.941 1.00 81.50 330 VAL A N 1
ATOM 2650 C CA . VAL A 1 330 ? 6.032 3.581 7.444 1.00 81.50 330 VAL A CA 1
ATOM 2651 C C . VAL A 1 330 ? 4.801 3.401 8.338 1.00 81.50 330 VAL A C 1
ATOM 2653 O O . VAL A 1 330 ? 4.266 4.381 8.857 1.00 81.50 330 VAL A O 1
ATOM 2656 N N . VAL A 1 331 ? 4.399 2.156 8.610 1.00 82.31 331 VAL A N 1
ATOM 2657 C CA . VAL A 1 331 ? 3.260 1.834 9.485 1.00 82.31 331 VAL A CA 1
ATOM 2658 C C . VAL A 1 331 ? 3.471 2.374 10.902 1.00 82.31 331 VAL A C 1
ATOM 2660 O O . VAL A 1 331 ? 2.538 2.934 11.482 1.00 82.31 331 VAL A O 1
ATOM 2663 N N . ALA A 1 332 ? 4.677 2.261 11.462 1.00 85.19 332 ALA A N 1
ATOM 2664 C CA . ALA A 1 332 ? 4.994 2.764 12.797 1.00 85.19 332 ALA A CA 1
ATOM 2665 C C . ALA A 1 332 ? 4.915 4.294 12.875 1.00 85.19 332 ALA A C 1
ATOM 2667 O O . ALA A 1 332 ? 4.354 4.818 13.838 1.00 85.19 332 ALA A O 1
ATOM 2668 N N . VAL A 1 333 ? 5.414 5.013 11.864 1.00 83.94 333 VAL A N 1
ATOM 2669 C CA . VAL A 1 333 ? 5.320 6.479 11.811 1.00 83.94 333 VAL A CA 1
ATOM 2670 C C . VAL A 1 333 ? 3.866 6.923 11.690 1.00 83.94 333 VAL A C 1
ATOM 2672 O O . VAL A 1 333 ? 3.433 7.777 12.464 1.00 83.94 333 VAL A O 1
ATOM 2675 N N . ILE A 1 334 ? 3.086 6.308 10.796 1.00 79.44 334 ILE A N 1
ATOM 2676 C CA . ILE A 1 334 ? 1.657 6.629 10.650 1.00 79.44 334 ILE A CA 1
ATOM 2677 C C . ILE A 1 334 ? 0.922 6.356 11.963 1.00 79.44 334 ILE A C 1
ATOM 2679 O O . ILE A 1 334 ? 0.166 7.198 12.445 1.00 79.44 334 ILE A O 1
ATOM 2683 N N . THR A 1 335 ? 1.196 5.212 12.590 1.00 78.81 335 THR A N 1
ATOM 2684 C CA . THR A 1 335 ? 0.636 4.860 13.900 1.00 78.81 335 THR A CA 1
ATOM 2685 C C . THR A 1 335 ? 1.035 5.880 14.969 1.00 78.81 335 THR A C 1
ATOM 2687 O O . THR A 1 335 ? 0.207 6.254 15.797 1.00 78.81 335 THR A O 1
ATOM 2690 N N . GLY A 1 336 ? 2.274 6.376 14.941 1.00 83.44 336 GLY A N 1
ATOM 2691 C CA . GLY A 1 336 ? 2.768 7.422 15.835 1.00 83.44 336 GLY A CA 1
ATOM 2692 C C . GLY A 1 336 ? 2.062 8.765 15.643 1.00 83.44 336 GLY A C 1
ATOM 2693 O O . GLY A 1 336 ? 1.689 9.395 16.631 1.00 83.44 336 GLY A O 1
ATOM 2694 N N . ILE A 1 337 ? 1.815 9.177 14.396 1.00 79.44 337 ILE A N 1
ATOM 2695 C CA . ILE A 1 337 ? 1.041 10.385 14.060 1.00 79.44 337 ILE A CA 1
ATOM 2696 C C . ILE A 1 337 ? -0.408 10.238 14.541 1.00 79.44 337 ILE A C 1
ATOM 2698 O O . ILE A 1 337 ? -0.938 11.115 15.221 1.00 79.44 337 ILE A O 1
ATOM 2702 N N . ILE A 1 338 ? -1.039 9.096 14.257 1.00 76.31 338 ILE A N 1
ATOM 2703 C CA . ILE A 1 338 ? -2.389 8.791 14.741 1.00 76.31 338 ILE A CA 1
ATOM 2704 C C . ILE A 1 338 ? -2.422 8.872 16.274 1.00 76.31 338 ILE A C 1
ATOM 2706 O O . ILE A 1 338 ? -3.312 9.498 16.851 1.00 76.31 338 ILE A O 1
ATOM 2710 N N . ALA A 1 339 ? -1.440 8.273 16.949 1.00 76.31 339 ALA A N 1
ATOM 2711 C CA . ALA A 1 339 ? -1.339 8.272 18.403 1.00 76.31 339 ALA A CA 1
ATOM 2712 C C . ALA A 1 339 ? -1.149 9.681 18.984 1.00 76.31 339 ALA A C 1
ATOM 2714 O O . ALA A 1 339 ? -1.797 10.020 19.977 1.00 76.31 339 ALA A O 1
ATOM 2715 N N . SER A 1 340 ? -0.292 10.504 18.372 1.00 79.19 340 SER A N 1
ATOM 2716 C CA . SER A 1 340 ? 0.025 11.852 18.855 1.00 79.19 340 SER A CA 1
ATOM 2717 C C . SER A 1 340 ? -1.154 12.814 18.748 1.00 79.19 340 SER A C 1
ATOM 2719 O O . SER A 1 340 ? -1.235 13.748 19.539 1.00 79.19 340 SER A O 1
ATOM 2721 N N . VAL A 1 341 ? -2.097 12.560 17.838 1.00 76.31 341 VAL A N 1
ATOM 2722 C CA . VAL A 1 341 ? -3.358 13.309 17.740 1.00 76.31 341 VAL A CA 1
ATOM 2723 C C . VAL A 1 341 ? -4.408 12.721 18.677 1.00 76.31 341 VAL A C 1
ATOM 2725 O O . VAL A 1 341 ? -5.037 13.440 19.453 1.00 76.31 341 VAL A O 1
ATOM 2728 N N . ARG A 1 342 ? -4.587 11.397 18.656 1.00 75.88 342 ARG A N 1
ATOM 2729 C CA . ARG A 1 342 ? -5.661 10.735 19.408 1.00 75.88 342 ARG A CA 1
ATOM 2730 C C . ARG A 1 342 ? -5.498 10.856 20.912 1.00 75.88 342 ARG A C 1
ATOM 2732 O O . ARG A 1 342 ? -6.491 11.080 21.598 1.00 75.88 342 ARG A O 1
ATOM 2739 N N . VAL A 1 343 ? -4.278 10.728 21.433 1.00 70.06 343 VAL A N 1
ATOM 2740 C CA . VAL A 1 343 ? -4.035 10.761 22.882 1.00 70.06 343 VAL A CA 1
ATOM 2741 C C . VAL A 1 343 ? -4.398 12.119 23.490 1.00 70.06 343 VAL A C 1
ATOM 2743 O O . VAL A 1 343 ? -5.208 12.130 24.419 1.00 70.06 343 VAL A O 1
ATOM 2746 N N . PRO A 1 344 ? -3.897 13.262 22.986 1.00 70.44 344 PRO A N 1
ATOM 2747 C CA . PRO A 1 344 ? -4.287 14.569 23.505 1.00 70.44 344 PRO A CA 1
ATOM 2748 C C . PRO A 1 344 ? -5.779 14.854 23.340 1.00 70.44 344 PRO A C 1
ATOM 2750 O O . PRO A 1 344 ? -6.417 15.268 24.306 1.00 70.44 344 PRO A O 1
ATOM 2753 N N . THR A 1 345 ? -6.369 14.583 22.167 1.00 66.69 345 THR A N 1
ATOM 2754 C CA . THR A 1 345 ? -7.808 14.816 21.953 1.00 66.69 345 THR A CA 1
ATOM 2755 C C . THR A 1 345 ? -8.649 13.983 22.917 1.00 66.69 345 THR A C 1
ATOM 2757 O O . THR A 1 345 ? -9.634 14.477 23.463 1.00 66.69 345 THR A O 1
ATOM 2760 N N . ALA A 1 346 ? -8.246 12.744 23.195 1.00 63.28 346 ALA A N 1
ATOM 2761 C CA . ALA A 1 346 ? -8.981 11.863 24.090 1.00 63.28 346 ALA A CA 1
ATOM 2762 C C . ALA A 1 346 ? -8.852 12.300 25.547 1.00 63.28 346 ALA A C 1
ATOM 2764 O O . ALA A 1 346 ? -9.829 12.213 26.285 1.00 63.28 346 ALA A O 1
ATOM 2765 N N . ILE A 1 347 ? -7.687 12.806 25.962 1.00 63.34 347 ILE A N 1
ATOM 2766 C CA . ILE A 1 347 ? -7.504 13.404 27.290 1.00 63.34 347 ILE A CA 1
ATOM 2767 C C . ILE A 1 347 ? -8.419 14.626 27.440 1.00 63.34 347 ILE A C 1
ATOM 2769 O O . ILE A 1 347 ? -9.151 14.721 28.425 1.00 63.34 347 ILE A O 1
ATOM 2773 N N . THR A 1 348 ? -8.456 15.509 26.442 1.00 62.03 348 THR A N 1
ATOM 2774 C CA . THR A 1 348 ? -9.334 16.688 26.437 1.00 62.03 348 THR A CA 1
ATOM 2775 C C . THR A 1 348 ? -10.813 16.290 26.493 1.00 62.03 348 THR A C 1
ATOM 2777 O O . THR A 1 348 ? -11.562 16.815 27.314 1.00 62.03 348 THR A O 1
ATOM 2780 N N . LEU A 1 349 ? -11.240 15.306 25.696 1.00 57.78 349 LEU A N 1
ATOM 2781 C CA . LEU A 1 349 ? -12.625 14.822 25.690 1.00 57.78 349 LEU A CA 1
ATOM 2782 C C . LEU A 1 349 ? -13.002 14.050 26.963 1.00 57.78 349 LEU A C 1
ATOM 2784 O O . LEU A 1 349 ? -14.117 14.213 27.457 1.00 57.78 349 LEU A O 1
ATOM 2788 N N . MET A 1 350 ? -12.091 13.263 27.548 1.00 52.22 350 MET A N 1
ATOM 2789 C CA . MET A 1 350 ? -12.312 12.593 28.839 1.00 52.22 350 MET A CA 1
ATOM 2790 C C . MET A 1 350 ? -12.524 13.593 29.975 1.00 52.22 350 MET A C 1
ATOM 2792 O O . MET A 1 350 ? -13.360 13.353 30.847 1.00 52.22 350 MET A O 1
ATOM 2796 N N . MET A 1 351 ? -11.819 14.726 29.946 1.00 50.12 351 MET A N 1
ATOM 2797 C CA . MET A 1 351 ? -12.053 15.825 30.887 1.00 50.12 351 MET A CA 1
ATOM 2798 C C . MET A 1 351 ? -13.424 16.499 30.666 1.00 50.12 351 MET A C 1
ATOM 2800 O O . MET A 1 351 ? -13.978 17.083 31.597 1.00 50.12 351 MET A O 1
ATOM 2804 N N . LEU A 1 352 ? -14.017 16.371 29.471 1.00 48.03 352 LEU A N 1
ATOM 2805 C CA . LEU A 1 352 ? -15.239 17.073 29.055 1.00 48.03 352 LEU A CA 1
ATOM 2806 C C . LEU A 1 352 ? -16.516 16.200 28.989 1.00 48.03 352 LEU A C 1
ATOM 2808 O O . LEU A 1 352 ? -17.624 16.750 28.974 1.00 48.03 352 LEU A O 1
ATOM 2812 N N . GLY A 1 353 ? -16.432 14.862 28.982 1.00 54.03 353 GLY A N 1
ATOM 2813 C CA . GLY A 1 353 ? -17.594 14.006 28.690 1.00 54.03 353 GLY A CA 1
ATOM 2814 C C . GLY A 1 353 ? -17.621 12.652 29.404 1.00 54.03 353 GLY A C 1
ATOM 2815 O O . GLY A 1 353 ? -16.799 11.788 29.147 1.00 54.03 353 GLY A O 1
ATOM 2816 N N . GLY A 1 354 ? -18.623 12.434 30.264 1.00 56.00 354 GLY A N 1
ATOM 2817 C CA . GLY A 1 354 ? -19.057 11.092 30.692 1.00 56.00 354 GLY A CA 1
ATOM 2818 C C . GLY A 1 354 ? -18.206 10.346 31.727 1.00 56.00 354 GLY A C 1
ATOM 2819 O O . GLY A 1 354 ? -18.699 9.370 32.282 1.00 56.00 354 GLY A O 1
ATOM 2820 N N . TYR A 1 355 ? -16.998 10.806 32.057 1.00 58.28 355 TYR A N 1
ATOM 2821 C CA . TYR A 1 355 ? -16.138 10.176 33.066 1.00 58.28 355 TYR A CA 1
ATOM 2822 C C . TYR A 1 355 ? -15.838 11.117 34.242 1.00 58.28 355 TYR A C 1
ATOM 2824 O O . TYR A 1 355 ? -15.823 12.338 34.087 1.00 58.28 355 TYR A O 1
ATOM 2832 N N . ARG A 1 356 ? -15.634 10.556 35.437 1.00 63.22 356 ARG A N 1
ATOM 2833 C CA . ARG A 1 356 ? -15.215 11.271 36.651 1.00 63.22 356 ARG A CA 1
ATOM 2834 C C . ARG A 1 356 ? -13.926 10.652 37.175 1.00 63.22 356 ARG A C 1
ATOM 2836 O O . ARG A 1 356 ? -13.840 9.435 37.325 1.00 63.22 356 ARG A O 1
ATOM 2843 N N . TRP A 1 357 ? -12.931 11.487 37.453 1.00 59.12 357 TRP A N 1
ATOM 2844 C CA . TRP A 1 357 ? -11.692 11.052 38.088 1.00 59.12 357 TRP A CA 1
ATOM 2845 C C . TRP A 1 357 ? -11.772 11.273 39.594 1.00 59.12 357 TRP A C 1
ATOM 2847 O O . TRP A 1 357 ? -11.920 12.409 40.034 1.00 59.12 357 TRP A O 1
ATOM 2857 N N . GLU A 1 358 ? -11.656 10.206 40.382 1.00 66.50 358 GLU A N 1
ATOM 2858 C CA . GLU A 1 358 ? -11.648 10.293 41.845 1.00 66.50 358 GLU A CA 1
ATOM 2859 C C . GLU A 1 358 ? -10.680 9.285 42.456 1.00 66.50 358 GLU A C 1
ATOM 2861 O O . GLU A 1 358 ? -10.678 8.108 42.095 1.00 66.50 358 GLU A O 1
ATOM 2866 N N . HIS A 1 359 ? -9.861 9.742 43.408 1.00 65.94 359 HIS A N 1
ATOM 2867 C CA . HIS A 1 359 ? -8.952 8.893 44.191 1.00 65.94 359 HIS A CA 1
ATOM 2868 C C . HIS A 1 359 ? -8.060 7.967 43.333 1.00 65.94 359 HIS A C 1
ATOM 2870 O O . HIS A 1 359 ? -7.826 6.805 43.665 1.00 65.94 359 HIS A O 1
ATOM 2876 N N . GLY A 1 360 ? -7.589 8.461 42.180 1.00 56.78 360 GLY A N 1
ATOM 2877 C CA . GLY A 1 360 ? -6.742 7.699 41.254 1.00 56.78 360 GLY A CA 1
ATOM 2878 C C . GLY A 1 360 ? -7.475 6.625 40.436 1.00 56.78 360 GLY A C 1
ATOM 2879 O O . GLY A 1 360 ? -6.821 5.832 39.750 1.00 56.78 360 GLY A O 1
ATOM 2880 N N . ARG A 1 361 ? -8.813 6.591 40.489 1.00 49.44 361 ARG A N 1
ATOM 2881 C CA . ARG A 1 361 ? -9.673 5.674 39.732 1.00 49.44 361 ARG A CA 1
ATOM 2882 C C . ARG A 1 361 ? -10.586 6.460 38.782 1.00 49.44 361 ARG A C 1
ATOM 2884 O O . ARG A 1 361 ? -11.058 7.549 39.096 1.00 49.44 361 ARG A O 1
ATOM 2891 N N . LEU A 1 362 ? -10.807 5.893 37.596 1.00 58.09 362 LEU A N 1
ATOM 2892 C CA . LEU A 1 362 ? -11.667 6.454 36.553 1.00 58.09 362 LEU A CA 1
ATOM 2893 C C . LEU A 1 362 ? -13.059 5.820 36.656 1.00 58.09 362 LEU A C 1
ATOM 2895 O O . LEU A 1 362 ? -13.197 4.614 36.433 1.00 58.09 362 LEU A O 1
ATOM 2899 N N . TYR A 1 363 ? -14.068 6.631 36.958 1.00 62.62 363 TYR A N 1
ATOM 2900 C CA . TYR A 1 363 ? -15.472 6.232 37.057 1.00 62.62 363 TYR A CA 1
ATOM 2901 C C . TYR A 1 363 ? -16.272 6.753 35.862 1.00 62.62 363 TYR A C 1
ATOM 2903 O O . TYR A 1 363 ? -15.923 7.772 35.266 1.00 62.62 363 TYR A O 1
ATOM 2911 N N . TYR A 1 364 ? -17.367 6.078 35.522 1.00 63.91 364 TYR A N 1
ATOM 2912 C CA . TYR A 1 364 ? -18.379 6.643 34.632 1.00 63.91 364 TYR A CA 1
ATOM 2913 C C . TYR A 1 364 ? -19.249 7.626 35.420 1.00 63.91 364 TYR A C 1
ATOM 2915 O O . TYR A 1 364 ? -19.601 7.370 36.572 1.00 63.91 364 TYR A O 1
ATOM 2923 N N . LYS A 1 365 ? -19.623 8.749 34.806 1.00 68.00 365 LYS A N 1
ATOM 2924 C CA . LYS A 1 365 ? -20.695 9.606 35.320 1.00 68.00 365 LYS A CA 1
ATOM 2925 C C . LYS A 1 365 ? -22.006 8.819 35.273 1.00 68.00 365 LYS A C 1
ATOM 2927 O O . LYS A 1 365 ? -22.223 8.035 34.354 1.00 68.00 365 LYS A O 1
ATOM 2932 N N . VAL A 1 366 ? -22.905 9.078 36.220 1.00 68.00 366 VAL A N 1
ATOM 2933 C CA . VAL A 1 366 ? -24.227 8.423 36.284 1.00 68.00 366 VAL A CA 1
ATOM 2934 C C . VAL A 1 366 ? -25.012 8.592 34.979 1.00 68.00 366 VAL A C 1
ATOM 2936 O O . VAL A 1 366 ? -25.671 7.664 34.530 1.00 68.00 366 VAL A O 1
ATOM 2939 N N . THR A 1 367 ? -24.867 9.734 34.305 1.00 64.88 367 THR A N 1
ATOM 2940 C CA . THR A 1 367 ? -25.452 9.978 32.978 1.00 64.88 367 THR A CA 1
ATOM 2941 C C . THR A 1 367 ? -24.898 9.044 31.899 1.00 64.88 367 THR A C 1
ATOM 2943 O O . THR A 1 367 ? -25.655 8.517 31.097 1.00 64.88 367 THR A O 1
ATOM 2946 N N . ALA A 1 368 ? -23.599 8.732 31.925 1.00 64.88 368 ALA A N 1
ATOM 2947 C CA . ALA A 1 368 ? -22.993 7.775 30.999 1.00 64.88 368 ALA A CA 1
ATOM 2948 C C . ALA A 1 368 ? -23.387 6.319 31.307 1.00 64.88 368 ALA A C 1
ATOM 2950 O O . ALA A 1 368 ? -23.470 5.505 30.393 1.00 64.88 368 ALA A O 1
ATOM 2951 N N . LEU A 1 369 ? -23.669 5.987 32.574 1.00 65.62 369 LEU A N 1
ATOM 2952 C CA . LEU A 1 369 ? -24.150 4.658 32.975 1.00 65.62 369 LEU A CA 1
ATOM 2953 C C . LEU A 1 369 ? -25.546 4.350 32.404 1.00 65.62 369 LEU A C 1
ATOM 2955 O O . LEU A 1 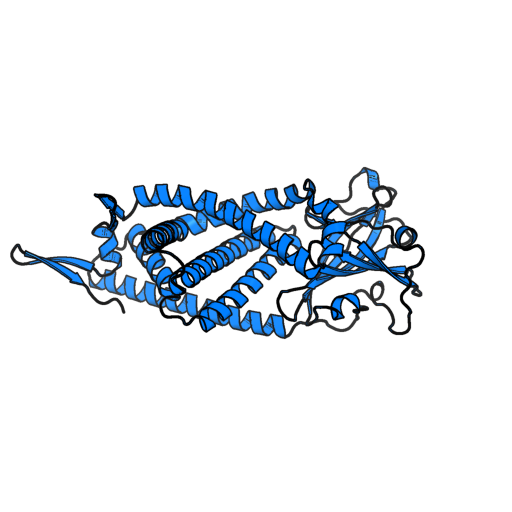369 ? -25.811 3.195 32.063 1.00 65.62 369 LEU A O 1
ATOM 2959 N N . LYS A 1 370 ? -26.383 5.376 32.176 1.00 63.97 370 LYS A N 1
ATOM 2960 C CA . LYS A 1 370 ? -27.675 5.224 31.480 1.00 63.97 370 LYS A CA 1
ATOM 2961 C C . LYS A 1 370 ? -27.512 4.611 30.090 1.00 63.97 370 LYS A C 1
ATOM 2963 O O . LYS A 1 370 ? -28.344 3.807 29.677 1.00 63.97 370 LYS A O 1
ATOM 2968 N N . ALA A 1 371 ? -26.401 4.908 29.411 1.00 57.19 371 ALA A N 1
ATOM 2969 C CA . ALA A 1 371 ? -26.109 4.341 28.099 1.00 57.19 371 ALA A CA 1
ATOM 2970 C C . ALA A 1 371 ? -25.875 2.823 28.113 1.00 57.19 371 ALA A C 1
ATOM 2972 O O . ALA A 1 371 ? -25.990 2.157 27.088 1.00 57.19 371 ALA A O 1
ATOM 2973 N N . PHE A 1 372 ? -25.604 2.261 29.291 1.00 57.84 372 PHE A N 1
ATOM 2974 C CA . PHE A 1 372 ? -25.432 0.830 29.525 1.00 57.84 372 PHE A CA 1
ATOM 2975 C C . PHE A 1 372 ? -26.646 0.183 30.188 1.00 57.84 372 PHE A C 1
ATOM 2977 O O . PHE A 1 372 ? -26.520 -0.909 30.741 1.00 57.84 372 PHE A O 1
ATOM 2984 N N . GLY A 1 373 ? -27.813 0.840 30.165 1.00 56.62 373 GLY A N 1
ATOM 2985 C CA . GLY A 1 373 ? -29.028 0.312 30.794 1.00 56.62 373 GLY A CA 1
ATOM 2986 C C . GLY A 1 373 ? -28.917 0.216 32.317 1.00 56.62 373 GLY A C 1
ATOM 2987 O O . GLY A 1 373 ? -29.694 -0.502 32.943 1.00 56.62 373 GLY A O 1
ATOM 2988 N N . MET A 1 374 ? -27.936 0.913 32.902 1.00 63.25 374 MET A N 1
ATOM 2989 C CA . MET A 1 374 ? -27.811 1.089 34.340 1.00 63.25 374 MET A CA 1
ATOM 2990 C C . MET A 1 374 ? -28.520 2.375 34.726 1.00 63.25 374 MET A C 1
ATOM 2992 O O . MET A 1 374 ? -28.077 3.479 34.396 1.00 63.25 374 MET A O 1
ATOM 2996 N N . LEU A 1 375 ? -29.634 2.214 35.421 1.00 63.56 375 LEU A N 1
ATOM 2997 C CA . LEU A 1 375 ? -30.447 3.307 35.913 1.00 63.56 375 LEU A CA 1
ATOM 2998 C C . LEU A 1 375 ? -30.301 3.379 37.425 1.00 63.56 375 LEU A C 1
ATOM 3000 O O . LEU A 1 375 ? -30.316 2.369 38.124 1.00 63.56 375 LEU A O 1
ATOM 3004 N N . LYS A 1 376 ? -30.162 4.603 37.920 1.00 64.50 376 LYS A N 1
ATOM 3005 C CA . LYS A 1 376 ? -30.388 4.890 39.327 1.00 64.50 376 LYS A CA 1
ATOM 3006 C C . LYS A 1 376 ? -31.898 5.037 39.500 1.00 64.50 376 LYS A C 1
ATOM 3008 O O . LYS A 1 376 ? -32.489 5.902 38.855 1.00 64.50 376 LYS A O 1
ATOM 3013 N N . MET A 1 377 ? -32.494 4.166 40.299 1.00 61.97 377 MET A N 1
ATOM 3014 C CA . MET A 1 377 ? -33.902 4.194 40.679 1.00 61.97 377 MET A CA 1
ATOM 3015 C C . MET A 1 377 ? -33.969 4.505 42.171 1.00 61.97 377 MET A C 1
ATOM 3017 O O . MET A 1 377 ? -33.119 4.052 42.929 1.00 61.97 377 MET A O 1
ATOM 3021 N N . GLU A 1 378 ? -34.935 5.307 42.589 1.00 63.50 378 GLU A N 1
ATOM 3022 C CA . GLU A 1 378 ? -35.130 5.659 43.992 1.00 63.50 378 GLU A CA 1
ATOM 3023 C C . GLU A 1 378 ? -36.568 5.290 44.343 1.00 63.50 378 GLU A C 1
ATOM 3025 O O . GLU A 1 378 ? -37.502 5.764 43.696 1.00 63.50 378 GLU A O 1
ATOM 3030 N N . GLU A 1 379 ? -36.730 4.373 45.291 1.00 62.78 379 GLU A N 1
ATOM 3031 C CA . GLU A 1 379 ? -38.028 3.855 45.725 1.00 62.78 379 GLU A CA 1
ATOM 3032 C C . GLU A 1 379 ? -38.023 3.838 47.255 1.00 62.78 379 GLU A C 1
ATOM 3034 O O . GLU A 1 379 ? -37.064 3.372 47.870 1.00 62.78 379 GLU A O 1
ATOM 3039 N N . ASP A 1 380 ? -39.038 4.452 47.865 1.00 72.94 380 ASP A N 1
ATOM 3040 C CA . ASP A 1 380 ? -39.192 4.574 49.322 1.00 72.94 380 ASP A CA 1
ATOM 3041 C C . ASP A 1 380 ? -37.954 5.115 50.073 1.00 72.94 380 ASP A C 1
ATOM 3043 O O . ASP A 1 380 ? -37.643 4.709 51.193 1.00 72.94 380 ASP A O 1
ATOM 3047 N N . GLY A 1 381 ? -37.226 6.058 49.462 1.00 69.62 381 GLY A N 1
ATOM 3048 C CA . GLY A 1 381 ? -36.030 6.675 50.052 1.00 69.62 381 GLY A CA 1
ATOM 3049 C C . GLY A 1 381 ? -34.777 5.792 50.024 1.00 69.62 381 GLY A C 1
ATOM 3050 O O . GLY A 1 381 ? -33.764 6.145 50.630 1.00 69.62 381 GLY A O 1
ATOM 3051 N N . VAL A 1 382 ? -34.827 4.657 49.319 1.00 53.38 382 VAL A N 1
ATOM 3052 C CA . VAL A 1 382 ? -33.690 3.763 49.096 1.00 53.38 382 VAL A CA 1
ATOM 3053 C C . VAL A 1 382 ? -33.251 3.855 47.634 1.00 53.38 382 VAL A C 1
ATOM 3055 O O . VAL A 1 382 ? -34.047 3.734 46.703 1.00 53.38 382 VAL A O 1
ATOM 3058 N N . GLU A 1 383 ? -31.953 4.083 47.423 1.00 65.12 383 GLU A N 1
ATOM 3059 C CA . GLU A 1 383 ? -31.361 4.138 46.087 1.00 65.12 383 GLU A CA 1
ATOM 3060 C C . GLU A 1 383 ? -31.014 2.730 45.584 1.00 65.12 383 GLU A C 1
ATOM 3062 O O . GLU A 1 383 ? -30.166 2.033 46.146 1.00 65.12 383 GLU A O 1
ATOM 3067 N N . TYR A 1 384 ? -31.615 2.337 44.465 1.00 62.22 384 TYR A N 1
ATOM 3068 C CA . TYR A 1 384 ? -31.360 1.086 43.764 1.00 62.22 384 TYR A CA 1
ATOM 3069 C C . TYR A 1 384 ? -30.599 1.336 42.460 1.00 62.22 384 TYR A C 1
ATOM 3071 O O . TYR A 1 384 ? -30.894 2.252 41.687 1.00 62.22 384 TYR A O 1
ATOM 3079 N N . LEU A 1 385 ? -29.618 0.477 42.175 1.00 61.06 385 LEU A N 1
ATOM 3080 C CA . LEU A 1 385 ? -28.994 0.408 40.857 1.00 61.06 385 LEU A CA 1
ATOM 3081 C C . LEU A 1 385 ? -29.716 -0.666 40.036 1.00 61.06 385 LEU A C 1
ATOM 3083 O O . LEU A 1 385 ? -29.454 -1.860 40.186 1.00 61.06 385 LEU A O 1
ATOM 3087 N N . ALA A 1 386 ? -30.635 -0.249 39.172 1.00 61.16 386 ALA A N 1
ATOM 3088 C CA . ALA A 1 386 ? -31.331 -1.149 38.266 1.00 61.16 386 ALA A CA 1
ATOM 3089 C C . ALA A 1 386 ? -30.442 -1.423 37.046 1.00 61.16 386 ALA A C 1
ATOM 3091 O O . ALA A 1 386 ? -30.088 -0.508 36.299 1.00 61.16 386 ALA A O 1
ATOM 3092 N N . LEU A 1 387 ? -30.066 -2.688 36.848 1.00 59.25 387 LEU A N 1
ATOM 3093 C CA . LEU A 1 387 ? -29.260 -3.127 35.711 1.00 59.25 387 LEU A CA 1
ATOM 3094 C C . LEU A 1 387 ? -30.140 -3.920 34.748 1.00 59.25 387 LEU A C 1
ATOM 3096 O O . LEU A 1 387 ? -30.433 -5.094 34.976 1.00 59.25 387 LEU A O 1
ATOM 3100 N N . GLN A 1 388 ? -30.571 -3.282 33.663 1.00 57.12 388 GLN A N 1
ATOM 3101 C CA . GLN A 1 388 ? -31.399 -3.948 32.666 1.00 57.12 388 GLN A CA 1
ATOM 3102 C C . GLN A 1 388 ? -30.509 -4.532 31.565 1.00 57.12 388 GLN A C 1
ATOM 3104 O O . GLN A 1 388 ? -29.825 -3.811 30.836 1.00 57.12 388 GLN A O 1
ATOM 3109 N N . LYS A 1 389 ? -30.500 -5.865 31.441 1.00 51.03 389 LYS A N 1
ATOM 3110 C CA . LYS A 1 389 ? -29.614 -6.581 30.514 1.00 51.03 389 LYS A CA 1
ATOM 3111 C C . LYS A 1 389 ? -29.822 -6.096 29.069 1.00 51.03 389 LYS A C 1
ATOM 3113 O O . LYS A 1 389 ? -30.919 -6.155 28.506 1.00 51.03 389 LYS A O 1
ATOM 3118 N N . LEU A 1 390 ? -28.753 -5.581 28.460 1.00 49.06 390 LEU A N 1
ATOM 3119 C CA . LEU A 1 390 ? -28.722 -5.156 27.053 1.00 49.06 390 LEU A CA 1
ATOM 3120 C C . LEU A 1 390 ? -28.392 -6.299 26.080 1.00 49.06 390 LEU A C 1
ATOM 3122 O O . LEU A 1 390 ? -28.554 -6.117 24.870 1.00 49.06 390 LEU A O 1
ATOM 3126 N N . HIS A 1 391 ? -28.000 -7.467 26.603 1.00 43.75 391 HIS A N 1
ATOM 3127 C CA . HIS A 1 391 ? -27.666 -8.682 25.861 1.00 43.75 391 HIS A CA 1
ATOM 3128 C C . HIS A 1 391 ? -28.359 -9.915 26.427 1.00 43.75 391 HIS A C 1
ATOM 3130 O O . HIS A 1 391 ? -28.293 -10.121 27.665 1.00 43.75 391 HIS A O 1
#